Protein 9CJA (pdb70)

Secondary structure (DSSP, 8-state):
-EETTTTEE-S-HHHHHHHHHHHHH--

Radius of gyration: 8.96 Å; Cα contacts (8 Å, |Δi|>4): 17; chains: 1; bounding box: 24×10×16 Å

InterPro domains:
  IPR006794 Transcriptional activator, Zfx/Zfy domain [PF04704] (66-305)
  IPR006794 Transcriptional activator, Zfx/Zfy domain [PF04704] (320-368)
  IPR013087 Zinc finger C2H2-type [PF00096] (383-405)
  IPR013087 Zinc finger C2H2-type [PF00096] (505-527)
  IPR013087 Zinc finger C2H2-type [PF00096] (562-581)
  IPR013087 Zinc finger C2H2-type [PF00096] (590-613)
  IPR013087 Zinc finger C2H2-type [PF00096] (619-641)
  IPR013087 Zinc finger C2H2-type [PF00096] (677-698)
  IPR013087 Zinc finger C2H2-type [PS00028] (385-405)
  IPR013087 Zinc finger C2H2-type [PS00028] (507-527)
  IPR013087 Zinc finger C2H2-type [PS00028] (535-556)
  IPR013087 Zinc finger C2H2-type [PS00028] (621-641)
  IPR013087 Zinc finger C2H2-type [PS00028] (678-698)
  IPR013087 Zinc finger C2H2-type [PS00028] (735-756)
  IPR013087 Zinc finger C2H2-type [PS50157] (383-413)
  IPR013087 Zinc finger C2H2-type [PS50157] (476-504)
  IPR013087 Zinc finger C2H2-type [PS50157] (505-532)
  IPR013087 Zinc finger C2H2-type [PS50157] (533-561)
  IPR013087 Zinc finger C2H2-type [PS50157] (562-589)
  IPR013087 Zinc finger C2H2-type [PS50157] (590-618)

Foldseek 3Di:
DADPPPGGGDPDCVVVVVVVVVVVVDD

Structure (mmCIF, N/CA/C/O backbone):
data_9CJA
#
_entry.id   9CJA
#
loop_
_entity.id
_entity.type
_entity.pdbx_description
1 polymer 'Zinc finger protein 711'
2 non-polymer 'ZINC ION'
#
loop_
_atom_site.group_PDB
_atom_site.id
_atom_site.type_symbol
_atom_site.label_atom_id
_atom_site.label_alt_id
_atom_site.label_comp_id
_atom_site.label_asym_id
_atom_site.label_entity_id
_atom_site.label_seq_id
_atom_site.pdbx_PDB_ins_code
_atom_site.Cartn_x
_atom_site.Cartn_y
_atom_site.Cartn_z
_atom_site.occupancy
_atom_site.B_iso_or_equiv
_atom_site.auth_seq_id
_atom_site.auth_comp_id
_atom_site.auth_asym_id
_atom_site.auth_atom_id
_atom_site.pdbx_PDB_model_num
ATOM 1 N N . TYR A 1 2 ? -4.037 4.318 2.183 1.00 0.00 1 TYR A N 1
ATOM 2 C CA . TYR A 1 2 ? -5.505 4.472 1.996 1.00 0.00 1 TYR A CA 1
ATOM 3 C C . TYR A 1 2 ? -6.034 3.439 1.011 1.00 0.00 1 TYR A C 1
ATOM 4 O O . TYR A 1 2 ? -6.307 2.295 1.378 1.00 0.00 1 TYR A O 1
ATOM 22 N N . LYS A 1 3 ? -6.181 3.856 -0.238 1.00 0.00 2 LYS A N 1
ATOM 23 C CA . LYS A 1 3 ? -6.677 2.977 -1.287 1.00 0.00 2 LYS A CA 1
ATOM 24 C C . LYS A 1 3 ? -5.652 2.855 -2.408 1.00 0.00 2 LYS A C 1
ATOM 25 O O . LYS A 1 3 ? -5.137 3.859 -2.902 1.00 0.00 2 LYS A O 1
ATOM 44 N N . CYS A 1 4 ? -5.357 1.623 -2.804 1.00 0.00 3 CYS A N 1
ATOM 45 C CA . CYS A 1 4 ? -4.392 1.382 -3.868 1.00 0.00 3 CYS A CA 1
ATOM 46 C C . CYS A 1 4 ? -5.074 0.825 -5.111 1.00 0.00 3 CYS A C 1
ATOM 47 O O . CYS A 1 4 ? -5.662 -0.257 -5.071 1.00 0.00 3 CYS A O 1
ATOM 54 N N . GLU A 1 5 ? -4.986 1.559 -6.220 1.00 0.00 4 GLU A N 1
ATOM 55 C CA . GLU A 1 5 ? -5.598 1.115 -7.462 1.00 0.00 4 GLU A CA 1
ATOM 56 C C . GLU A 1 5 ? -4.893 -0.140 -7.958 1.00 0.00 4 GLU A C 1
ATOM 57 O O . GLU A 1 5 ? -5.531 -1.085 -8.422 1.00 0.00 4 GLU A O 1
ATOM 69 N N . HIS A 1 6 ? -3.569 -0.149 -7.838 1.00 0.00 5 HIS A N 1
ATOM 70 C CA . HIS A 1 6 ? -2.778 -1.294 -8.269 1.00 0.00 5 HIS A CA 1
ATOM 71 C C . HIS A 1 6 ? -3.225 -2.526 -7.502 1.00 0.00 5 HIS A C 1
ATOM 72 O O . HIS A 1 6 ? -4.416 -2.704 -7.243 1.00 0.00 5 HIS A O 1
ATOM 87 N N . CYS A 1 7 ? -2.275 -3.375 -7.137 1.00 0.00 6 CYS A N 1
ATOM 88 C CA . CYS A 1 7 ? -2.607 -4.577 -6.396 1.00 0.00 6 CYS A CA 1
ATOM 89 C C . CYS A 1 7 ? -3.783 -4.293 -5.467 1.00 0.00 6 CYS A C 1
ATOM 90 O O . CYS A 1 7 ? -3.681 -3.482 -4.547 1.00 0.00 6 CYS A O 1
ATOM 97 N N . PRO A 1 8 ? -4.925 -4.946 -5.717 1.00 0.00 7 PRO A N 1
ATOM 98 C CA . PRO A 1 8 ? -6.131 -4.769 -4.914 1.00 0.00 7 PRO A CA 1
ATOM 99 C C . PRO A 1 8 ? -5.848 -4.633 -3.424 1.00 0.00 7 PRO A C 1
ATOM 100 O O . PRO A 1 8 ? -5.883 -5.614 -2.679 1.00 0.00 7 PRO A O 1
ATOM 111 N N . GLN A 1 9 ? -5.571 -3.406 -3.003 1.00 0.00 8 GLN A N 1
ATOM 112 C CA . GLN A 1 9 ? -5.286 -3.118 -1.602 1.00 0.00 8 GLN A CA 1
ATOM 113 C C . GLN A 1 9 ? -6.068 -1.887 -1.170 1.00 0.00 8 GLN A C 1
ATOM 114 O O . GLN A 1 9 ? -6.168 -0.916 -1.919 1.00 0.00 8 GLN A O 1
ATOM 128 N N . ALA A 1 10 ? -6.624 -1.925 0.030 1.00 0.00 9 ALA A N 1
ATOM 129 C CA . ALA A 1 10 ? -7.391 -0.799 0.528 1.00 0.00 9 ALA A CA 1
ATOM 130 C C . ALA A 1 10 ? -7.480 -0.822 2.045 1.00 0.00 9 ALA A C 1
ATOM 131 O O . ALA A 1 10 ? -8.327 -1.506 2.619 1.00 0.00 9 ALA A O 1
ATOM 138 N N . PHE A 1 11 ? -6.596 -0.072 2.684 1.00 0.00 10 PHE A N 1
ATOM 139 C CA . PHE A 1 11 ? -6.562 0.005 4.128 1.00 0.00 10 PHE A CA 1
ATOM 140 C C . PHE A 1 11 ? -6.601 1.460 4.576 1.00 0.00 10 PHE A C 1
ATOM 141 O O . PHE A 1 11 ? -6.119 2.349 3.872 1.00 0.00 10 PHE A O 1
ATOM 158 N N . GLY A 1 12 ? -7.179 1.701 5.741 1.00 0.00 11 GLY A N 1
ATOM 159 C CA . GLY A 1 12 ? -7.267 3.055 6.251 1.00 0.00 11 GLY A CA 1
ATOM 160 C C . GLY A 1 12 ? -6.013 3.488 6.985 1.00 0.00 11 GLY A C 1
ATOM 161 O O . GLY A 1 12 ? -6.043 4.436 7.768 1.00 0.00 11 GLY A O 1
ATOM 165 N N . ASP A 1 13 ? -4.906 2.793 6.732 1.00 0.00 12 ASP A N 1
ATOM 166 C CA . ASP A 1 13 ? -3.635 3.114 7.378 1.00 0.00 12 ASP A CA 1
ATOM 167 C C . ASP A 1 13 ? -2.538 3.291 6.332 1.00 0.00 12 ASP A C 1
ATOM 168 O O . ASP A 1 13 ? -2.193 2.348 5.621 1.00 0.00 12 ASP A O 1
ATOM 177 N N . GLU A 1 14 ? -1.991 4.500 6.243 1.00 0.00 13 GLU A N 1
ATOM 178 C CA . GLU A 1 14 ? -0.934 4.791 5.274 1.00 0.00 13 GLU A CA 1
ATOM 179 C C . GLU A 1 14 ? 0.282 3.885 5.444 1.00 0.00 13 GLU A C 1
ATOM 180 O O . GLU A 1 14 ? 1.107 3.784 4.538 1.00 0.00 13 GLU A O 1
ATOM 192 N N . ARG A 1 15 ? 0.413 3.230 6.594 1.00 0.00 14 ARG A N 1
ATOM 193 C CA . ARG A 1 15 ? 1.560 2.352 6.808 1.00 0.00 14 ARG A CA 1
ATOM 194 C C . ARG A 1 15 ? 1.533 1.224 5.783 1.00 0.00 14 ARG A C 1
ATOM 195 O O . ARG A 1 15 ? 2.567 0.844 5.235 1.00 0.00 14 ARG A O 1
ATOM 216 N N . GLU A 1 16 ? 0.337 0.691 5.536 1.00 0.00 15 GLU A N 1
ATOM 217 C CA . GLU A 1 16 ? 0.174 -0.399 4.570 1.00 0.00 15 GLU A CA 1
ATOM 218 C C . GLU A 1 16 ? 0.769 -0.023 3.215 1.00 0.00 15 GLU A C 1
ATOM 219 O O . GLU A 1 16 ? 1.574 -0.772 2.662 1.00 0.00 15 GLU A O 1
ATOM 231 N N . LEU A 1 17 ? 0.367 1.126 2.676 1.00 0.00 16 LEU A N 1
ATOM 232 C CA . LEU A 1 17 ? 0.891 1.564 1.390 1.00 0.00 16 LEU A CA 1
ATOM 233 C C . LEU A 1 17 ? 2.383 1.793 1.512 1.00 0.00 16 LEU A C 1
ATOM 234 O O . LEU A 1 17 ? 3.161 1.407 0.640 1.00 0.00 16 LEU A O 1
ATOM 250 N N . GLN A 1 18 ? 2.775 2.415 2.617 1.00 0.00 17 GLN A N 1
ATOM 251 C CA . GLN A 1 18 ? 4.178 2.689 2.869 1.00 0.00 17 GLN A CA 1
ATOM 252 C C . GLN A 1 18 ? 4.961 1.386 2.778 1.00 0.00 17 GLN A C 1
ATOM 253 O O . GLN A 1 18 ? 6.057 1.348 2.219 1.00 0.00 17 GLN A O 1
ATOM 267 N N . ARG A 1 19 ? 4.394 0.318 3.339 1.00 0.00 18 ARG A N 1
ATOM 268 C CA . ARG A 1 19 ? 5.044 -0.991 3.302 1.00 0.00 18 ARG A CA 1
ATOM 269 C C . ARG A 1 19 ? 5.093 -1.466 1.855 1.00 0.00 18 ARG A C 1
ATOM 270 O O . ARG A 1 19 ? 6.097 -2.014 1.403 1.00 0.00 18 ARG A O 1
ATOM 291 N N . HIS A 1 20 ? 3.988 -1.257 1.133 1.00 0.00 19 HIS A N 1
ATOM 292 C CA . HIS A 1 20 ? 3.910 -1.652 -0.268 1.00 0.00 19 HIS A CA 1
ATOM 293 C C . HIS A 1 20 ? 5.036 -1.002 -1.069 1.00 0.00 19 HIS A C 1
ATOM 294 O O . HIS A 1 20 ? 5.805 -1.686 -1.744 1.00 0.00 19 HIS A O 1
ATOM 308 N N . LEU A 1 21 ? 5.131 0.322 -0.973 1.00 0.00 20 LEU A N 1
ATOM 309 C CA . LEU A 1 21 ? 6.158 1.077 -1.680 1.00 0.00 20 LEU A CA 1
ATOM 310 C C . LEU A 1 21 ? 7.544 0.690 -1.190 1.00 0.00 20 LEU A C 1
ATOM 311 O O . LEU A 1 21 ? 8.466 0.523 -1.987 1.00 0.00 20 LEU A O 1
ATOM 327 N N . ASP A 1 22 ? 7.690 0.539 0.124 1.00 0.00 21 ASP A N 1
ATOM 328 C CA . ASP A 1 22 ? 8.979 0.171 0.692 1.00 0.00 21 ASP A CA 1
ATOM 329 C C . ASP A 1 22 ? 9.419 -1.184 0.161 1.00 0.00 21 ASP A C 1
ATOM 330 O O . ASP A 1 22 ? 10.521 -1.331 -0.361 1.00 0.00 21 ASP A O 1
ATOM 339 N N . LEU A 1 23 ? 8.545 -2.176 0.304 1.00 0.00 22 LEU A N 1
ATOM 340 C CA . LEU A 1 23 ? 8.842 -3.529 -0.165 1.00 0.00 22 LEU A CA 1
ATOM 341 C C . LEU A 1 23 ? 8.998 -3.561 -1.681 1.00 0.00 22 LEU A C 1
ATOM 342 O O . LEU A 1 23 ? 9.924 -4.177 -2.206 1.00 0.00 22 LEU A O 1
ATOM 358 N N . PHE A 1 24 ? 8.088 -2.892 -2.375 1.00 0.00 23 PHE A N 1
ATOM 359 C CA . PHE A 1 24 ? 8.127 -2.843 -3.829 1.00 0.00 23 PHE A CA 1
ATOM 360 C C . PHE A 1 24 ? 9.409 -2.178 -4.303 1.00 0.00 23 PHE A C 1
ATOM 361 O O . PHE A 1 24 ? 10.037 -2.625 -5.263 1.00 0.00 23 PHE A O 1
ATOM 378 N N . GLN A 1 25 ? 9.794 -1.105 -3.627 1.00 0.00 24 GLN A N 1
ATOM 379 C CA . GLN A 1 25 ? 11.007 -0.383 -3.978 1.00 0.00 24 GLN A CA 1
ATOM 380 C C . GLN A 1 25 ? 12.212 -1.051 -3.330 1.00 0.00 24 GLN A C 1
ATOM 381 O O . GLN A 1 25 ? 13.357 -0.674 -3.581 1.00 0.00 24 GLN A O 1
ATOM 395 N N . GLY A 1 26 ? 11.940 -2.040 -2.482 1.00 0.00 25 GLY A N 1
ATOM 396 C CA . GLY A 1 26 ? 13.014 -2.752 -1.803 1.00 0.00 25 GLY A CA 1
ATOM 397 C C . GLY A 1 26 ? 13.902 -3.500 -2.776 1.00 0.00 25 GLY A C 1
ATOM 398 O O . GLY A 1 26 ? 15.114 -3.577 -2.587 1.00 0.00 25 GLY A O 1
ATOM 402 N N . HIS A 1 27 ? 13.297 -4.050 -3.822 1.00 0.00 26 HIS A N 1
ATOM 403 C CA . HIS A 1 27 ? 14.043 -4.799 -4.833 1.00 0.00 26 HIS A CA 1
ATOM 404 C C . HIS A 1 27 ? 14.799 -3.851 -5.755 1.00 0.00 26 HIS A C 1
ATOM 405 O O . HIS A 1 27 ? 14.336 -2.746 -6.041 1.00 0.00 26 HIS A O 1
ATOM 420 N N . LYS A 1 28 ? 15.967 -4.286 -6.219 1.00 0.00 27 LYS A N 1
ATOM 421 C CA . LYS A 1 28 ? 16.781 -3.471 -7.103 1.00 0.00 27 LYS A CA 1
ATOM 422 C C . LYS A 1 28 ? 16.053 -3.230 -8.426 1.00 0.00 27 LYS A C 1
ATOM 423 O O . LYS A 1 28 ? 16.451 -3.838 -9.441 1.00 0.00 27 LYS A O 1
ATOM 443 N N . TYR A 1 2 ? -4.357 4.223 2.267 1.00 0.00 1 TYR A N 2
ATOM 444 C CA . TYR A 1 2 ? -5.835 4.272 2.116 1.00 0.00 1 TYR A CA 2
ATOM 445 C C . TYR A 1 2 ? -6.305 3.261 1.076 1.00 0.00 1 TYR A C 2
ATOM 446 O O . TYR A 1 2 ? -6.746 2.164 1.417 1.00 0.00 1 TYR A O 2
ATOM 464 N N . LYS A 1 3 ? -6.210 3.641 -0.194 1.00 0.00 2 LYS A N 2
ATOM 465 C CA . LYS A 1 3 ? -6.626 2.767 -1.285 1.00 0.00 2 LYS A CA 2
ATOM 466 C C . LYS A 1 3 ? -5.534 2.667 -2.347 1.00 0.00 2 LYS A C 2
ATOM 467 O O . LYS A 1 3 ? -4.859 3.650 -2.654 1.00 0.00 2 LYS A O 2
ATOM 486 N N . CYS A 1 4 ? -5.365 1.471 -2.902 1.00 0.00 3 CYS A N 2
ATOM 487 C CA . CYS A 1 4 ? -4.358 1.239 -3.932 1.00 0.00 3 CYS A CA 2
ATOM 488 C C . CYS A 1 4 ? -5.021 0.871 -5.255 1.00 0.00 3 CYS A C 2
ATOM 489 O O . CYS A 1 4 ? -5.645 -0.188 -5.368 1.00 0.00 3 CYS A O 2
ATOM 496 N N . GLU A 1 5 ? -4.872 1.740 -6.257 1.00 0.00 4 GLU A N 2
ATOM 497 C CA . GLU A 1 5 ? -5.464 1.497 -7.568 1.00 0.00 4 GLU A CA 2
ATOM 498 C C . GLU A 1 5 ? -4.887 0.238 -8.190 1.00 0.00 4 GLU A C 2
ATOM 499 O O . GLU A 1 5 ? -5.621 -0.596 -8.721 1.00 0.00 4 GLU A O 2
ATOM 511 N N . HIS A 1 6 ? -3.572 0.107 -8.126 1.00 0.00 5 HIS A N 2
ATOM 512 C CA . HIS A 1 6 ? -2.906 -1.062 -8.683 1.00 0.00 5 HIS A CA 2
ATOM 513 C C . HIS A 1 6 ? -3.420 -2.315 -7.986 1.00 0.00 5 HIS A C 2
ATOM 514 O O . HIS A 1 6 ? -4.609 -2.421 -7.691 1.00 0.00 5 HIS A O 2
ATOM 529 N N . CYS A 1 7 ? -2.529 -3.262 -7.727 1.00 0.00 6 CYS A N 2
ATOM 530 C CA . CYS A 1 7 ? -2.921 -4.494 -7.061 1.00 0.00 6 CYS A CA 2
ATOM 531 C C . CYS A 1 7 ? -3.998 -4.196 -6.027 1.00 0.00 6 CYS A C 2
ATOM 532 O O . CYS A 1 7 ? -3.735 -3.556 -5.010 1.00 0.00 6 CYS A O 2
ATOM 539 N N . PRO A 1 8 ? -5.226 -4.667 -6.274 1.00 0.00 7 PRO A N 2
ATOM 540 C CA . PRO A 1 8 ? -6.351 -4.450 -5.371 1.00 0.00 7 PRO A CA 2
ATOM 541 C C . PRO A 1 8 ? -5.948 -4.511 -3.904 1.00 0.00 7 PRO A C 2
ATOM 542 O O . PRO A 1 8 ? -6.095 -5.546 -3.253 1.00 0.00 7 PRO A O 2
ATOM 553 N N . GLN A 1 9 ? -5.438 -3.397 -3.387 1.00 0.00 8 GLN A N 2
ATOM 554 C CA . GLN A 1 9 ? -5.019 -3.339 -1.991 1.00 0.00 8 GLN A CA 2
ATOM 555 C C . GLN A 1 9 ? -5.386 -1.999 -1.366 1.00 0.00 8 GLN A C 2
ATOM 556 O O . GLN A 1 9 ? -4.970 -0.945 -1.847 1.00 0.00 8 GLN A O 2
ATOM 570 N N . ALA A 1 10 ? -6.163 -2.051 -0.293 1.00 0.00 9 ALA A N 2
ATOM 571 C CA . ALA A 1 10 ? -6.585 -0.843 0.403 1.00 0.00 9 ALA A CA 2
ATOM 572 C C . ALA A 1 10 ? -6.608 -1.066 1.909 1.00 0.00 9 ALA A C 2
ATOM 573 O O . ALA A 1 10 ? -7.201 -2.029 2.394 1.00 0.00 9 ALA A O 2
ATOM 580 N N . PHE A 1 11 ? -5.960 -0.172 2.645 1.00 0.00 10 PHE A N 2
ATOM 581 C CA . PHE A 1 11 ? -5.907 -0.273 4.091 1.00 0.00 10 PHE A CA 2
ATOM 582 C C . PHE A 1 11 ? -6.308 1.047 4.744 1.00 0.00 10 PHE A C 2
ATOM 583 O O . PHE A 1 11 ? -6.090 2.122 4.181 1.00 0.00 10 PHE A O 2
ATOM 600 N N . GLY A 1 12 ? -6.889 0.960 5.932 1.00 0.00 11 GLY A N 2
ATOM 601 C CA . GLY A 1 12 ? -7.312 2.153 6.641 1.00 0.00 11 GLY A CA 2
ATOM 602 C C . GLY A 1 12 ? -6.147 3.057 6.989 1.00 0.00 11 GLY A C 2
ATOM 603 O O . GLY A 1 12 ? -6.257 4.282 6.922 1.00 0.00 11 GLY A O 2
ATOM 607 N N . ASP A 1 13 ? -5.027 2.449 7.361 1.00 0.00 12 ASP A N 2
ATOM 608 C CA . ASP A 1 13 ? -3.829 3.197 7.722 1.00 0.00 12 ASP A CA 2
ATOM 609 C C . ASP A 1 13 ? -2.878 3.298 6.532 1.00 0.00 12 ASP A C 2
ATOM 610 O O . ASP A 1 13 ? -2.306 2.299 6.096 1.00 0.00 12 ASP A O 2
ATOM 619 N N . GLU A 1 14 ? -2.709 4.510 6.012 1.00 0.00 13 GLU A N 2
ATOM 620 C CA . GLU A 1 14 ? -1.829 4.733 4.871 1.00 0.00 13 GLU A CA 2
ATOM 621 C C . GLU A 1 14 ? -0.398 4.297 5.176 1.00 0.00 13 GLU A C 2
ATOM 622 O O . GLU A 1 14 ? 0.408 4.111 4.264 1.00 0.00 13 GLU A O 2
ATOM 634 N N . ARG A 1 15 ? -0.083 4.135 6.457 1.00 0.00 14 ARG A N 2
ATOM 635 C CA . ARG A 1 15 ? 1.257 3.716 6.852 1.00 0.00 14 ARG A CA 2
ATOM 636 C C . ARG A 1 15 ? 1.558 2.359 6.230 1.00 0.00 14 ARG A C 2
ATOM 637 O O . ARG A 1 15 ? 2.665 2.109 5.753 1.00 0.00 14 ARG A O 2
ATOM 658 N N . GLU A 1 16 ? 0.554 1.485 6.245 1.00 0.00 15 GLU A N 2
ATOM 659 C CA . GLU A 1 16 ? 0.697 0.140 5.681 1.00 0.00 15 GLU A CA 2
ATOM 660 C C . GLU A 1 16 ? 1.127 0.196 4.212 1.00 0.00 15 GLU A C 2
ATOM 661 O O . GLU A 1 16 ? 2.004 -0.560 3.793 1.00 0.00 15 GLU A O 2
ATOM 673 N N . LEU A 1 17 ? 0.515 1.084 3.429 1.00 0.00 16 LEU A N 2
ATOM 674 C CA . LEU A 1 17 ? 0.861 1.213 2.018 1.00 0.00 16 LEU A CA 2
ATOM 675 C C . LEU A 1 17 ? 2.312 1.649 1.867 1.00 0.00 16 LEU A C 2
ATOM 676 O O . LEU A 1 17 ? 3.031 1.149 1.001 1.00 0.00 16 LEU A O 2
ATOM 692 N N . GLN A 1 18 ? 2.748 2.582 2.714 1.00 0.00 17 GLN A N 2
ATOM 693 C CA . GLN A 1 18 ? 4.123 3.060 2.650 1.00 0.00 17 GLN A CA 2
ATOM 694 C C . GLN A 1 18 ? 5.088 1.877 2.676 1.00 0.00 17 GLN A C 2
ATOM 695 O O . GLN A 1 18 ? 6.063 1.850 1.925 1.00 0.00 17 GLN A O 2
ATOM 709 N N . ARG A 1 19 ? 4.819 0.894 3.537 1.00 0.00 18 ARG A N 2
ATOM 710 C CA . ARG A 1 19 ? 5.676 -0.286 3.628 1.00 0.00 18 ARG A CA 2
ATOM 711 C C . ARG A 1 19 ? 5.543 -1.088 2.338 1.00 0.00 18 ARG A C 2
ATOM 712 O O . ARG A 1 19 ? 6.519 -1.642 1.833 1.00 0.00 18 ARG A O 2
ATOM 733 N N . HIS A 1 20 ? 4.315 -1.145 1.807 1.00 0.00 19 HIS A N 2
ATOM 734 C CA . HIS A 1 20 ? 4.052 -1.869 0.569 1.00 0.00 19 HIS A CA 2
ATOM 735 C C . HIS A 1 20 ? 4.964 -1.360 -0.542 1.00 0.00 19 HIS A C 2
ATOM 736 O O . HIS A 1 20 ? 5.642 -2.143 -1.208 1.00 0.00 19 HIS A O 2
ATOM 750 N N . LEU A 1 21 ? 4.982 -0.044 -0.731 1.00 0.00 20 LEU A N 2
ATOM 751 C CA . LEU A 1 21 ? 5.815 0.568 -1.757 1.00 0.00 20 LEU A CA 2
ATOM 752 C C . LEU A 1 21 ? 7.286 0.325 -1.453 1.00 0.00 20 LEU A C 2
ATOM 753 O O . LEU A 1 21 ? 8.078 0.049 -2.352 1.00 0.00 20 LEU A O 2
ATOM 769 N N . ASP A 1 22 ? 7.649 0.440 -0.179 1.00 0.00 21 ASP A N 2
ATOM 770 C CA . ASP A 1 22 ? 9.030 0.227 0.237 1.00 0.00 21 ASP A CA 2
ATOM 771 C C . ASP A 1 22 ? 9.472 -1.188 -0.121 1.00 0.00 21 ASP A C 2
ATOM 772 O O . ASP A 1 22 ? 10.518 -1.385 -0.736 1.00 0.00 21 ASP A O 2
ATOM 781 N N . LEU A 1 23 ? 8.664 -2.169 0.274 1.00 0.00 22 LEU A N 2
ATOM 782 C CA . LEU A 1 23 ? 8.974 -3.572 -0.008 1.00 0.00 22 LEU A CA 2
ATOM 783 C C . LEU A 1 23 ? 8.945 -3.851 -1.507 1.00 0.00 22 LEU A C 2
ATOM 784 O O . LEU A 1 23 ? 9.834 -4.512 -2.044 1.00 0.00 22 LEU A O 2
ATOM 800 N N . PHE A 1 24 ? 7.920 -3.339 -2.174 1.00 0.00 23 PHE A N 2
ATOM 801 C CA . PHE A 1 24 ? 7.771 -3.526 -3.612 1.00 0.00 23 PHE A CA 2
ATOM 802 C C . PHE A 1 24 ? 8.918 -2.866 -4.373 1.00 0.00 23 PHE A C 2
ATOM 803 O O . PHE A 1 24 ? 9.436 -3.423 -5.341 1.00 0.00 23 PHE A O 2
ATOM 820 N N . GLN A 1 25 ? 9.314 -1.680 -3.924 1.00 0.00 24 GLN A N 2
ATOM 821 C CA . GLN A 1 25 ? 10.398 -0.943 -4.562 1.00 0.00 24 GLN A CA 2
ATOM 822 C C . GLN A 1 25 ? 11.753 -1.455 -4.085 1.00 0.00 24 GLN A C 2
ATOM 823 O O . GLN A 1 25 ? 12.791 -1.109 -4.645 1.00 0.00 24 GLN A O 2
ATOM 837 N N . GLY A 1 26 ? 11.729 -2.281 -3.045 1.00 0.00 25 GLY A N 2
ATOM 838 C CA . GLY A 1 26 ? 12.963 -2.833 -2.506 1.00 0.00 25 GLY A CA 2
ATOM 839 C C . GLY A 1 26 ? 13.201 -4.255 -2.971 1.00 0.00 25 GLY A C 2
ATOM 840 O O . GLY A 1 26 ? 14.201 -4.876 -2.613 1.00 0.00 25 GLY A O 2
ATOM 844 N N . HIS A 1 27 ? 12.275 -4.772 -3.773 1.00 0.00 26 HIS A N 2
ATOM 845 C CA . HIS A 1 27 ? 12.379 -6.130 -4.294 1.00 0.00 26 HIS A CA 2
ATOM 846 C C . HIS A 1 27 ? 13.637 -6.288 -5.140 1.00 0.00 26 HIS A C 2
ATOM 847 O O . HIS A 1 27 ? 14.352 -7.282 -5.027 1.00 0.00 26 HIS A O 2
ATOM 862 N N . LYS A 1 28 ? 13.896 -5.297 -5.987 1.00 0.00 27 LYS A N 2
ATOM 863 C CA . LYS A 1 28 ? 15.066 -5.319 -6.854 1.00 0.00 27 LYS A CA 2
ATOM 864 C C . LYS A 1 28 ? 16.216 -6.080 -6.200 1.00 0.00 27 LYS A C 2
ATOM 865 O O . LYS A 1 28 ? 17.107 -5.425 -5.621 1.00 0.00 27 LYS A O 2
ATOM 885 N N . TYR A 1 2 ? -4.950 4.045 2.711 1.00 0.00 1 TYR A N 3
ATOM 886 C CA . TYR A 1 2 ? -6.332 3.900 2.187 1.00 0.00 1 TYR A CA 3
ATOM 887 C C . TYR A 1 2 ? -6.409 2.752 1.189 1.00 0.00 1 TYR A C 3
ATOM 888 O O . TYR A 1 2 ? -6.339 1.582 1.561 1.00 0.00 1 TYR A O 3
ATOM 906 N N . LYS A 1 3 ? -6.563 3.100 -0.087 1.00 0.00 2 LYS A N 3
ATOM 907 C CA . LYS A 1 3 ? -6.649 2.108 -1.150 1.00 0.00 2 LYS A CA 3
ATOM 908 C C . LYS A 1 3 ? -5.614 2.406 -2.228 1.00 0.00 2 LYS A C 3
ATOM 909 O O . LYS A 1 3 ? -5.399 3.562 -2.588 1.00 0.00 2 LYS A O 3
ATOM 928 N N . CYS A 1 4 ? -4.974 1.360 -2.741 1.00 0.00 3 CYS A N 3
ATOM 929 C CA . CYS A 1 4 ? -3.962 1.525 -3.778 1.00 0.00 3 CYS A CA 3
ATOM 930 C C . CYS A 1 4 ? -4.507 1.111 -5.139 1.00 0.00 3 CYS A C 3
ATOM 931 O O . CYS A 1 4 ? -5.127 0.050 -5.269 1.00 0.00 3 CYS A O 3
ATOM 938 N N . GLU A 1 5 ? -4.274 1.944 -6.150 1.00 0.00 4 GLU A N 3
ATOM 939 C CA . GLU A 1 5 ? -4.743 1.651 -7.498 1.00 0.00 4 GLU A CA 3
ATOM 940 C C . GLU A 1 5 ? -4.069 0.389 -8.009 1.00 0.00 4 GLU A C 3
ATOM 941 O O . GLU A 1 5 ? -4.705 -0.455 -8.638 1.00 0.00 4 GLU A O 3
ATOM 953 N N . HIS A 1 6 ? -2.770 0.271 -7.745 1.00 0.00 5 HIS A N 3
ATOM 954 C CA . HIS A 1 6 ? -2.021 -0.903 -8.170 1.00 0.00 5 HIS A CA 3
ATOM 955 C C . HIS A 1 6 ? -2.639 -2.118 -7.497 1.00 0.00 5 HIS A C 3
ATOM 956 O O . HIS A 1 6 ? -3.859 -2.190 -7.351 1.00 0.00 5 HIS A O 3
ATOM 971 N N . CYS A 1 7 ? -1.818 -3.076 -7.081 1.00 0.00 6 CYS A N 3
ATOM 972 C CA . CYS A 1 7 ? -2.357 -4.253 -6.421 1.00 0.00 6 CYS A CA 3
ATOM 973 C C . CYS A 1 7 ? -3.488 -3.818 -5.499 1.00 0.00 6 CYS A C 3
ATOM 974 O O . CYS A 1 7 ? -3.263 -3.091 -4.534 1.00 0.00 6 CYS A O 3
ATOM 981 N N . PRO A 1 8 ? -4.721 -4.253 -5.791 1.00 0.00 7 PRO A N 3
ATOM 982 C CA . PRO A 1 8 ? -5.889 -3.895 -4.991 1.00 0.00 7 PRO A CA 3
ATOM 983 C C . PRO A 1 8 ? -5.622 -3.954 -3.493 1.00 0.00 7 PRO A C 3
ATOM 984 O O . PRO A 1 8 ? -5.461 -5.031 -2.921 1.00 0.00 7 PRO A O 3
ATOM 995 N N . GLN A 1 9 ? -5.572 -2.783 -2.866 1.00 0.00 8 GLN A N 3
ATOM 996 C CA . GLN A 1 9 ? -5.331 -2.691 -1.436 1.00 0.00 8 GLN A CA 3
ATOM 997 C C . GLN A 1 9 ? -6.385 -1.819 -0.768 1.00 0.00 8 GLN A C 3
ATOM 998 O O . GLN A 1 9 ? -6.947 -0.917 -1.391 1.00 0.00 8 GLN A O 3
ATOM 1012 N N . ALA A 1 10 ? -6.652 -2.094 0.501 1.00 0.00 9 ALA A N 3
ATOM 1013 C CA . ALA A 1 10 ? -7.640 -1.329 1.247 1.00 0.00 9 ALA A CA 3
ATOM 1014 C C . ALA A 1 10 ? -7.400 -1.436 2.745 1.00 0.00 9 ALA A C 3
ATOM 1015 O O . ALA A 1 10 ? -7.835 -2.390 3.392 1.00 0.00 9 ALA A O 3
ATOM 1022 N N . PHE A 1 11 ? -6.697 -0.451 3.285 1.00 0.00 10 PHE A N 3
ATOM 1023 C CA . PHE A 1 11 ? -6.388 -0.409 4.700 1.00 0.00 10 PHE A CA 3
ATOM 1024 C C . PHE A 1 11 ? -6.820 0.929 5.281 1.00 0.00 10 PHE A C 3
ATOM 1025 O O . PHE A 1 11 ? -6.868 1.935 4.573 1.00 0.00 10 PHE A O 3
ATOM 1042 N N . GLY A 1 12 ? -7.136 0.938 6.566 1.00 0.00 11 GLY A N 3
ATOM 1043 C CA . GLY A 1 12 ? -7.559 2.167 7.207 1.00 0.00 11 GLY A CA 3
ATOM 1044 C C . GLY A 1 12 ? -6.464 3.214 7.192 1.00 0.00 11 GLY A C 3
ATOM 1045 O O . GLY A 1 12 ? -6.733 4.404 7.032 1.00 0.00 11 GLY A O 3
ATOM 1049 N N . ASP A 1 13 ? -5.224 2.765 7.353 1.00 0.00 12 ASP A N 3
ATOM 1050 C CA . ASP A 1 13 ? -4.081 3.658 7.359 1.00 0.00 12 ASP A CA 3
ATOM 1051 C C . ASP A 1 13 ? -3.273 3.515 6.075 1.00 0.00 12 ASP A C 3
ATOM 1052 O O . ASP A 1 13 ? -3.144 2.424 5.525 1.00 0.00 12 ASP A O 3
ATOM 1061 N N . GLU A 1 14 ? -2.738 4.634 5.610 1.00 0.00 13 GLU A N 3
ATOM 1062 C CA . GLU A 1 14 ? -1.935 4.657 4.393 1.00 0.00 13 GLU A CA 3
ATOM 1063 C C . GLU A 1 14 ? -0.544 4.098 4.665 1.00 0.00 13 GLU A C 3
ATOM 1064 O O . GLU A 1 14 ? 0.275 3.967 3.756 1.00 0.00 13 GLU A O 3
ATOM 1076 N N . ARG A 1 15 ? -0.291 3.769 5.929 1.00 0.00 14 ARG A N 3
ATOM 1077 C CA . ARG A 1 15 ? 0.999 3.220 6.338 1.00 0.00 14 ARG A CA 3
ATOM 1078 C C . ARG A 1 15 ? 1.280 1.913 5.604 1.00 0.00 14 ARG A C 3
ATOM 1079 O O . ARG A 1 15 ? 2.389 1.686 5.122 1.00 0.00 14 ARG A O 3
ATOM 1100 N N . GLU A 1 16 ? 0.266 1.057 5.524 1.00 0.00 15 GLU A N 3
ATOM 1101 C CA . GLU A 1 16 ? 0.414 -0.230 4.839 1.00 0.00 15 GLU A CA 3
ATOM 1102 C C . GLU A 1 16 ? 0.899 -0.024 3.405 1.00 0.00 15 GLU A C 3
ATOM 1103 O O . GLU A 1 16 ? 1.810 -0.716 2.949 1.00 0.00 15 GLU A O 3
ATOM 1115 N N . LEU A 1 17 ? 0.290 0.922 2.691 1.00 0.00 16 LEU A N 3
ATOM 1116 C CA . LEU A 1 17 ? 0.692 1.199 1.318 1.00 0.00 16 LEU A CA 3
ATOM 1117 C C . LEU A 1 17 ? 2.132 1.683 1.306 1.00 0.00 16 LEU A C 3
ATOM 1118 O O . LEU A 1 17 ? 2.926 1.286 0.454 1.00 0.00 16 LEU A O 3
ATOM 1134 N N . GLN A 1 18 ? 2.464 2.547 2.264 1.00 0.00 17 GLN A N 3
ATOM 1135 C CA . GLN A 1 18 ? 3.817 3.077 2.364 1.00 0.00 17 GLN A CA 3
ATOM 1136 C C . GLN A 1 18 ? 4.822 1.927 2.407 1.00 0.00 17 GLN A C 3
ATOM 1137 O O . GLN A 1 18 ? 5.864 1.980 1.755 1.00 0.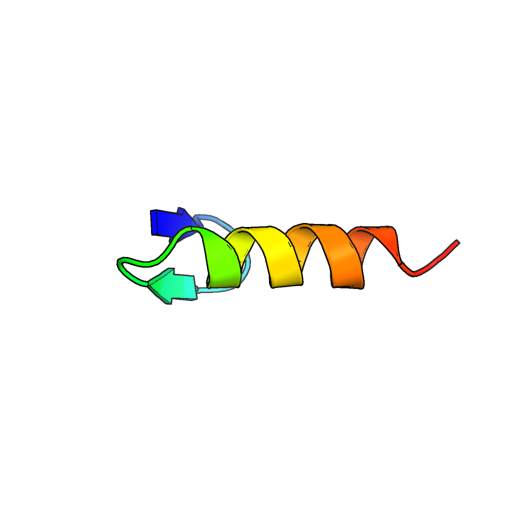00 17 GLN A O 3
ATOM 1151 N N . ARG A 1 19 ? 4.502 0.884 3.175 1.00 0.00 18 ARG A N 3
ATOM 1152 C CA . ARG A 1 19 ? 5.386 -0.274 3.281 1.00 0.00 18 ARG A CA 3
ATOM 1153 C C . ARG A 1 19 ? 5.411 -1.025 1.954 1.00 0.00 18 ARG A C 3
ATOM 1154 O O . ARG A 1 19 ? 6.468 -1.457 1.495 1.00 0.00 18 ARG A O 3
ATOM 1175 N N . HIS A 1 20 ? 4.235 -1.178 1.332 1.00 0.00 19 HIS A N 3
ATOM 1176 C CA . HIS A 1 20 ? 4.149 -1.871 0.050 1.00 0.00 19 HIS A CA 3
ATOM 1177 C C . HIS A 1 20 ? 5.139 -1.264 -0.938 1.00 0.00 19 HIS A C 3
ATOM 1178 O O . HIS A 1 20 ? 5.823 -1.986 -1.660 1.00 0.00 19 HIS A O 3
ATOM 1192 N N . LEU A 1 21 ? 5.199 0.066 -0.983 1.00 0.00 20 LEU A N 3
ATOM 1193 C CA . LEU A 1 21 ? 6.123 0.744 -1.881 1.00 0.00 20 LEU A CA 3
ATOM 1194 C C . LEU A 1 21 ? 7.545 0.378 -1.490 1.00 0.00 20 LEU A C 3
ATOM 1195 O O . LEU A 1 21 ? 8.400 0.136 -2.342 1.00 0.00 20 LEU A O 3
ATOM 1211 N N . ASP A 1 22 ? 7.785 0.350 -0.181 1.00 0.00 21 ASP A N 3
ATOM 1212 C CA . ASP A 1 22 ? 9.098 0.016 0.353 1.00 0.00 21 ASP A CA 3
ATOM 1213 C C . ASP A 1 22 ? 9.512 -1.387 -0.082 1.00 0.00 21 ASP A C 3
ATOM 1214 O O . ASP A 1 22 ? 10.585 -1.582 -0.653 1.00 0.00 21 ASP A O 3
ATOM 1223 N N . LEU A 1 23 ? 8.647 -2.361 0.196 1.00 0.00 22 LEU A N 3
ATOM 1224 C CA . LEU A 1 23 ? 8.914 -3.754 -0.166 1.00 0.00 22 LEU A CA 3
ATOM 1225 C C . LEU A 1 23 ? 8.955 -3.940 -1.680 1.00 0.00 22 LEU A C 3
ATOM 1226 O O . LEU A 1 23 ? 9.835 -4.623 -2.206 1.00 0.00 22 LEU A O 3
ATOM 1242 N N . PHE A 1 24 ? 7.999 -3.337 -2.375 1.00 0.00 23 PHE A N 3
ATOM 1243 C CA . PHE A 1 24 ? 7.932 -3.435 -3.831 1.00 0.00 23 PHE A CA 3
ATOM 1244 C C . PHE A 1 24 ? 9.173 -2.822 -4.470 1.00 0.00 23 PHE A C 3
ATOM 1245 O O . PHE A 1 24 ? 9.719 -3.357 -5.436 1.00 0.00 23 PHE A O 3
ATOM 1262 N N . GLN A 1 25 ? 9.613 -1.694 -3.925 1.00 0.00 24 GLN A N 3
ATOM 1263 C CA . GLN A 1 25 ? 10.789 -1.007 -4.441 1.00 0.00 24 GLN A CA 3
ATOM 1264 C C . GLN A 1 25 ? 12.032 -1.871 -4.275 1.00 0.00 24 GLN A C 3
ATOM 1265 O O . GLN A 1 25 ? 12.886 -1.928 -5.161 1.00 0.00 24 GLN A O 3
ATOM 1279 N N . GLY A 1 26 ? 12.125 -2.543 -3.134 1.00 0.00 25 GLY A N 3
ATOM 1280 C CA . GLY A 1 26 ? 13.271 -3.401 -2.872 1.00 0.00 25 GLY A CA 3
ATOM 1281 C C . GLY A 1 26 ? 13.163 -4.742 -3.574 1.00 0.00 25 GLY A C 3
ATOM 1282 O O . GLY A 1 26 ? 14.027 -5.100 -4.375 1.00 0.00 25 GLY A O 3
ATOM 1286 N N . HIS A 1 27 ? 12.098 -5.484 -3.279 1.00 0.00 26 HIS A N 3
ATOM 1287 C CA . HIS A 1 27 ? 11.888 -6.790 -3.894 1.00 0.00 26 HIS A CA 3
ATOM 1288 C C . HIS A 1 27 ? 10.397 -7.067 -4.109 1.00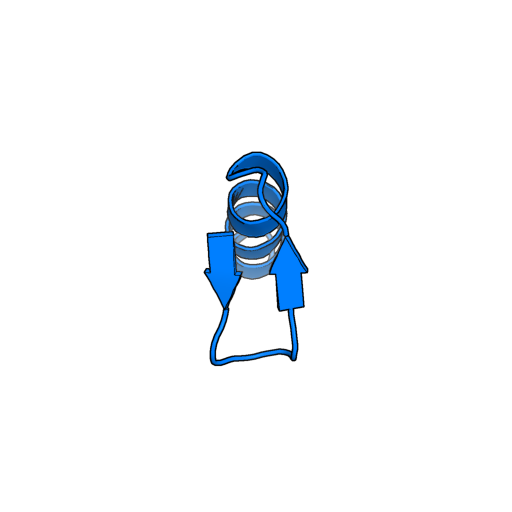 0.00 26 HIS A C 3
ATOM 1289 O O . HIS A 1 27 ? 9.574 -6.743 -3.253 1.00 0.00 26 HIS A O 3
ATOM 1304 N N . LYS A 1 28 ? 10.049 -7.664 -5.253 1.00 0.00 27 LYS A N 3
ATOM 1305 C CA . LYS A 1 28 ? 8.658 -7.974 -5.554 1.00 0.00 27 LYS A CA 3
ATOM 1306 C C . LYS A 1 28 ? 7.977 -8.621 -4.352 1.00 0.00 27 LYS A C 3
ATOM 1307 O O . LYS A 1 28 ? 7.420 -7.881 -3.514 1.00 0.00 27 LYS A O 3
ATOM 1327 N N . TYR A 1 2 ? -8.261 4.236 3.058 1.00 0.00 1 TYR A N 4
ATOM 1328 C CA . TYR A 1 2 ? -7.740 4.584 1.709 1.00 0.00 1 TYR A CA 4
ATOM 1329 C C . TYR A 1 2 ? -7.858 3.391 0.765 1.00 0.00 1 TYR A C 4
ATOM 1330 O O . TYR A 1 2 ? -8.071 2.262 1.204 1.00 0.00 1 TYR A O 4
ATOM 1348 N N . LYS A 1 3 ? -7.720 3.646 -0.533 1.00 0.00 2 LYS A N 4
ATOM 1349 C CA . LYS A 1 3 ? -7.812 2.582 -1.529 1.00 0.00 2 LYS A CA 4
ATOM 1350 C C . LYS A 1 3 ? -6.581 2.598 -2.431 1.00 0.00 2 LYS A C 4
ATOM 1351 O O . LYS A 1 3 ? -6.082 3.663 -2.795 1.00 0.00 2 LYS A O 4
ATOM 1370 N N . CYS A 1 4 ? -6.095 1.413 -2.787 1.00 0.00 3 CYS A N 4
ATOM 1371 C CA . CYS A 1 4 ? -4.922 1.304 -3.642 1.00 0.00 3 CYS A CA 4
ATOM 1372 C C . CYS A 1 4 ? -5.285 0.748 -5.016 1.00 0.00 3 CYS A C 4
ATOM 1373 O O . CYS A 1 4 ? -5.861 -0.335 -5.132 1.00 0.00 3 CYS A O 4
ATOM 1380 N N . GLU A 1 5 ? -4.939 1.503 -6.056 1.00 0.00 4 GLU A N 4
ATOM 1381 C CA . GLU A 1 5 ? -5.215 1.104 -7.430 1.00 0.00 4 GLU A CA 4
ATOM 1382 C C . GLU A 1 5 ? -4.427 -0.146 -7.790 1.00 0.00 4 GLU A C 4
ATOM 1383 O O . GLU A 1 5 ? -4.909 -1.009 -8.525 1.00 0.00 4 GLU A O 4
ATOM 1395 N N . HIS A 1 6 ? -3.208 -0.232 -7.272 1.00 0.00 5 HIS A N 4
ATOM 1396 C CA . HIS A 1 6 ? -2.355 -1.379 -7.535 1.00 0.00 5 HIS A CA 4
ATOM 1397 C C . HIS A 1 6 ? -3.021 -2.623 -6.974 1.00 0.00 5 HIS A C 4
ATOM 1398 O O . HIS A 1 6 ? -4.250 -2.694 -6.925 1.00 0.00 5 HIS A O 4
ATOM 1413 N N . CYS A 1 7 ? -2.236 -3.607 -6.554 1.00 0.00 6 CYS A N 4
ATOM 1414 C CA . CYS A 1 7 ? -2.829 -4.812 -6.011 1.00 0.00 6 CYS A CA 4
ATOM 1415 C C . CYS A 1 7 ? -4.042 -4.424 -5.165 1.00 0.00 6 CYS A C 4
ATOM 1416 O O . CYS A 1 7 ? -3.904 -3.942 -4.040 1.00 0.00 6 CYS A O 4
ATOM 1423 N N . PRO A 1 8 ? -5.244 -4.628 -5.721 1.00 0.00 7 PRO A N 4
ATOM 1424 C CA . PRO A 1 8 ? -6.507 -4.311 -5.071 1.00 0.00 7 PRO A CA 4
ATOM 1425 C C . PRO A 1 8 ? -6.451 -4.348 -3.544 1.00 0.00 7 PRO A C 4
ATOM 1426 O O . PRO A 1 8 ? -6.715 -5.383 -2.931 1.00 0.00 7 PRO A O 4
ATOM 1437 N N . GLN A 1 9 ? -6.110 -3.215 -2.936 1.00 0.00 8 GLN A N 4
ATOM 1438 C CA . GLN A 1 9 ? -6.031 -3.129 -1.488 1.00 0.00 8 GLN A CA 4
ATOM 1439 C C . GLN A 1 9 ? -6.848 -1.943 -0.986 1.00 0.00 8 GLN A C 4
ATOM 1440 O O . GLN A 1 9 ? -6.830 -0.863 -1.578 1.00 0.00 8 GLN A O 4
ATOM 1454 N N . ALA A 1 10 ? -7.571 -2.154 0.104 1.00 0.00 9 ALA A N 4
ATOM 1455 C CA . ALA A 1 10 ? -8.394 -1.106 0.683 1.00 0.00 9 ALA A CA 4
ATOM 1456 C C . ALA A 1 10 ? -8.127 -0.961 2.172 1.00 0.00 9 ALA A C 4
ATOM 1457 O O . ALA A 1 10 ? -8.770 -1.611 2.996 1.00 0.00 9 ALA A O 4
ATOM 1464 N N . PHE A 1 11 ? -7.165 -0.112 2.512 1.00 0.00 10 PHE A N 4
ATOM 1465 C CA . PHE A 1 11 ? -6.811 0.122 3.897 1.00 0.00 10 PHE A CA 4
ATOM 1466 C C . PHE A 1 11 ? -6.687 1.613 4.176 1.00 0.00 10 PHE A C 4
ATOM 1467 O O . PHE A 1 11 ? -6.305 2.390 3.300 1.00 0.00 10 PHE A O 4
ATOM 1484 N N . GLY A 1 12 ? -7.003 2.004 5.403 1.00 0.00 11 GLY A N 4
ATOM 1485 C CA . GLY A 1 12 ? -6.923 3.400 5.777 1.00 0.00 11 GLY A CA 4
ATOM 1486 C C . GLY A 1 12 ? -5.620 3.723 6.474 1.00 0.00 11 GLY A C 4
ATOM 1487 O O . GLY A 1 12 ? -5.354 4.873 6.820 1.00 0.00 11 GLY A O 4
ATOM 1491 N N . ASP A 1 13 ? -4.805 2.695 6.670 1.00 0.00 12 ASP A N 4
AT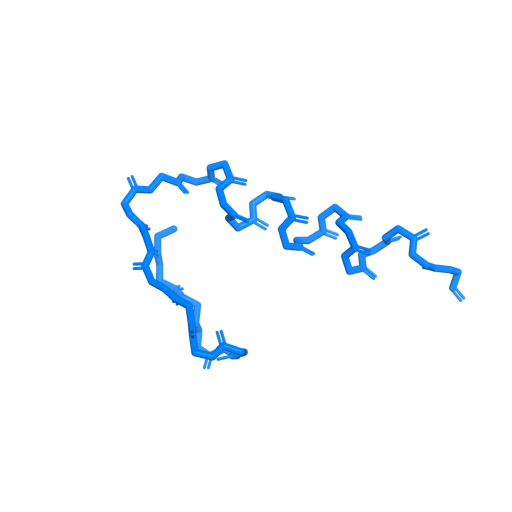OM 1492 C CA . ASP A 1 13 ? -3.516 2.847 7.324 1.00 0.00 12 ASP A CA 4
ATOM 1493 C C . ASP A 1 13 ? -2.441 3.142 6.291 1.00 0.00 12 ASP A C 4
ATOM 1494 O O . ASP A 1 13 ? -2.122 2.298 5.455 1.00 0.00 12 ASP A O 4
ATOM 1503 N N . GLU A 1 14 ? -1.897 4.347 6.341 1.00 0.00 13 GLU A N 4
ATOM 1504 C CA . GLU A 1 14 ? -0.859 4.751 5.406 1.00 0.00 13 GLU A CA 4
ATOM 1505 C C . GLU A 1 14 ? 0.324 3.805 5.484 1.00 0.00 13 GLU A C 4
ATOM 1506 O O . GLU A 1 14 ? 1.162 3.762 4.582 1.00 0.00 13 GLU A O 4
ATOM 1518 N N . ARG A 1 15 ? 0.385 3.040 6.567 1.00 0.00 14 ARG A N 4
ATOM 1519 C CA . ARG A 1 15 ? 1.469 2.094 6.759 1.00 0.00 14 ARG A CA 4
ATOM 1520 C C . ARG A 1 15 ? 1.457 1.060 5.643 1.00 0.00 14 ARG A C 4
ATOM 1521 O O . ARG A 1 15 ? 2.507 0.699 5.111 1.00 0.00 14 ARG A O 4
ATOM 1542 N N . GLU A 1 16 ? 0.264 0.591 5.280 1.00 0.00 15 GLU A N 4
ATOM 1543 C CA . GLU A 1 16 ? 0.150 -0.405 4.215 1.00 0.00 15 GLU A CA 4
ATOM 1544 C C . GLU A 1 16 ? 0.853 0.096 2.960 1.00 0.00 15 GLU A C 4
ATOM 1545 O O . GLU A 1 16 ? 1.708 -0.595 2.409 1.00 0.00 15 GLU A O 4
ATOM 1557 N N . LEU A 1 17 ? 0.511 1.305 2.517 1.00 0.00 16 LEU A N 4
ATOM 1558 C CA . LEU A 1 17 ? 1.133 1.873 1.325 1.00 0.00 16 LEU A CA 4
ATOM 1559 C C . LEU A 1 17 ? 2.621 2.056 1.574 1.00 0.00 16 LEU A C 4
ATOM 1560 O O . LEU A 1 17 ? 3.450 1.750 0.717 1.00 0.00 16 LEU A O 4
ATOM 1576 N N . GLN A 1 18 ? 2.951 2.552 2.762 1.00 0.00 17 GLN A N 4
ATOM 1577 C CA . GLN A 1 18 ? 4.341 2.770 3.122 1.00 0.00 17 GLN A CA 4
ATOM 1578 C C . GLN A 1 18 ? 5.127 1.483 2.935 1.00 0.00 17 GLN A C 4
ATOM 1579 O O . GLN A 1 18 ? 6.240 1.498 2.406 1.00 0.00 17 GLN A O 4
ATOM 1593 N N . ARG A 1 19 ? 4.553 0.364 3.370 1.00 0.00 18 ARG A N 4
ATOM 1594 C CA . ARG A 1 19 ? 5.221 -0.920 3.226 1.00 0.00 18 ARG A CA 4
ATOM 1595 C C . ARG A 1 19 ? 5.299 -1.272 1.747 1.00 0.00 18 ARG A C 4
ATOM 1596 O O . ARG A 1 19 ? 6.301 -1.818 1.286 1.00 0.00 18 ARG A O 4
ATOM 1617 N N . HIS A 1 20 ? 4.239 -0.944 0.990 1.00 0.00 19 HIS A N 4
ATOM 1618 C CA . HIS A 1 20 ? 4.230 -1.232 -0.436 1.00 0.00 19 HIS A CA 4
ATOM 1619 C C . HIS A 1 20 ? 5.469 -0.621 -1.080 1.00 0.00 19 HIS A C 4
ATOM 1620 O O . HIS A 1 20 ? 6.167 -1.283 -1.842 1.00 0.00 19 HIS A O 4
ATOM 1634 N N . LEU A 1 21 ? 5.755 0.635 -0.738 1.00 0.00 20 LEU A N 4
ATOM 1635 C CA . LEU A 1 21 ? 6.916 1.323 -1.284 1.00 0.00 20 LEU A CA 4
ATOM 1636 C C . LEU A 1 21 ? 8.181 0.605 -0.845 1.00 0.00 20 LEU A C 4
ATOM 1637 O O . LEU A 1 21 ? 9.144 0.494 -1.601 1.00 0.00 20 LEU A O 4
ATOM 1653 N N . ASP A 1 22 ? 8.171 0.128 0.397 1.00 0.00 21 ASP A N 4
ATOM 1654 C CA . ASP A 1 22 ? 9.312 -0.582 0.950 1.00 0.00 21 ASP A CA 4
ATOM 1655 C C . ASP A 1 22 ? 9.599 -1.820 0.115 1.00 0.00 21 ASP A C 4
ATOM 1656 O O . ASP A 1 22 ? 10.723 -2.035 -0.340 1.00 0.00 21 ASP A O 4
ATOM 1665 N N . LEU A 1 23 ? 8.564 -2.625 -0.093 1.00 0.00 22 LEU A N 4
ATOM 1666 C CA . LEU A 1 23 ? 8.688 -3.847 -0.878 1.00 0.00 22 LEU A CA 4
ATOM 1667 C C . LEU A 1 23 ? 9.052 -3.520 -2.320 1.00 0.00 22 LEU A C 4
ATOM 1668 O O . LEU A 1 23 ? 9.919 -4.159 -2.916 1.00 0.00 22 LEU A O 4
ATOM 1684 N N . PHE A 1 24 ? 8.386 -2.513 -2.865 1.00 0.00 23 PHE A N 4
ATOM 1685 C CA . PHE A 1 24 ? 8.630 -2.088 -4.237 1.00 0.00 23 PHE A CA 4
ATOM 1686 C C . PHE A 1 24 ? 10.073 -1.627 -4.401 1.00 0.00 23 PHE A C 4
ATOM 1687 O O . PHE A 1 24 ? 10.729 -1.945 -5.391 1.00 0.00 23 PHE A O 4
ATOM 1704 N N . GLN A 1 25 ? 10.551 -0.871 -3.420 1.00 0.00 24 GLN A N 4
ATOM 1705 C CA . GLN A 1 25 ? 11.912 -0.357 -3.438 1.00 0.00 24 GLN A CA 4
ATOM 1706 C C . GLN A 1 25 ? 12.916 -1.500 -3.312 1.00 0.00 24 GLN A C 4
ATOM 1707 O O . GLN A 1 25 ? 13.942 -1.519 -3.992 1.00 0.00 24 GLN A O 4
ATOM 1721 N N . GLY A 1 26 ? 12.601 -2.456 -2.442 1.00 0.00 25 GLY A N 4
ATOM 1722 C CA . GLY A 1 26 ? 13.484 -3.598 -2.237 1.00 0.00 25 GLY A CA 4
ATOM 1723 C C . GLY A 1 26 ? 13.606 -4.476 -3.466 1.00 0.00 25 GLY A C 4
ATOM 1724 O O . GLY A 1 26 ? 14.711 -4.797 -3.901 1.00 0.00 25 GLY A O 4
ATOM 1728 N N . HIS A 1 27 ? 12.468 -4.861 -4.029 1.00 0.00 26 HIS A N 4
ATOM 1729 C CA . HIS A 1 27 ? 12.453 -5.705 -5.215 1.00 0.00 26 HIS A CA 4
ATOM 1730 C C . HIS A 1 27 ? 11.225 -5.406 -6.061 1.00 0.00 26 HIS A C 4
ATOM 1731 O O . HIS A 1 27 ? 10.224 -4.893 -5.558 1.00 0.00 26 HIS A O 4
ATOM 1746 N N . LYS A 1 28 ? 11.299 -5.726 -7.347 1.00 0.00 27 LYS A N 4
ATOM 1747 C CA . LYS A 1 28 ? 10.182 -5.485 -8.237 1.00 0.00 27 LYS A CA 4
ATOM 1748 C C . LYS A 1 28 ? 9.065 -6.484 -7.956 1.00 0.00 27 LYS A C 4
ATOM 1749 O O . LYS A 1 28 ? 9.384 -7.651 -7.635 1.00 0.00 27 LYS A O 4
ATOM 1769 N N . TYR A 1 2 ? -6.711 5.646 1.738 1.00 0.00 1 TYR A N 5
ATOM 1770 C CA . TYR A 1 2 ? -5.434 5.177 1.140 1.00 0.00 1 TYR A CA 5
ATOM 1771 C C . TYR A 1 2 ? -5.611 3.808 0.491 1.00 0.00 1 TYR A C 5
ATOM 1772 O O . TYR A 1 2 ? -5.184 2.790 1.037 1.00 0.00 1 TYR A O 5
ATOM 1790 N N . LYS A 1 3 ? -6.243 3.790 -0.678 1.00 0.00 2 LYS A N 5
ATOM 1791 C CA . LYS A 1 3 ? -6.474 2.544 -1.399 1.00 0.00 2 LYS A CA 5
ATOM 1792 C C . LYS A 1 3 ? -5.616 2.480 -2.660 1.00 0.00 2 LYS A C 5
ATOM 1793 O O . LYS A 1 3 ? -5.485 3.471 -3.380 1.00 0.00 2 LYS A O 5
ATOM 1812 N N . CYS A 1 4 ? -5.036 1.312 -2.925 1.00 0.00 3 CYS A N 5
ATOM 1813 C CA . CYS A 1 4 ? -4.194 1.127 -4.100 1.00 0.00 3 CYS A CA 5
ATOM 1814 C C . CYS A 1 4 ? -5.030 0.692 -5.300 1.00 0.00 3 CYS A C 5
ATOM 1815 O O . CYS A 1 4 ? -5.755 -0.304 -5.231 1.00 0.00 3 CYS A O 5
ATOM 1822 N N . GLU A 1 5 ? -4.926 1.438 -6.397 1.00 0.00 4 GLU A N 5
ATOM 1823 C CA . GLU A 1 5 ? -5.675 1.121 -7.609 1.00 0.00 4 GLU A CA 5
ATOM 1824 C C . GLU A 1 5 ? -5.205 -0.202 -8.189 1.00 0.00 4 GLU A C 5
ATOM 1825 O O . GLU A 1 5 ? -6.009 -1.012 -8.651 1.00 0.00 4 GLU A O 5
ATOM 1837 N N . HIS A 1 6 ? -3.897 -0.415 -8.160 1.00 0.00 5 HIS A N 5
ATOM 1838 C CA . HIS A 1 6 ? -3.320 -1.645 -8.680 1.00 0.00 5 HIS A CA 5
ATOM 1839 C C . HIS A 1 6 ? -3.857 -2.823 -7.881 1.00 0.00 5 HIS A C 5
ATOM 1840 O O . HIS A 1 6 ? -5.031 -2.834 -7.510 1.00 0.00 5 HIS A O 5
ATOM 1855 N N . CYS A 1 7 ? -3.018 -3.813 -7.612 1.00 0.00 6 CYS A N 5
ATOM 1856 C CA . CYS A 1 7 ? -3.465 -4.968 -6.850 1.00 0.00 6 CYS A CA 5
ATOM 1857 C C . CYS A 1 7 ? -4.507 -4.528 -5.827 1.00 0.00 6 CYS A C 5
ATOM 1858 O O . CYS A 1 7 ? -4.173 -3.929 -4.805 1.00 0.00 6 CYS A O 5
ATOM 1865 N N . PRO A 1 8 ? -5.790 -4.814 -6.099 1.00 0.00 7 PRO A N 5
ATOM 1866 C CA . PRO A 1 8 ? -6.887 -4.446 -5.211 1.00 0.00 7 PRO A CA 5
ATOM 1867 C C . PRO A 1 8 ? -6.504 -4.531 -3.739 1.00 0.00 7 PRO A C 5
ATOM 1868 O O . PRO A 1 8 ? -6.742 -5.543 -3.079 1.00 0.00 7 PRO A O 5
ATOM 1879 N N . GLN A 1 9 ? -5.906 -3.457 -3.230 1.00 0.00 8 GLN A N 5
ATOM 1880 C CA . GLN A 1 9 ? -5.486 -3.399 -1.835 1.00 0.00 8 GLN A CA 5
ATOM 1881 C C . GLN A 1 9 ? -6.134 -2.217 -1.119 1.00 0.00 8 GLN A C 5
ATOM 1882 O O . GLN A 1 9 ? -5.982 -1.068 -1.535 1.00 0.00 8 GLN A O 5
ATOM 1896 N N . ALA A 1 10 ? -6.859 -2.502 -0.040 1.00 0.00 9 ALA A N 5
ATOM 1897 C CA . ALA A 1 10 ? -7.528 -1.456 0.728 1.00 0.00 9 ALA A CA 5
ATOM 1898 C C . ALA A 1 10 ? -6.855 -1.249 2.081 1.00 0.00 9 ALA A C 5
ATOM 1899 O O . ALA A 1 10 ? -6.741 -2.182 2.877 1.00 0.00 9 ALA A O 5
ATOM 1906 N N . PHE A 1 11 ? -6.415 -0.021 2.339 1.00 0.00 10 PHE A N 5
ATOM 1907 C CA . PHE A 1 11 ? -5.759 0.305 3.593 1.00 0.00 10 PHE A CA 5
ATOM 1908 C C . PHE A 1 11 ? -6.389 1.540 4.233 1.00 0.00 10 PHE A C 5
ATOM 1909 O O . PHE A 1 11 ? -6.884 2.426 3.538 1.00 0.00 10 PHE A O 5
ATOM 1926 N N . GLY A 1 12 ? -6.374 1.587 5.561 1.00 0.00 11 GLY A N 5
ATOM 1927 C CA . GLY A 1 12 ? -6.947 2.718 6.269 1.00 0.00 11 GLY A CA 5
ATOM 1928 C C . GLY A 1 12 ? -5.895 3.660 6.819 1.00 0.00 11 GLY A C 5
ATOM 1929 O O . GLY A 1 12 ? -6.220 4.721 7.352 1.00 0.00 11 GLY A O 5
ATOM 1933 N N . ASP A 1 13 ? -4.629 3.275 6.694 1.00 0.00 12 ASP A N 5
ATOM 1934 C CA . ASP A 1 13 ? -3.530 4.099 7.184 1.00 0.00 12 ASP A CA 5
ATOM 1935 C C . ASP A 1 13 ? -2.373 4.094 6.193 1.00 0.00 12 ASP A C 5
ATOM 1936 O O . ASP A 1 13 ? -2.191 3.136 5.442 1.00 0.00 12 ASP A O 5
ATOM 1945 N N . GLU A 1 14 ? -1.599 5.171 6.189 1.00 0.00 13 GLU A N 5
ATOM 1946 C CA . GLU A 1 14 ? -0.459 5.286 5.289 1.00 0.00 13 GLU A CA 5
ATOM 1947 C C . GLU A 1 14 ? 0.592 4.241 5.628 1.00 0.00 13 GLU A C 5
ATOM 1948 O O . GLU A 1 14 ? 1.472 3.942 4.820 1.00 0.00 13 GLU A O 5
ATOM 1960 N N . ARG A 1 15 ? 0.496 3.689 6.833 1.00 0.00 14 ARG A N 5
ATOM 1961 C CA . ARG A 1 15 ? 1.444 2.676 7.273 1.00 0.00 14 ARG A CA 5
ATOM 1962 C C . ARG A 1 15 ? 1.370 1.449 6.372 1.00 0.00 14 ARG A C 5
ATOM 1963 O O . ARG A 1 15 ? 2.399 0.932 5.936 1.00 0.00 14 ARG A O 5
ATOM 1984 N N . GLU A 1 16 ? 0.152 0.999 6.069 1.00 0.00 15 GLU A N 5
ATOM 1985 C CA . GLU A 1 16 ? -0.018 -0.171 5.204 1.00 0.00 15 GLU A CA 5
ATOM 1986 C C . GLU A 1 16 ? 0.635 0.083 3.848 1.00 0.00 15 GLU A C 5
ATOM 1987 O O . GLU A 1 16 ? 1.382 -0.757 3.346 1.00 0.00 15 GLU A O 5
ATOM 1999 N N . LEU A 1 17 ? 0.356 1.245 3.256 1.00 0.00 16 LEU A N 5
ATOM 2000 C CA . LEU A 1 17 ? 0.927 1.591 1.966 1.00 0.00 16 LEU A CA 5
ATOM 2001 C C . LEU A 1 17 ? 2.440 1.676 2.086 1.00 0.00 16 LEU A C 5
ATOM 2002 O O . LEU A 1 17 ? 3.170 1.213 1.212 1.00 0.00 16 LEU A O 5
ATOM 2018 N N . GLN A 1 18 ? 2.906 2.266 3.183 1.00 0.00 17 GLN A N 5
ATOM 2019 C CA . GLN A 1 18 ? 4.338 2.396 3.404 1.00 0.00 17 GLN A CA 5
ATOM 2020 C C . GLN A 1 18 ? 5.012 1.037 3.240 1.00 0.00 17 GLN A C 5
ATOM 2021 O O . GLN A 1 18 ? 6.083 0.936 2.640 1.00 0.00 17 GLN A O 5
ATOM 2035 N N . ARG A 1 19 ? 4.377 -0.009 3.766 1.00 0.00 18 ARG A N 5
ATOM 2036 C CA . ARG A 1 19 ? 4.925 -1.359 3.663 1.00 0.00 18 ARG A CA 5
ATOM 2037 C C . ARG A 1 19 ? 4.946 -1.778 2.195 1.00 0.00 18 ARG A C 5
ATOM 2038 O O . ARG A 1 19 ? 5.918 -2.362 1.718 1.00 0.00 18 ARG A O 5
ATOM 2059 N N . HIS A 1 20 ? 3.859 -1.463 1.486 1.00 0.00 19 HIS A N 5
ATOM 2060 C CA . HIS A 1 20 ? 3.738 -1.798 0.071 1.00 0.00 19 HIS A CA 5
ATOM 2061 C C . HIS A 1 20 ? 4.859 -1.135 -0.731 1.00 0.00 19 HIS A C 5
ATOM 2062 O O . HIS A 1 20 ? 5.538 -1.792 -1.521 1.00 0.00 19 HIS A O 5
ATOM 2076 N N . LEU A 1 21 ? 5.062 0.166 -0.514 1.00 0.00 20 LEU A N 5
ATOM 2077 C CA . LEU A 1 21 ? 6.109 0.904 -1.215 1.00 0.00 20 LEU A CA 5
ATOM 2078 C C . LEU A 1 21 ? 7.473 0.361 -0.829 1.00 0.00 20 LEU A C 5
ATOM 2079 O O . LEU A 1 21 ? 8.380 0.282 -1.655 1.00 0.00 20 LEU A O 5
ATOM 2095 N N . ASP A 1 22 ? 7.608 -0.018 0.436 1.00 0.00 21 ASP A N 5
ATOM 2096 C CA . ASP A 1 22 ? 8.864 -0.556 0.932 1.00 0.00 21 ASP A CA 5
ATOM 2097 C C . ASP A 1 22 ? 9.340 -1.678 0.017 1.00 0.00 21 ASP A C 5
ATOM 2098 O O . ASP A 1 22 ? 10.504 -1.713 -0.383 1.00 0.00 21 ASP A O 5
ATOM 2107 N N . LEU A 1 23 ? 8.431 -2.587 -0.316 1.00 0.00 22 LEU A N 5
ATOM 2108 C CA . LEU A 1 23 ? 8.767 -3.707 -1.195 1.00 0.00 22 LEU A CA 5
ATOM 2109 C C . LEU A 1 23 ? 9.154 -3.202 -2.578 1.00 0.00 22 LEU A C 5
ATOM 2110 O O . LEU A 1 23 ? 10.116 -3.680 -3.181 1.00 0.00 22 LEU A O 5
ATOM 2126 N N . PHE A 1 24 ? 8.399 -2.230 -3.072 1.00 0.00 23 PHE A N 5
ATOM 2127 C CA . PHE A 1 24 ? 8.663 -1.654 -4.385 1.00 0.00 23 PHE A CA 5
ATOM 2128 C C . PHE A 1 24 ? 10.052 -1.032 -4.428 1.00 0.00 23 PHE A C 5
ATOM 2129 O O . PHE A 1 24 ? 10.786 -1.195 -5.403 1.00 0.00 23 PHE A O 5
ATOM 2146 N N . GLN A 1 25 ? 10.408 -0.317 -3.365 1.00 0.00 24 GLN A N 5
ATOM 2147 C CA . GLN A 1 25 ? 11.714 0.331 -3.282 1.00 0.00 24 GLN A CA 5
ATOM 2148 C C . GLN A 1 25 ? 12.823 -0.713 -3.222 1.00 0.00 24 GLN A C 5
ATOM 2149 O O . GLN A 1 25 ? 13.905 -0.520 -3.776 1.00 0.00 24 GLN A O 5
ATOM 2163 N N . GLY A 1 26 ? 12.547 -1.814 -2.532 1.00 0.00 25 GLY A N 5
ATOM 2164 C CA . GLY A 1 26 ? 13.533 -2.879 -2.408 1.00 0.00 25 GLY A CA 5
ATOM 2165 C C . GLY A 1 26 ? 13.538 -3.797 -3.614 1.00 0.00 25 GLY A C 5
ATOM 2166 O O . GLY A 1 26 ? 14.384 -4.685 -3.723 1.00 0.00 25 GLY A O 5
ATOM 2170 N N . HIS A 1 27 ? 12.589 -3.584 -4.520 1.00 0.00 26 HIS A N 5
ATOM 2171 C CA . HIS A 1 27 ? 12.488 -4.401 -5.723 1.00 0.00 26 HIS A CA 5
ATOM 2172 C C . HIS A 1 27 ? 12.911 -3.603 -6.954 1.00 0.00 26 HIS A C 5
ATOM 2173 O O . HIS A 1 27 ? 12.085 -2.958 -7.600 1.00 0.00 26 HIS A O 5
ATOM 2188 N N . LYS A 1 28 ? 14.203 -3.658 -7.273 1.00 0.00 27 LYS A N 5
ATOM 2189 C CA . LYS A 1 28 ? 14.746 -2.947 -8.422 1.00 0.00 27 LYS A CA 5
ATOM 2190 C C . LYS A 1 28 ? 13.670 -2.677 -9.468 1.00 0.00 27 LYS A C 5
ATOM 2191 O O . LYS A 1 28 ? 13.009 -1.621 -9.376 1.00 0.00 27 LYS A O 5
ATOM 2211 N N . TYR A 1 2 ? -7.219 5.095 1.123 1.00 0.00 1 TYR A N 6
ATOM 2212 C CA . TYR A 1 2 ? -5.966 4.741 0.414 1.00 0.00 1 TYR A CA 6
ATOM 2213 C C . TYR A 1 2 ? -6.157 3.486 -0.427 1.00 0.00 1 TYR A C 6
ATOM 2214 O O . TYR A 1 2 ? -5.700 2.403 -0.055 1.00 0.00 1 TYR A O 6
ATOM 2232 N N . LYS A 1 3 ? -6.840 3.629 -1.557 1.00 0.00 2 LYS A N 6
ATOM 2233 C CA . LYS A 1 3 ? -7.082 2.498 -2.441 1.00 0.00 2 LYS A CA 6
ATOM 2234 C C . LYS A 1 3 ? -5.987 2.426 -3.501 1.00 0.00 2 LYS A C 6
ATOM 2235 O O . LYS A 1 3 ? -5.813 3.360 -4.282 1.00 0.00 2 LYS A O 6
ATOM 2254 N N . CYS A 1 4 ? -5.260 1.315 -3.529 1.00 0.00 3 CYS A N 6
ATOM 2255 C CA . CYS A 1 4 ? -4.183 1.136 -4.494 1.00 0.00 3 CYS A CA 6
ATOM 2256 C C . CYS A 1 4 ? -4.692 0.481 -5.769 1.00 0.00 3 CYS A C 6
ATOM 2257 O O . CYS A 1 4 ? -5.350 -0.561 -5.718 1.00 0.00 3 CYS A O 6
ATOM 2264 N N . GLU A 1 5 ? -4.387 1.097 -6.911 1.00 0.00 4 GLU A N 6
ATOM 2265 C CA . GLU A 1 5 ? -4.814 0.560 -8.196 1.00 0.00 4 GLU A CA 6
ATOM 2266 C C . GLU A 1 5 ? -4.238 -0.838 -8.385 1.00 0.00 4 GLU A C 6
ATOM 2267 O O . GLU A 1 5 ? -4.952 -1.769 -8.754 1.00 0.00 4 GLU A O 6
ATOM 2279 N N . HIS A 1 6 ? -2.943 -0.982 -8.112 1.00 0.00 5 HIS A N 6
ATOM 2280 C CA . HIS A 1 6 ? -2.276 -2.276 -8.245 1.00 0.00 5 HIS A CA 6
ATOM 2281 C C . HIS A 1 6 ? -2.957 -3.280 -7.328 1.00 0.00 5 HIS A C 6
ATOM 2282 O O . HIS A 1 6 ? -4.157 -3.179 -7.077 1.00 0.00 5 HIS A O 6
ATOM 2297 N N . CYS A 1 7 ? -2.200 -4.247 -6.823 1.00 0.00 6 CYS A N 6
ATOM 2298 C CA . CYS A 1 7 ? -2.764 -5.245 -5.930 1.00 0.00 6 CYS A CA 6
ATOM 2299 C C . CYS A 1 7 ? -3.857 -4.603 -5.084 1.00 0.00 6 CYS A C 6
ATOM 2300 O O . CYS A 1 7 ? -3.577 -3.835 -4.163 1.00 0.00 6 CYS A O 6
ATOM 2307 N N . PRO A 1 8 ? -5.123 -4.912 -5.396 1.00 0.00 7 PRO A N 6
ATOM 2308 C CA . PRO A 1 8 ? -6.268 -4.366 -4.683 1.00 0.00 7 PRO A CA 6
ATOM 2309 C C . PRO A 1 8 ? -6.004 -4.173 -3.199 1.00 0.00 7 PRO A C 6
ATOM 2310 O O . PRO A 1 8 ? -5.998 -5.131 -2.424 1.00 0.00 7 PRO A O 6
ATOM 2321 N N . GLN A 1 9 ? -5.790 -2.922 -2.812 1.00 0.00 8 GLN A N 6
ATOM 2322 C CA . GLN A 1 9 ? -5.532 -2.589 -1.418 1.00 0.00 8 GLN A CA 6
ATOM 2323 C C . GLN A 1 9 ? -6.324 -1.355 -1.007 1.00 0.00 8 GLN A C 6
ATOM 2324 O O . GLN A 1 9 ? -6.368 -0.362 -1.733 1.00 0.00 8 GLN A O 6
ATOM 2338 N N . ALA A 1 10 ? -6.950 -1.426 0.158 1.00 0.00 9 ALA A N 6
ATOM 2339 C CA . ALA A 1 10 ? -7.742 -0.317 0.666 1.00 0.00 9 ALA A CA 6
ATOM 2340 C C . ALA A 1 10 ? -7.727 -0.308 2.185 1.00 0.00 9 ALA A C 6
ATOM 2341 O O . ALA A 1 10 ? -8.524 -0.986 2.832 1.00 0.00 9 ALA A O 6
ATOM 2348 N N . PHE A 1 11 ? -6.810 0.467 2.743 1.00 0.00 10 PHE A N 6
ATOM 2349 C CA . PHE A 1 11 ? -6.671 0.578 4.180 1.00 0.00 10 PHE A CA 6
ATOM 2350 C C . PHE A 1 11 ? -6.663 2.041 4.599 1.00 0.00 10 PHE A C 6
ATOM 2351 O O . PHE A 1 11 ? -6.259 2.913 3.831 1.00 0.00 10 PHE A O 6
ATOM 2368 N N . GLY A 1 12 ? -7.115 2.308 5.818 1.00 0.00 11 GLY A N 6
ATOM 2369 C CA . GLY A 1 12 ? -7.149 3.674 6.307 1.00 0.00 11 GLY A CA 6
ATOM 2370 C C . GLY A 1 12 ? -5.845 4.094 6.960 1.00 0.00 11 GLY A C 6
ATOM 2371 O O . GLY A 1 12 ? -5.586 5.286 7.126 1.00 0.00 11 GLY A O 6
ATOM 2375 N N . ASP A 1 13 ? -5.026 3.115 7.338 1.00 0.00 12 ASP A N 6
ATOM 2376 C CA . ASP A 1 13 ? -3.745 3.388 7.970 1.00 0.00 12 ASP A CA 6
ATOM 2377 C C . ASP A 1 13 ? -2.656 3.518 6.914 1.00 0.00 12 ASP A C 6
ATOM 2378 O O . ASP A 1 13 ? -2.590 2.728 5.971 1.00 0.00 12 ASP A O 6
ATOM 2387 N N . GLU A 1 14 ? -1.823 4.530 7.079 1.00 0.00 13 GLU A N 6
ATOM 2388 C CA . GLU A 1 14 ? -0.725 4.798 6.149 1.00 0.00 13 GLU A CA 6
ATOM 2389 C C . GLU A 1 14 ? 0.393 3.753 6.248 1.00 0.00 13 GLU A C 6
ATOM 2390 O O . GLU A 1 14 ? 1.241 3.668 5.360 1.00 0.00 13 GLU A O 6
ATOM 2402 N N . ARG A 1 15 ? 0.399 2.968 7.321 1.00 0.00 14 ARG A N 6
ATOM 2403 C CA . ARG A 1 15 ? 1.430 1.943 7.507 1.00 0.00 14 ARG A CA 6
ATOM 2404 C C . ARG A 1 15 ? 1.410 0.917 6.374 1.00 0.00 14 ARG A C 6
ATOM 2405 O O . ARG A 1 15 ? 2.458 0.548 5.844 1.00 0.00 14 ARG A O 6
ATOM 2426 N N . GLU A 1 16 ? 0.214 0.461 6.006 1.00 0.00 15 GLU A N 6
ATOM 2427 C CA . GLU A 1 16 ? 0.072 -0.533 4.931 1.00 0.00 15 GLU A CA 6
ATOM 2428 C C . GLU A 1 16 ? 0.688 -0.048 3.622 1.00 0.00 15 GLU A C 6
ATOM 2429 O O . GLU A 1 16 ? 1.402 -0.798 2.960 1.00 0.00 15 GLU A O 6
ATOM 2441 N N . LEU A 1 17 ? 0.406 1.194 3.235 1.00 0.00 16 LEU A N 6
ATOM 2442 C CA . LEU A 1 17 ? 0.966 1.727 2.001 1.00 0.00 16 LEU A CA 6
ATOM 2443 C C . LEU A 1 17 ? 2.474 1.755 2.122 1.00 0.00 16 LEU A C 6
ATOM 2444 O O . LEU A 1 17 ? 3.197 1.433 1.179 1.00 0.00 16 LEU A O 6
ATOM 2460 N N . GLN A 1 18 ? 2.941 2.145 3.302 1.00 0.00 17 GLN A N 6
ATOM 2461 C CA . GLN A 1 18 ? 4.366 2.208 3.554 1.00 0.00 17 GLN A CA 6
ATOM 2462 C C . GLN A 1 18 ? 5.012 0.877 3.182 1.00 0.00 17 GLN A C 6
ATOM 2463 O O . GLN A 1 18 ? 6.056 0.850 2.532 1.00 0.00 17 GLN A O 6
ATOM 2477 N N . ARG A 1 19 ? 4.393 -0.232 3.597 1.00 0.00 18 ARG A N 6
ATOM 2478 C CA . ARG A 1 19 ? 4.929 -1.550 3.273 1.00 0.00 18 ARG A CA 6
ATOM 2479 C C . ARG A 1 19 ? 4.814 -1.783 1.776 1.00 0.00 18 ARG A C 6
ATOM 2480 O O . ARG A 1 19 ? 5.711 -2.353 1.155 1.00 0.00 18 ARG A O 6
ATOM 2501 N N . HIS A 1 20 ? 3.697 -1.340 1.193 1.00 0.00 19 HIS A N 6
ATOM 2502 C CA . HIS A 1 20 ? 3.486 -1.499 -0.236 1.00 0.00 19 HIS A CA 6
ATOM 2503 C C . HIS A 1 20 ? 4.653 -0.875 -0.996 1.00 0.00 19 HIS A C 6
ATOM 2504 O O . HIS A 1 20 ? 5.243 -1.506 -1.867 1.00 0.00 19 HIS A O 6
ATOM 2518 N N . LEU A 1 21 ? 4.989 0.363 -0.638 1.00 0.00 20 LEU A N 6
ATOM 2519 C CA . LEU A 1 21 ? 6.083 1.089 -1.270 1.00 0.00 20 LEU A CA 6
ATOM 2520 C C . LEU A 1 21 ? 7.437 0.433 -1.000 1.00 0.00 20 LEU A C 6
ATOM 2521 O O . LEU A 1 21 ? 8.298 0.407 -1.880 1.00 0.00 20 LEU A O 6
ATOM 2537 N N . ASP A 1 22 ? 7.637 -0.102 0.205 1.00 0.00 21 ASP A N 6
ATOM 2538 C CA . ASP A 1 22 ? 8.912 -0.738 0.525 1.00 0.00 21 ASP A CA 6
ATOM 2539 C C . ASP A 1 22 ? 9.252 -1.790 -0.518 1.00 0.00 21 ASP A C 6
ATOM 2540 O O . ASP A 1 22 ? 10.391 -1.879 -0.969 1.00 0.00 21 ASP A O 6
ATOM 2549 N N . LEU A 1 23 ? 8.262 -2.588 -0.897 1.00 0.00 22 LEU A N 6
ATOM 2550 C CA . LEU A 1 23 ? 8.481 -3.633 -1.900 1.00 0.00 22 LEU A CA 6
ATOM 2551 C C . LEU A 1 23 ? 8.872 -3.031 -3.242 1.00 0.00 22 LEU A C 6
ATOM 2552 O O . LEU A 1 23 ? 9.785 -3.517 -3.909 1.00 0.00 22 LEU A O 6
ATOM 2568 N N . PHE A 1 24 ? 8.178 -1.975 -3.636 1.00 0.00 23 PHE A N 6
ATOM 2569 C CA . PHE A 1 24 ? 8.466 -1.309 -4.900 1.00 0.00 23 PHE A CA 6
ATOM 2570 C C . PHE A 1 24 ? 9.879 -0.744 -4.892 1.00 0.00 23 PHE A C 6
ATOM 2571 O O . PHE A 1 24 ? 10.610 -0.864 -5.874 1.00 0.00 23 PHE A O 6
ATOM 2588 N N . GLN A 1 25 ? 10.258 -0.131 -3.777 1.00 0.00 24 GLN A N 6
ATOM 2589 C CA . GLN A 1 25 ? 11.594 0.444 -3.646 1.00 0.00 24 GLN A CA 6
ATOM 2590 C C . GLN A 1 25 ? 12.603 -0.647 -3.319 1.00 0.00 24 GLN A C 6
ATOM 2591 O O . GLN A 1 25 ? 13.814 -0.422 -3.330 1.00 0.00 24 GLN A O 6
ATOM 2605 N N . GLY A 1 26 ? 12.084 -1.830 -3.017 1.00 0.00 25 GLY A N 6
ATOM 2606 C CA . GLY A 1 26 ? 12.930 -2.961 -2.689 1.00 0.00 25 GLY A CA 6
ATOM 2607 C C . GLY A 1 26 ? 12.657 -4.138 -3.599 1.00 0.00 25 GLY A C 6
ATOM 2608 O O . GLY A 1 26 ? 13.035 -5.270 -3.298 1.00 0.00 25 GLY A O 6
ATOM 2612 N N . HIS A 1 27 ? 11.980 -3.868 -4.711 1.00 0.00 26 HIS A N 6
ATOM 2613 C CA . HIS A 1 27 ? 11.647 -4.905 -5.678 1.00 0.00 26 HIS A CA 6
ATOM 2614 C C . HIS A 1 27 ? 12.894 -5.355 -6.436 1.00 0.00 26 HIS A C 6
ATOM 2615 O O . HIS A 1 27 ? 13.839 -4.581 -6.597 1.00 0.00 26 HIS A O 6
ATOM 2630 N N . LYS A 1 28 ? 12.907 -6.604 -6.902 1.00 0.00 27 LYS A N 6
ATOM 2631 C CA . LYS A 1 28 ? 14.052 -7.118 -7.636 1.00 0.00 27 LYS A CA 6
ATOM 2632 C C . LYS A 1 28 ? 14.552 -6.084 -8.642 1.00 0.00 27 LYS A C 6
ATOM 2633 O O . LYS A 1 28 ? 15.772 -5.820 -8.662 1.00 0.00 27 LYS A O 6
ATOM 2653 N N . TYR A 1 2 ? -7.280 4.987 2.472 1.00 0.00 1 TYR A N 7
ATOM 2654 C CA . TYR A 1 2 ? -6.571 5.077 1.169 1.00 0.00 1 TYR A CA 7
ATOM 2655 C C . TYR A 1 2 ? -6.849 3.835 0.330 1.00 0.00 1 TYR A C 7
ATOM 2656 O O . TYR A 1 2 ? -7.084 2.756 0.871 1.00 0.00 1 TYR A O 7
ATOM 2674 N N . LYS A 1 3 ? -6.817 3.983 -0.992 1.00 0.00 2 LYS A N 7
ATOM 2675 C CA . LYS A 1 3 ? -7.072 2.854 -1.879 1.00 0.00 2 LYS A CA 7
ATOM 2676 C C . LYS A 1 3 ? -5.975 2.740 -2.933 1.00 0.00 2 LYS A C 7
ATOM 2677 O O . LYS A 1 3 ? -5.441 3.745 -3.400 1.00 0.00 2 LYS A O 7
ATOM 2696 N N . CYS A 1 4 ? -5.641 1.509 -3.300 1.00 0.00 3 CYS A N 7
ATOM 2697 C CA . CYS A 1 4 ? -4.611 1.266 -4.298 1.00 0.00 3 CYS A CA 7
ATOM 2698 C C . CYS A 1 4 ? -5.229 0.707 -5.569 1.00 0.00 3 CYS A C 7
ATOM 2699 O O . CYS A 1 4 ? -5.774 -0.400 -5.560 1.00 0.00 3 CYS A O 7
ATOM 2706 N N . GLU A 1 5 ? -5.155 1.463 -6.662 1.00 0.00 4 GLU A N 7
ATOM 2707 C CA . GLU A 1 5 ? -5.726 1.001 -7.914 1.00 0.00 4 GLU A CA 7
ATOM 2708 C C . GLU A 1 5 ? -5.053 -0.296 -8.326 1.00 0.00 4 GLU A C 7
ATOM 2709 O O . GLU A 1 5 ? -5.719 -1.257 -8.709 1.00 0.00 4 GLU A O 7
ATOM 2721 N N . HIS A 1 6 ? -3.725 -0.329 -8.227 1.00 0.00 5 HIS A N 7
ATOM 2722 C CA . HIS A 1 6 ? -2.975 -1.525 -8.588 1.00 0.00 5 HIS A CA 7
ATOM 2723 C C . HIS A 1 6 ? -3.484 -2.686 -7.757 1.00 0.00 5 HIS A C 7
ATOM 2724 O O . HIS A 1 6 ? -4.682 -2.799 -7.504 1.00 0.00 5 HIS A O 7
ATOM 2739 N N . CYS A 1 7 ? -2.576 -3.552 -7.342 1.00 0.00 6 CYS A N 7
ATOM 2740 C CA . CYS A 1 7 ? -2.956 -4.694 -6.533 1.00 0.00 6 CYS A CA 7
ATOM 2741 C C . CYS A 1 7 ? -4.118 -4.301 -5.630 1.00 0.00 6 CYS A C 7
ATOM 2742 O O . CYS A 1 7 ? -4.209 -3.156 -5.185 1.00 0.00 6 CYS A O 7
ATOM 2749 N N . PRO A 1 8 ? -5.023 -5.244 -5.354 1.00 0.00 7 PRO A N 7
ATOM 2750 C CA . PRO A 1 8 ? -6.183 -4.987 -4.507 1.00 0.00 7 PRO A CA 7
ATOM 2751 C C . PRO A 1 8 ? -5.785 -4.539 -3.109 1.00 0.00 7 PRO A C 7
ATOM 2752 O O . PRO A 1 8 ? -5.675 -5.353 -2.193 1.00 0.00 7 PRO A O 7
ATOM 2763 N N . GLN A 1 9 ? -5.565 -3.237 -2.960 1.00 0.00 8 GLN A N 7
ATOM 2764 C CA . GLN A 1 9 ? -5.174 -2.676 -1.675 1.00 0.00 8 GLN A CA 7
ATOM 2765 C C . GLN A 1 9 ? -6.241 -1.723 -1.155 1.00 0.00 8 GLN A C 7
ATOM 2766 O O . GLN A 1 9 ? -6.739 -0.867 -1.887 1.00 0.00 8 GLN A O 7
ATOM 2780 N N . ALA A 1 10 ? -6.585 -1.873 0.117 1.00 0.00 9 ALA A N 7
ATOM 2781 C CA . ALA A 1 10 ? -7.592 -1.027 0.738 1.00 0.00 9 ALA A CA 7
ATOM 2782 C C . ALA A 1 10 ? -7.426 -1.005 2.249 1.00 0.00 9 ALA A C 7
ATOM 2783 O O . ALA A 1 10 ? -7.959 -1.854 2.960 1.00 0.00 9 ALA A O 7
ATOM 2790 N N . PHE A 1 11 ? -6.674 -0.023 2.723 1.00 0.00 10 PHE A N 7
ATOM 2791 C CA . PHE A 1 11 ? -6.420 0.144 4.140 1.00 0.00 10 PHE A CA 7
ATOM 2792 C C . PHE A 1 11 ? -6.755 1.568 4.564 1.00 0.00 10 PHE A C 7
ATOM 2793 O O . PHE A 1 11 ? -6.707 2.491 3.755 1.00 0.00 10 PHE A O 7
ATOM 2810 N N . GLY A 1 12 ? -7.108 1.740 5.828 1.00 0.00 11 GLY A N 7
ATOM 2811 C CA . GLY A 1 12 ? -7.446 3.062 6.323 1.00 0.00 11 GLY A CA 7
ATOM 2812 C C . GLY A 1 12 ? -6.268 3.765 6.978 1.00 0.00 11 GLY A C 7
ATOM 2813 O O . GLY A 1 12 ? -6.454 4.628 7.837 1.00 0.00 11 GLY A O 7
ATOM 2817 N N . ASP A 1 13 ? -5.056 3.397 6.575 1.00 0.00 12 ASP A N 7
ATOM 2818 C CA . ASP A 1 13 ? -3.851 3.999 7.130 1.00 0.00 12 ASP A CA 7
ATOM 2819 C C . ASP A 1 13 ? -2.742 4.076 6.081 1.00 0.00 12 ASP A C 7
ATOM 2820 O O . ASP A 1 13 ? -2.856 3.523 4.989 1.00 0.00 12 ASP A O 7
ATOM 2829 N N . GLU A 1 14 ? -1.668 4.773 6.436 1.00 0.00 13 GLU A N 7
ATOM 2830 C CA . GLU A 1 14 ? -0.510 4.954 5.554 1.00 0.00 13 GLU A CA 7
ATOM 2831 C C . GLU A 1 14 ? 0.600 3.939 5.833 1.00 0.00 13 GLU A C 7
ATOM 2832 O O . GLU A 1 14 ? 1.507 3.767 5.018 1.00 0.00 13 GLU A O 7
ATOM 2844 N N . ARG A 1 15 ? 0.529 3.260 6.972 1.00 0.00 14 ARG A N 7
ATOM 2845 C CA . ARG A 1 15 ? 1.540 2.269 7.327 1.00 0.00 14 ARG A CA 7
ATOM 2846 C C . ARG A 1 15 ? 1.515 1.096 6.352 1.00 0.00 14 ARG A C 7
ATOM 2847 O O . ARG A 1 15 ? 2.562 0.616 5.922 1.00 0.00 14 ARG A O 7
ATOM 2868 N N . GLU A 1 16 ? 0.316 0.623 6.015 1.00 0.00 15 GLU A N 7
ATOM 2869 C CA . GLU A 1 16 ? 0.188 -0.502 5.085 1.00 0.00 15 GLU A CA 7
ATOM 2870 C C . GLU A 1 16 ? 0.830 -0.176 3.742 1.00 0.00 15 GLU A C 7
ATOM 2871 O O . GLU A 1 16 ? 1.615 -0.968 3.221 1.00 0.00 15 GLU A O 7
ATOM 2883 N N . LEU A 1 17 ? 0.499 0.977 3.171 1.00 0.00 16 LEU A N 7
ATOM 2884 C CA . LEU A 1 17 ? 1.062 1.358 1.887 1.00 0.00 16 LEU A CA 7
ATOM 2885 C C . LEU A 1 17 ? 2.553 1.525 2.056 1.00 0.00 16 LEU A C 7
ATOM 2886 O O . LEU A 1 17 ? 3.349 1.090 1.220 1.00 0.00 16 LEU A O 7
ATOM 2902 N N . GLN A 1 18 ? 2.924 2.144 3.168 1.00 0.00 17 GLN A N 7
ATOM 2903 C CA . GLN A 1 18 ? 4.318 2.381 3.467 1.00 0.00 17 GLN A CA 7
ATOM 2904 C C . GLN A 1 18 ? 5.139 1.138 3.141 1.00 0.00 17 GLN A C 7
ATOM 2905 O O . GLN A 1 18 ? 6.167 1.225 2.463 1.00 0.00 17 GLN A O 7
ATOM 2919 N N . ARG A 1 19 ? 4.681 -0.017 3.616 1.00 0.00 18 ARG A N 7
ATOM 2920 C CA . ARG A 1 19 ? 5.385 -1.269 3.360 1.00 0.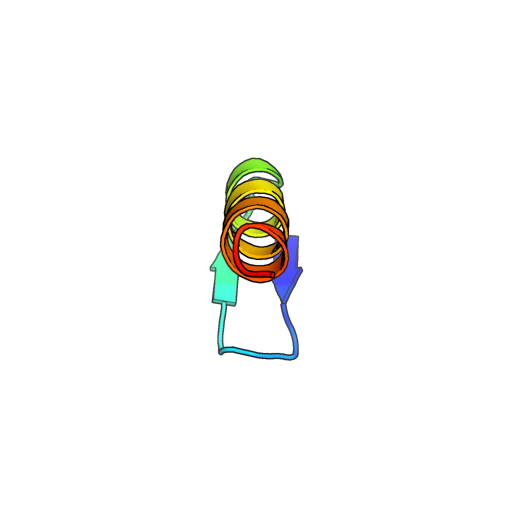00 18 ARG A CA 7
ATOM 2921 C C . ARG A 1 19 ? 5.240 -1.635 1.892 1.00 0.00 18 ARG A C 7
ATOM 2922 O O . ARG A 1 19 ? 6.178 -2.142 1.278 1.00 0.00 18 ARG A O 7
ATOM 2943 N N . HIS A 1 20 ? 4.056 -1.375 1.322 1.00 0.00 19 HIS A N 7
ATOM 2944 C CA . HIS A 1 20 ? 3.821 -1.690 -0.078 1.00 0.00 19 HIS A CA 7
ATOM 2945 C C . HIS A 1 20 ? 4.905 -1.040 -0.916 1.00 0.00 19 HIS A C 7
ATOM 2946 O O . HIS A 1 20 ? 5.593 -1.707 -1.685 1.00 0.00 19 HIS A O 7
ATOM 2960 N N . LEU A 1 21 ? 5.056 0.273 -0.757 1.00 0.00 20 LEU A N 7
ATOM 2961 C CA . LEU A 1 21 ? 6.058 1.011 -1.503 1.00 0.00 20 LEU A CA 7
ATOM 2962 C C . LEU A 1 21 ? 7.431 0.516 -1.087 1.00 0.00 20 LEU A C 7
ATOM 2963 O O . LEU A 1 21 ? 8.366 0.473 -1.887 1.00 0.00 20 LEU A O 7
ATOM 2979 N N . ASP A 1 22 ? 7.531 0.133 0.182 1.00 0.00 21 ASP A N 7
ATOM 2980 C CA . ASP A 1 22 ? 8.779 -0.362 0.741 1.00 0.00 21 ASP A CA 7
ATOM 2981 C C . ASP A 1 22 ? 9.265 -1.569 -0.049 1.00 0.00 21 ASP A C 7
ATOM 2982 O O . ASP A 1 22 ? 10.446 -1.670 -0.382 1.00 0.00 21 ASP A O 7
ATOM 2991 N N . LEU A 1 23 ? 8.349 -2.490 -0.332 1.00 0.00 22 LEU A N 7
ATOM 2992 C CA . LEU A 1 23 ? 8.684 -3.694 -1.084 1.00 0.00 22 LEU A CA 7
ATOM 2993 C C . LEU A 1 23 ? 9.138 -3.343 -2.488 1.00 0.00 22 LEU A C 7
ATOM 2994 O O . LEU A 1 23 ? 10.132 -3.874 -2.981 1.00 0.00 22 LEU A O 7
ATOM 3010 N N . PHE A 1 24 ? 8.410 -2.431 -3.120 1.00 0.00 23 PHE A N 7
ATOM 3011 C CA . PHE A 1 24 ? 8.732 -2.007 -4.472 1.00 0.00 23 PHE A CA 7
ATOM 3012 C C . PHE A 1 24 ? 10.131 -1.414 -4.521 1.00 0.00 23 PHE A C 7
ATOM 3013 O O . PHE A 1 24 ? 10.922 -1.730 -5.409 1.00 0.00 23 PHE A O 7
ATOM 3030 N N . GLN A 1 25 ? 10.430 -0.567 -3.547 1.00 0.00 24 GLN A N 7
ATOM 3031 C CA . GLN A 1 25 ? 11.729 0.080 -3.467 1.00 0.00 24 GLN A CA 7
ATOM 3032 C C . GLN A 1 25 ? 12.825 -0.945 -3.219 1.00 0.00 24 GLN A C 7
ATOM 3033 O O . GLN A 1 25 ? 13.934 -0.822 -3.738 1.00 0.00 24 GLN A O 7
ATOM 3047 N N . GLY A 1 26 ? 12.509 -1.949 -2.415 1.00 0.00 25 GLY A N 7
ATOM 3048 C CA . GLY A 1 26 ? 13.487 -2.978 -2.112 1.00 0.00 25 GLY A CA 7
ATOM 3049 C C . GLY A 1 26 ? 13.447 -4.099 -3.127 1.00 0.00 25 GLY A C 7
ATOM 3050 O O . GLY A 1 26 ? 14.095 -5.129 -2.955 1.00 0.00 25 GLY A O 7
ATOM 3054 N N . HIS A 1 27 ? 12.688 -3.887 -4.196 1.00 0.00 26 HIS A N 7
ATOM 3055 C CA . HIS A 1 27 ? 12.559 -4.880 -5.250 1.00 0.00 26 HIS A CA 7
ATOM 3056 C C . HIS A 1 27 ? 13.916 -5.180 -5.867 1.00 0.00 26 HIS A C 7
ATOM 3057 O O . HIS A 1 27 ? 14.242 -6.334 -6.149 1.00 0.00 26 HIS A O 7
ATOM 3072 N N . LYS A 1 28 ? 14.705 -4.132 -6.082 1.00 0.00 27 LYS A N 7
ATOM 3073 C CA . LYS A 1 28 ? 16.028 -4.282 -6.669 1.00 0.00 27 LYS A CA 7
ATOM 3074 C C . LYS A 1 28 ? 16.807 -5.380 -5.948 1.00 0.00 27 LYS A C 7
ATOM 3075 O O . LYS A 1 28 ? 16.528 -5.619 -4.754 1.00 0.00 27 LYS A O 7
ATOM 3095 N N . TYR A 1 2 ? -7.995 4.446 2.322 1.00 0.00 1 TYR A N 8
ATOM 3096 C CA . TYR A 1 2 ? -6.815 4.476 1.419 1.00 0.00 1 TYR A CA 8
ATOM 3097 C C . TYR A 1 2 ? -6.847 3.301 0.448 1.00 0.00 1 TYR A C 8
ATOM 3098 O O . TYR A 1 2 ? -6.051 2.370 0.570 1.00 0.00 1 TYR A O 8
ATOM 3116 N N . LYS A 1 3 ? -7.768 3.338 -0.512 1.00 0.00 2 LYS A N 8
ATOM 3117 C CA . LYS A 1 3 ? -7.874 2.259 -1.487 1.00 0.00 2 LYS A CA 8
ATOM 3118 C C . LYS A 1 3 ? -6.737 2.351 -2.499 1.00 0.00 2 LYS A C 8
ATOM 3119 O O . LYS A 1 3 ? -6.547 3.387 -3.138 1.00 0.00 2 LYS A O 8
ATOM 3138 N N . CYS A 1 4 ? -5.982 1.269 -2.641 1.00 0.00 3 CYS A N 8
ATOM 3139 C CA . CYS A 1 4 ? -4.867 1.248 -3.574 1.00 0.00 3 CYS A CA 8
ATOM 3140 C C . CYS A 1 4 ? -5.264 0.604 -4.898 1.00 0.00 3 CYS A C 8
ATOM 3141 O O . CYS A 1 4 ? -5.686 -0.554 -4.934 1.00 0.00 3 CYS A O 8
ATOM 3148 N N . GLU A 1 5 ? -5.120 1.359 -5.987 1.00 0.00 4 GLU A N 8
ATOM 3149 C CA . GLU A 1 5 ? -5.459 0.856 -7.310 1.00 0.00 4 GLU A CA 8
ATOM 3150 C C . GLU A 1 5 ? -4.525 -0.289 -7.683 1.00 0.00 4 GLU A C 8
ATOM 3151 O O . GLU A 1 5 ? -4.954 -1.289 -8.256 1.00 0.00 4 GLU A O 8
ATOM 3163 N N . HIS A 1 6 ? -3.245 -0.138 -7.344 1.00 0.00 5 HIS A N 8
ATOM 3164 C CA . HIS A 1 6 ? -2.255 -1.170 -7.635 1.00 0.00 5 HIS A CA 8
ATOM 3165 C C . HIS A 1 6 ? -2.707 -2.455 -6.973 1.00 0.00 5 HIS A C 8
ATOM 3166 O O . HIS A 1 6 ? -3.900 -2.755 -6.964 1.00 0.00 5 HIS A O 8
ATOM 3181 N N . CYS A 1 7 ? -1.779 -3.224 -6.420 1.00 0.00 6 CYS A N 8
ATOM 3182 C CA . CYS A 1 7 ? -2.171 -4.454 -5.763 1.00 0.00 6 CYS A CA 8
ATOM 3183 C C . CYS A 1 7 ? -3.470 -4.187 -5.010 1.00 0.00 6 CYS A C 8
ATOM 3184 O O . CYS A 1 7 ? -3.574 -3.204 -4.266 1.00 0.00 6 CYS A O 8
ATOM 3191 N N . PRO A 1 8 ? -4.478 -5.035 -5.211 1.00 0.00 7 PRO A N 8
ATOM 3192 C CA . PRO A 1 8 ? -5.781 -4.889 -4.559 1.00 0.00 7 PRO A CA 8
ATOM 3193 C C . PRO A 1 8 ? -5.674 -4.733 -3.048 1.00 0.00 7 PRO A C 8
ATOM 3194 O O . PRO A 1 8 ? -5.689 -5.716 -2.309 1.00 0.00 7 PRO A O 8
ATOM 3205 N N . GLN A 1 9 ? -5.560 -3.489 -2.596 1.00 0.00 8 GLN A N 8
ATOM 3206 C CA . GLN A 1 9 ? -5.455 -3.197 -1.185 1.00 0.00 8 GLN A CA 8
ATOM 3207 C C . GLN A 1 9 ? -6.392 -2.060 -0.803 1.00 0.00 8 GLN A C 8
ATOM 3208 O O . GLN A 1 9 ? -6.686 -1.181 -1.612 1.00 0.00 8 GLN A O 8
ATOM 3222 N N . ALA A 1 10 ? -6.864 -2.094 0.434 1.00 0.00 9 ALA A N 8
ATOM 3223 C CA . ALA A 1 10 ? -7.769 -1.074 0.938 1.00 0.00 9 ALA A CA 8
ATOM 3224 C C . ALA A 1 10 ? -7.748 -1.061 2.457 1.00 0.00 9 ALA A C 8
ATOM 3225 O O . ALA A 1 10 ? -8.428 -1.855 3.107 1.00 0.00 9 ALA A O 8
ATOM 3232 N N . PHE A 1 11 ? -6.953 -0.161 3.016 1.00 0.00 10 PHE A N 8
ATOM 3233 C CA . PHE A 1 11 ? -6.834 -0.036 4.454 1.00 0.00 10 PHE A CA 8
ATOM 3234 C C . PHE A 1 11 ? -7.072 1.404 4.876 1.00 0.00 10 PHE A C 8
ATOM 3235 O O . PHE A 1 11 ? -6.843 2.332 4.102 1.00 0.00 10 PHE A O 8
ATOM 3252 N N . GLY A 1 12 ? -7.534 1.589 6.100 1.00 0.00 11 GLY A N 8
ATOM 3253 C CA . GLY A 1 12 ? -7.791 2.928 6.591 1.00 0.00 11 GLY A CA 8
ATOM 3254 C C . GLY A 1 12 ? -6.627 3.469 7.389 1.00 0.00 11 GLY A C 8
ATOM 3255 O O . GLY A 1 12 ? -6.813 4.106 8.425 1.00 0.00 11 GLY A O 8
ATOM 3259 N N . ASP A 1 13 ? -5.418 3.205 6.900 1.00 0.00 12 ASP A N 8
ATOM 3260 C CA . ASP A 1 13 ? -4.206 3.660 7.561 1.00 0.00 12 ASP A CA 8
ATOM 3261 C C . ASP A 1 13 ? -3.158 4.053 6.519 1.00 0.00 12 ASP A C 8
ATOM 3262 O O . ASP A 1 13 ? -3.388 3.907 5.316 1.00 0.00 12 ASP A O 8
ATOM 3271 N N . GLU A 1 14 ? -2.010 4.549 6.974 1.00 0.00 13 GLU A N 8
ATOM 3272 C CA . GLU A 1 14 ? -0.946 4.966 6.058 1.00 0.00 13 GLU A CA 8
ATOM 3273 C C . GLU A 1 14 ? 0.027 3.829 5.748 1.00 0.00 13 GLU A C 8
ATOM 3274 O O . GLU A 1 14 ? 1.015 4.029 5.038 1.00 0.00 13 GLU A O 8
ATOM 3286 N N . ARG A 1 15 ? -0.251 2.640 6.267 1.00 0.00 14 ARG A N 8
ATOM 3287 C CA . ARG A 1 15 ? 0.622 1.496 6.023 1.00 0.00 14 ARG A CA 8
ATOM 3288 C C . ARG A 1 15 ? 0.701 1.204 4.530 1.00 0.00 14 ARG A C 8
ATOM 3289 O O . ARG A 1 15 ? 1.778 0.948 3.991 1.00 0.00 14 ARG A O 8
ATOM 3310 N N . GLU A 1 16 ? -0.449 1.252 3.860 1.00 0.00 15 GLU A N 8
ATOM 3311 C CA . GLU A 1 16 ? -0.495 0.986 2.424 1.00 0.00 15 GLU A CA 8
ATOM 3312 C C . GLU A 1 16 ? 0.782 1.466 1.748 1.00 0.00 15 GLU A C 8
ATOM 3313 O O . GLU A 1 16 ? 1.505 0.672 1.148 1.00 0.00 15 GLU A O 8
ATOM 3325 N N . LEU A 1 17 ? 1.076 2.761 1.852 1.00 0.00 16 LEU A N 8
ATOM 3326 C CA . LEU A 1 17 ? 2.283 3.300 1.236 1.00 0.00 16 LEU A CA 8
ATOM 3327 C C . LEU A 1 17 ? 3.509 2.666 1.870 1.00 0.00 16 LEU A C 8
ATOM 3328 O O . LEU A 1 17 ? 4.473 2.327 1.182 1.00 0.00 16 LEU A O 8
ATOM 3344 N N . GLN A 1 18 ? 3.468 2.499 3.189 1.00 0.00 17 GLN A N 8
ATOM 3345 C CA . GLN A 1 18 ? 4.592 1.896 3.890 1.00 0.00 17 GLN A CA 8
ATOM 3346 C C . GLN A 1 18 ? 4.970 0.592 3.209 1.00 0.00 17 GLN A C 8
ATOM 3347 O O . GLN A 1 18 ? 6.133 0.366 2.875 1.00 0.00 17 GLN A O 8
ATOM 3361 N N . ARG A 1 19 ? 3.973 -0.251 2.981 1.00 0.00 18 ARG A N 8
ATOM 3362 C CA . ARG A 1 19 ? 4.195 -1.537 2.322 1.00 0.00 18 ARG A CA 8
ATOM 3363 C C . ARG A 1 19 ? 4.643 -1.293 0.885 1.00 0.00 18 ARG A C 8
ATOM 3364 O O . ARG A 1 19 ? 5.497 -2.013 0.360 1.00 0.00 18 ARG A O 8
ATOM 3385 N N . HIS A 1 20 ? 4.064 -0.265 0.247 1.00 0.00 19 HIS A N 8
ATOM 3386 C CA . HIS A 1 20 ? 4.421 0.061 -1.131 1.00 0.00 19 HIS A CA 8
ATOM 3387 C C . HIS A 1 20 ? 5.927 0.272 -1.257 1.00 0.00 19 HIS A C 8
ATOM 3388 O O . HIS A 1 20 ? 6.553 -0.252 -2.176 1.00 0.00 19 HIS A O 8
ATOM 3402 N N . LEU A 1 21 ? 6.515 1.018 -0.324 1.00 0.00 20 LEU A N 8
ATOM 3403 C CA . LEU A 1 21 ? 7.946 1.270 -0.367 1.00 0.00 20 LEU A CA 8
ATOM 3404 C C . LEU A 1 21 ? 8.711 -0.038 -0.232 1.00 0.00 20 LEU A C 8
ATOM 3405 O O . LEU A 1 21 ? 9.697 -0.261 -0.932 1.00 0.00 20 LEU A O 8
ATOM 3421 N N . ASP A 1 22 ? 8.252 -0.904 0.664 1.00 0.00 21 ASP A N 8
ATOM 3422 C CA . ASP A 1 22 ? 8.913 -2.186 0.868 1.00 0.00 21 ASP A CA 8
ATOM 3423 C C . ASP A 1 22 ? 8.896 -2.981 -0.430 1.00 0.00 21 ASP A C 8
ATOM 3424 O O . ASP A 1 22 ? 9.926 -3.500 -0.869 1.00 0.00 21 ASP A O 8
ATOM 3433 N N . LEU A 1 23 ? 7.723 -3.054 -1.048 1.00 0.00 22 LEU A N 8
ATOM 3434 C CA . LEU A 1 23 ? 7.560 -3.778 -2.293 1.00 0.00 22 LEU A CA 8
ATOM 3435 C C . LEU A 1 23 ? 8.373 -3.128 -3.401 1.00 0.00 22 LEU A C 8
ATOM 3436 O O . LEU A 1 23 ? 9.055 -3.807 -4.168 1.00 0.00 22 LEU A O 8
ATOM 3452 N N . PHE A 1 24 ? 8.303 -1.806 -3.471 1.00 0.00 23 PHE A N 8
ATOM 3453 C CA . PHE A 1 24 ? 9.034 -1.058 -4.482 1.00 0.00 23 PHE A CA 8
ATOM 3454 C C . PHE A 1 24 ? 10.532 -1.275 -4.327 1.00 0.00 23 PHE A C 8
ATOM 3455 O O . PHE A 1 24 ? 11.250 -1.453 -5.308 1.00 0.00 23 PHE A O 8
ATOM 3472 N N . GLN A 1 25 ? 10.993 -1.263 -3.083 1.00 0.00 24 GLN A N 8
ATOM 3473 C CA . GLN A 1 25 ? 12.404 -1.456 -2.791 1.00 0.00 24 GLN A CA 8
ATOM 3474 C C . GLN A 1 25 ? 12.781 -2.924 -2.939 1.00 0.00 24 GLN A C 8
ATOM 3475 O O . GLN A 1 25 ? 13.957 -3.268 -3.047 1.00 0.00 24 GLN A O 8
ATOM 3489 N N . GLY A 1 26 ? 11.771 -3.788 -2.943 1.00 0.00 25 GLY A N 8
ATOM 3490 C CA . GLY A 1 26 ? 12.013 -5.213 -3.078 1.00 0.00 25 GLY A CA 8
ATOM 3491 C C . GLY A 1 26 ? 11.884 -5.681 -4.513 1.00 0.00 25 GLY A C 8
ATOM 3492 O O . GLY A 1 26 ? 11.738 -6.874 -4.776 1.00 0.00 25 GLY A O 8
ATOM 3496 N N . HIS A 1 27 ? 11.940 -4.733 -5.443 1.00 0.00 26 HIS A N 8
ATOM 3497 C CA . HIS A 1 27 ? 11.826 -5.048 -6.862 1.00 0.00 26 HIS A CA 8
ATOM 3498 C C . HIS A 1 27 ? 12.923 -6.012 -7.291 1.00 0.00 26 HIS A C 8
ATOM 3499 O O . HIS A 1 27 ? 12.668 -6.979 -8.004 1.00 0.00 26 HIS A O 8
ATOM 3514 N N . LYS A 1 28 ? 14.144 -5.739 -6.854 1.00 0.00 27 LYS A N 8
ATOM 3515 C CA . LYS A 1 28 ? 15.278 -6.584 -7.196 1.00 0.00 27 LYS A CA 8
ATOM 3516 C C . LYS A 1 28 ? 15.083 -7.982 -6.625 1.00 0.00 27 LYS A C 8
ATOM 3517 O O . LYS A 1 28 ? 15.911 -8.866 -6.915 1.00 0.00 27 LYS A O 8
ATOM 3537 N N . TYR A 1 2 ? -4.305 3.700 2.587 1.00 0.00 1 TYR A N 9
ATOM 3538 C CA . TYR A 1 2 ? -5.301 4.276 1.648 1.00 0.00 1 TYR A CA 9
ATOM 3539 C C . TYR A 1 2 ? -5.616 3.299 0.521 1.00 0.00 1 TYR A C 9
ATOM 3540 O O . TYR A 1 2 ? -5.209 2.137 0.559 1.00 0.00 1 TYR A O 9
ATOM 3558 N N . LYS A 1 3 ? -6.348 3.775 -0.478 1.00 0.00 2 LYS A N 9
ATOM 3559 C CA . LYS A 1 3 ? -6.717 2.945 -1.617 1.00 0.00 2 LYS A CA 9
ATOM 3560 C C . LYS A 1 3 ? -5.502 2.690 -2.504 1.00 0.00 2 LYS A C 9
ATOM 3561 O O . LYS A 1 3 ? -4.761 3.615 -2.838 1.00 0.00 2 LYS A O 9
ATOM 3580 N N . CYS A 1 4 ? -5.301 1.439 -2.889 1.00 0.00 3 CYS A N 9
ATOM 3581 C CA . CYS A 1 4 ? -4.172 1.084 -3.733 1.00 0.00 3 CYS A CA 9
ATOM 3582 C C . CYS A 1 4 ? -4.639 0.562 -5.089 1.00 0.00 3 CYS A C 9
ATOM 3583 O O . CYS A 1 4 ? -5.350 -0.446 -5.163 1.00 0.00 3 CYS A O 9
ATOM 3590 N N . GLU A 1 5 ? -4.225 1.254 -6.157 1.00 0.00 4 GLU A N 9
ATOM 3591 C CA . GLU A 1 5 ? -4.593 0.868 -7.514 1.00 0.00 4 GLU A CA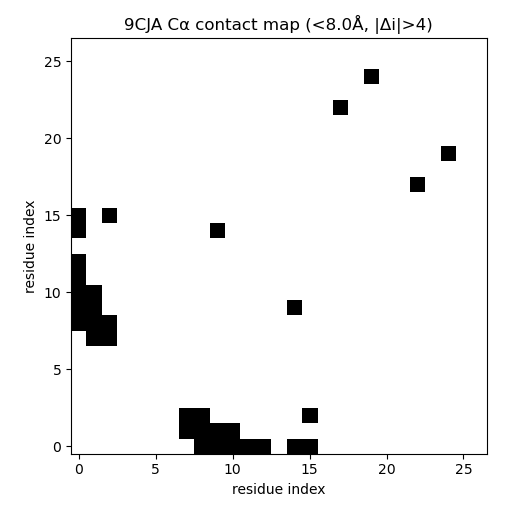 9
ATOM 3592 C C . GLU A 1 5 ? -3.983 -0.480 -7.845 1.00 0.00 4 GLU A C 9
ATOM 3593 O O . GLU A 1 5 ? -4.628 -1.334 -8.452 1.00 0.00 4 GLU A O 9
ATOM 3605 N N . HIS A 1 6 ? -2.731 -0.664 -7.446 1.00 0.00 5 HIS A N 9
ATOM 3606 C CA . HIS A 1 6 ? -2.050 -1.920 -7.696 1.00 0.00 5 HIS A CA 9
ATOM 3607 C C . HIS A 1 6 ? -2.843 -3.002 -6.991 1.00 0.00 5 HIS A C 9
ATOM 3608 O O . HIS A 1 6 ? -4.074 -2.964 -7.006 1.00 0.00 5 HIS A O 9
ATOM 3623 N N . CYS A 1 7 ? -2.172 -3.966 -6.387 1.00 0.00 6 CYS A N 9
ATOM 3624 C CA . CYS A 1 7 ? -2.892 -5.013 -5.690 1.00 0.00 6 CYS A CA 9
ATOM 3625 C C . CYS A 1 7 ? -4.132 -4.403 -5.045 1.00 0.00 6 CYS A C 9
ATOM 3626 O O . CYS A 1 7 ? -4.078 -3.297 -4.505 1.00 0.00 6 CYS A O 9
ATOM 3633 N N . PRO A 1 8 ? -5.266 -5.100 -5.111 1.00 0.00 7 PRO A N 9
ATOM 3634 C CA . PRO A 1 8 ? -6.529 -4.619 -4.536 1.00 0.00 7 PRO A CA 9
ATOM 3635 C C . PRO A 1 8 ? -6.447 -4.409 -3.028 1.00 0.00 7 PRO A C 9
ATOM 3636 O O . PRO A 1 8 ? -6.779 -5.304 -2.251 1.00 0.00 7 PRO A O 9
ATOM 3647 N N . GLN A 1 9 ? -6.002 -3.224 -2.614 1.00 0.00 8 GLN A N 9
ATOM 3648 C CA . GLN A 1 9 ? -5.886 -2.911 -1.200 1.00 0.00 8 GLN A CA 9
ATOM 3649 C C . GLN A 1 9 ? -6.667 -1.650 -0.857 1.00 0.00 8 GLN A C 9
ATOM 3650 O O . GLN A 1 9 ? -6.479 -0.603 -1.476 1.00 0.00 8 GLN A O 9
ATOM 3664 N N . ALA A 1 10 ? -7.522 -1.754 0.153 1.00 0.00 9 ALA A N 9
ATOM 3665 C CA . ALA A 1 10 ? -8.336 -0.628 0.585 1.00 0.00 9 ALA A CA 9
ATOM 3666 C C . ALA A 1 10 ? -8.403 -0.550 2.102 1.00 0.00 9 ALA A C 9
ATOM 3667 O O . ALA A 1 10 ? -9.260 -1.170 2.733 1.00 0.00 9 ALA A O 9
ATOM 3674 N N . PHE A 1 11 ? -7.488 0.205 2.679 1.00 0.00 10 PHE A N 9
ATOM 3675 C CA . PHE A 1 11 ? -7.427 0.375 4.113 1.00 0.00 10 PHE A CA 9
ATOM 3676 C C . PHE A 1 11 ? -7.333 1.855 4.452 1.00 0.00 10 PHE A C 9
ATOM 3677 O O . PHE A 1 11 ? -6.864 2.656 3.646 1.00 0.00 10 PHE A O 9
ATOM 3694 N N . GLY A 1 12 ? -7.795 2.222 5.635 1.00 0.00 11 GLY A N 9
ATOM 3695 C CA . GLY A 1 12 ? -7.740 3.614 6.039 1.00 0.00 11 GLY A CA 9
ATOM 3696 C C . GLY A 1 12 ? -6.500 3.904 6.853 1.00 0.00 11 GLY A C 9
ATOM 3697 O O . GLY A 1 12 ? -6.514 4.747 7.752 1.00 0.00 11 GLY A O 9
ATOM 3701 N N . ASP A 1 13 ? -5.422 3.197 6.530 1.00 0.00 12 ASP A N 9
ATOM 3702 C CA . ASP A 1 13 ? -4.150 3.358 7.222 1.00 0.00 12 ASP A CA 9
ATOM 3703 C C . ASP A 1 13 ? -3.011 3.480 6.215 1.00 0.00 12 ASP A C 9
ATOM 3704 O O . ASP A 1 13 ? -3.002 2.796 5.192 1.00 0.00 12 ASP A O 9
ATOM 3713 N N . GLU A 1 14 ? -2.053 4.353 6.507 1.00 0.00 13 GLU A N 9
ATOM 3714 C CA . GLU A 1 14 ? -0.916 4.567 5.621 1.00 0.00 13 GLU A CA 9
ATOM 3715 C C . GLU A 1 14 ? 0.200 3.547 5.847 1.00 0.00 13 GLU A C 9
ATOM 3716 O O . GLU A 1 14 ? 1.196 3.553 5.124 1.00 0.00 13 GLU A O 9
ATOM 3728 N N . ARG A 1 15 ? 0.050 2.674 6.840 1.00 0.00 14 ARG A N 9
ATOM 3729 C CA . ARG A 1 15 ? 1.083 1.672 7.107 1.00 0.00 14 ARG A CA 9
ATOM 3730 C C . ARG A 1 15 ? 1.262 0.774 5.889 1.00 0.00 14 ARG A C 9
ATOM 3731 O O . ARG A 1 15 ? 2.385 0.484 5.477 1.00 0.00 14 ARG A O 9
ATOM 3752 N N . GLU A 1 16 ? 0.143 0.346 5.309 1.00 0.00 15 GLU A N 9
ATOM 3753 C CA . GLU A 1 16 ? 0.174 -0.521 4.127 1.00 0.00 15 GLU A CA 9
ATOM 3754 C C . GLU A 1 16 ? 0.945 0.130 2.975 1.00 0.00 15 GLU A C 9
ATOM 3755 O O . GLU A 1 16 ? 1.711 -0.540 2.282 1.00 0.00 15 GLU A O 9
ATOM 3767 N N . LEU A 1 17 ? 0.742 1.433 2.767 1.00 0.00 16 LEU A N 9
ATOM 3768 C CA . LEU A 1 17 ? 1.429 2.139 1.695 1.00 0.00 16 LEU A CA 9
ATOM 3769 C C . LEU A 1 17 ? 2.930 2.089 1.923 1.00 0.00 16 LEU A C 9
ATOM 3770 O O . LEU A 1 17 ? 3.706 1.869 0.994 1.00 0.00 16 LEU A O 9
ATOM 3786 N N . GLN A 1 18 ? 3.333 2.296 3.170 1.00 0.00 17 GLN A N 9
ATOM 3787 C CA . GLN A 1 18 ? 4.743 2.265 3.516 1.00 0.00 17 GLN A CA 9
ATOM 3788 C C . GLN A 1 18 ? 5.354 0.926 3.105 1.00 0.00 17 GLN A C 9
ATOM 3789 O O . GLN A 1 18 ? 6.447 0.884 2.539 1.00 0.00 17 GLN A O 9
ATOM 3803 N N . ARG A 1 19 ? 4.642 -0.167 3.383 1.00 0.00 18 ARG A N 9
ATOM 3804 C CA . ARG A 1 19 ? 5.130 -1.499 3.027 1.00 0.00 18 ARG A CA 9
ATOM 3805 C C . ARG A 1 19 ? 5.115 -1.663 1.511 1.00 0.00 18 ARG A C 9
ATOM 3806 O O . ARG A 1 19 ? 6.059 -2.199 0.930 1.00 0.00 18 ARG A O 9
ATOM 3827 N N . HIS A 1 20 ? 4.042 -1.191 0.869 1.00 0.00 19 HIS A N 9
ATOM 3828 C CA . HIS A 1 20 ? 3.927 -1.297 -0.582 1.00 0.00 19 HIS A CA 9
ATOM 3829 C C . HIS A 1 20 ? 5.127 -0.632 -1.252 1.00 0.00 19 HIS A C 9
ATOM 3830 O O . HIS A 1 20 ? 5.758 -1.217 -2.134 1.00 0.00 19 HIS A O 9
ATOM 3844 N N . LEU A 1 21 ? 5.439 0.594 -0.833 1.00 0.00 20 LEU A N 9
ATOM 3845 C CA . LEU A 1 21 ? 6.570 1.325 -1.391 1.00 0.00 20 LEU A CA 9
ATOM 3846 C C . LEU A 1 21 ? 7.867 0.610 -1.042 1.00 0.00 20 LEU A C 9
ATOM 3847 O O . LEU A 1 21 ? 8.800 0.561 -1.847 1.00 0.00 20 LEU A O 9
ATOM 3863 N N . ASP A 1 22 ? 7.924 0.054 0.169 1.00 0.00 21 ASP A N 9
ATOM 3864 C CA . ASP A 1 22 ? 9.110 -0.658 0.612 1.00 0.00 21 ASP A CA 9
ATOM 3865 C C . ASP A 1 22 ? 9.413 -1.787 -0.363 1.00 0.00 21 ASP A C 9
ATOM 3866 O O . ASP A 1 22 ? 10.553 -1.959 -0.792 1.00 0.00 21 ASP A O 9
ATOM 3875 N N . LEU A 1 23 ? 8.379 -2.553 -0.711 1.00 0.00 22 LEU A N 9
ATOM 3876 C CA . LEU A 1 23 ? 8.525 -3.660 -1.640 1.00 0.00 22 LEU A CA 9
ATOM 3877 C C . LEU A 1 23 ? 8.919 -3.126 -3.008 1.00 0.00 22 LEU A C 9
ATOM 3878 O O . LEU A 1 23 ? 9.776 -3.691 -3.686 1.00 0.00 22 LEU A O 9
ATOM 3894 N N . PHE A 1 24 ? 8.286 -2.024 -3.395 1.00 0.00 23 PHE A N 9
ATOM 3895 C CA . PHE A 1 24 ? 8.557 -1.392 -4.675 1.00 0.00 23 PHE A CA 9
ATOM 3896 C C . PHE A 1 24 ? 10.019 -0.994 -4.766 1.00 0.00 23 PHE A C 9
ATOM 3897 O O . PHE A 1 24 ? 10.669 -1.204 -5.789 1.00 0.00 23 PHE A O 9
ATOM 3914 N N . GLN A 1 25 ? 10.533 -0.422 -3.685 1.00 0.00 24 GLN A N 9
ATOM 3915 C CA . GLN A 1 25 ? 11.921 0.002 -3.649 1.00 0.00 24 GLN A CA 9
ATOM 3916 C C . GLN A 1 25 ? 12.822 -1.206 -3.839 1.00 0.00 24 GLN A C 9
ATOM 3917 O O . GLN A 1 25 ? 13.794 -1.160 -4.594 1.00 0.00 24 GLN A O 9
ATOM 3931 N N . GLY A 1 26 ? 12.480 -2.293 -3.157 1.00 0.00 25 GLY A N 9
ATOM 3932 C CA . GLY A 1 26 ? 13.267 -3.510 -3.269 1.00 0.00 25 GLY A CA 9
ATOM 3933 C C . GLY A 1 26 ? 13.175 -4.105 -4.657 1.00 0.00 25 GLY A C 9
ATOM 3934 O O . GLY A 1 26 ? 14.185 -4.493 -5.243 1.00 0.00 25 GLY A O 9
ATOM 3938 N N . HIS A 1 27 ? 11.958 -4.167 -5.183 1.00 0.00 26 HIS A N 9
ATOM 3939 C CA . HIS A 1 27 ? 11.722 -4.715 -6.511 1.00 0.00 26 HIS A CA 9
ATOM 3940 C C . HIS A 1 27 ? 10.528 -4.031 -7.173 1.00 0.00 26 HIS A C 9
ATOM 3941 O O . HIS A 1 27 ? 9.413 -4.550 -7.142 1.00 0.00 26 HIS A O 9
ATOM 3956 N N . LYS A 1 28 ? 10.757 -2.863 -7.768 1.00 0.00 27 LYS A N 9
ATOM 3957 C CA . LYS A 1 28 ? 9.686 -2.130 -8.430 1.00 0.00 27 LYS A CA 9
ATOM 3958 C C . LYS A 1 28 ? 9.044 -2.988 -9.515 1.00 0.00 27 LYS A C 9
ATOM 3959 O O . LYS A 1 28 ? 8.165 -2.472 -10.236 1.00 0.00 27 LYS A O 9
ATOM 3979 N N . TYR A 1 2 ? -5.718 5.096 2.634 1.00 0.00 1 TYR A N 10
ATOM 3980 C CA . TYR A 1 2 ? -6.606 5.276 1.457 1.00 0.00 1 TYR A CA 10
ATOM 3981 C C . TYR A 1 2 ? -6.710 3.980 0.662 1.00 0.00 1 TYR A C 10
ATOM 3982 O O . TYR A 1 2 ? -6.382 2.906 1.165 1.00 0.00 1 TYR A O 10
ATOM 4000 N N . LYS A 1 3 ? -7.168 4.085 -0.579 1.00 0.00 2 LYS A N 10
ATOM 4001 C CA . LYS A 1 3 ? -7.312 2.916 -1.433 1.00 0.00 2 LYS A CA 10
ATOM 4002 C C . LYS A 1 3 ? -6.174 2.838 -2.442 1.00 0.00 2 LYS A C 10
ATOM 4003 O O . LYS A 1 3 ? -5.677 3.861 -2.915 1.00 0.00 2 LYS A O 10
ATOM 4022 N N . CYS A 1 4 ? -5.761 1.617 -2.763 1.00 0.00 3 CYS A N 10
ATOM 4023 C CA . CYS A 1 4 ? -4.677 1.400 -3.713 1.00 0.00 3 CYS A CA 10
ATOM 4024 C C . CYS A 1 4 ? -5.202 0.828 -5.023 1.00 0.00 3 CYS A C 10
ATOM 4025 O O . CYS A 1 4 ? -5.765 -0.266 -5.048 1.00 0.00 3 CYS A O 10
ATOM 4032 N N . GLU A 1 5 ? -5.009 1.561 -6.116 1.00 0.00 4 GLU A N 10
ATOM 4033 C CA . GLU A 1 5 ? -5.468 1.096 -7.413 1.00 0.00 4 GLU A CA 10
ATOM 4034 C C . GLU A 1 5 ? -4.674 -0.135 -7.816 1.00 0.00 4 GLU A C 10
ATOM 4035 O O . GLU A 1 5 ? -5.209 -1.072 -8.411 1.00 0.00 4 GLU A O 10
ATOM 4047 N N . HIS A 1 6 ? -3.393 -0.131 -7.470 1.00 0.00 5 HIS A N 10
ATOM 4048 C CA . HIS A 1 6 ? -2.522 -1.251 -7.788 1.00 0.00 5 HIS A CA 10
ATOM 4049 C C . HIS A 1 6 ? -3.066 -2.508 -7.145 1.00 0.00 5 HIS A C 10
ATOM 4050 O O . HIS A 1 6 ? -4.279 -2.698 -7.063 1.00 0.00 5 HIS A O 10
ATOM 4065 N N . CYS A 1 7 ? -2.175 -3.372 -6.685 1.00 0.00 6 CYS A N 10
ATOM 4066 C CA . CYS A 1 7 ? -2.610 -4.594 -6.050 1.00 0.00 6 CYS A CA 10
ATOM 4067 C C . CYS A 1 7 ? -3.835 -4.285 -5.190 1.00 0.00 6 CYS A C 10
ATOM 4068 O O . CYS A 1 7 ? -3.759 -3.485 -4.258 1.00 0.00 6 CYS A O 10
ATOM 4075 N N . PRO A 1 8 ? -4.983 -4.886 -5.521 1.00 0.00 7 PRO A N 10
ATOM 4076 C CA . PRO A 1 8 ? -6.226 -4.676 -4.795 1.00 0.00 7 PRO A CA 10
ATOM 4077 C C . PRO A 1 8 ? -6.016 -4.497 -3.295 1.00 0.00 7 PRO A C 10
ATOM 4078 O O . PRO A 1 8 ? -6.158 -5.446 -2.524 1.00 0.00 7 PRO A O 10
ATOM 4089 N N . GLN A 1 9 ? -5.682 -3.276 -2.885 1.00 0.00 8 GLN A N 10
ATOM 4090 C CA . GLN A 1 9 ? -5.463 -2.989 -1.477 1.00 0.00 8 GLN A CA 10
ATOM 4091 C C . GLN A 1 9 ? -6.314 -1.811 -1.034 1.00 0.00 8 GLN A C 10
ATOM 4092 O O . GLN A 1 9 ? -6.367 -0.776 -1.698 1.00 0.00 8 GLN A O 10
ATOM 4106 N N . ALA A 1 10 ? -6.979 -1.979 0.099 1.00 0.00 9 ALA A N 10
ATOM 4107 C CA . ALA A 1 10 ? -7.834 -0.939 0.649 1.00 0.00 9 ALA A CA 10
ATOM 4108 C C . ALA A 1 10 ? -7.725 -0.915 2.166 1.00 0.00 9 ALA A C 10
ATOM 4109 O O . ALA A 1 10 ? -8.310 -1.752 2.854 1.00 0.00 9 ALA A O 10
ATOM 4116 N N . PHE A 1 11 ? -6.969 0.043 2.683 1.00 0.00 10 PHE A N 10
ATOM 4117 C CA . PHE A 1 11 ? -6.786 0.172 4.113 1.00 0.00 10 PHE A CA 10
ATOM 4118 C C . PHE A 1 11 ? -7.062 1.596 4.576 1.00 0.00 10 PHE A C 10
ATOM 4119 O O . PHE A 1 11 ? -6.947 2.548 3.804 1.00 0.00 10 PHE A O 10
ATOM 4136 N N . GLY A 1 12 ? -7.437 1.731 5.843 1.00 0.00 11 GLY A N 10
ATOM 4137 C CA . GLY A 1 12 ? -7.737 3.038 6.398 1.00 0.00 11 GLY A CA 10
ATOM 4138 C C . GLY A 1 12 ? -6.512 3.791 6.884 1.00 0.00 11 GLY A C 10
ATOM 4139 O O . GLY A 1 12 ? -6.630 4.706 7.699 1.00 0.00 11 GLY A O 10
ATOM 4143 N N . ASP A 1 13 ? -5.334 3.419 6.389 1.00 0.00 12 ASP A N 10
ATOM 4144 C CA . ASP A 1 13 ? -4.101 4.085 6.796 1.00 0.00 12 ASP A CA 10
ATOM 4145 C C . ASP A 1 13 ? -3.056 4.035 5.685 1.00 0.00 12 ASP A C 10
ATOM 4146 O O . ASP A 1 13 ? -3.238 3.353 4.677 1.00 0.00 12 ASP A O 10
ATOM 4155 N N . GLU A 1 14 ? -1.962 4.767 5.877 1.00 0.00 13 GLU A N 10
ATOM 4156 C CA . GLU A 1 14 ? -0.885 4.811 4.887 1.00 0.00 13 GLU A CA 10
ATOM 4157 C C . GLU A 1 14 ? 0.285 3.914 5.284 1.00 0.00 13 GLU A C 10
ATOM 4158 O O . GLU A 1 14 ? 1.230 3.749 4.515 1.00 0.00 13 GLU A O 10
ATOM 4170 N N . ARG A 1 15 ? 0.228 3.335 6.481 1.00 0.00 14 ARG A N 10
ATOM 4171 C CA . ARG A 1 15 ? 1.308 2.463 6.937 1.00 0.00 14 ARG A CA 10
ATOM 4172 C C . ARG A 1 15 ? 1.411 1.252 6.027 1.00 0.00 14 ARG A C 10
ATOM 4173 O O . ARG A 1 15 ? 2.503 0.852 5.622 1.00 0.00 14 ARG A O 10
ATOM 4194 N N . GLU A 1 16 ? 0.262 0.682 5.696 1.00 0.00 15 GLU A N 10
ATOM 4195 C CA . GLU A 1 16 ? 0.219 -0.486 4.822 1.00 0.00 15 GLU A CA 10
ATOM 4196 C C . GLU A 1 16 ? 0.874 -0.174 3.477 1.00 0.00 15 GLU A C 10
ATOM 4197 O O . GLU A 1 16 ? 1.655 -0.973 2.961 1.00 0.00 15 GLU A O 10
ATOM 4209 N N . LEU A 1 17 ? 0.562 0.994 2.919 1.00 0.00 16 LEU A N 10
ATOM 4210 C CA . LEU A 1 17 ? 1.128 1.397 1.643 1.00 0.00 16 LEU A CA 10
ATOM 4211 C C . LEU A 1 17 ? 2.637 1.522 1.764 1.00 0.00 16 LEU A C 10
ATOM 4212 O O . LEU A 1 17 ? 3.379 1.103 0.878 1.00 0.00 16 LEU A O 10
ATOM 4228 N N . GLN A 1 18 ? 3.087 2.095 2.876 1.00 0.00 17 GLN A N 10
ATOM 4229 C CA . GLN A 1 18 ? 4.515 2.266 3.103 1.00 0.00 17 GLN A CA 10
ATOM 4230 C C . GLN A 1 18 ? 5.239 0.938 2.947 1.00 0.00 17 GLN A C 10
ATOM 4231 O O . GLN A 1 18 ? 6.270 0.863 2.282 1.00 0.00 17 GLN A O 10
ATOM 4245 N N . ARG A 1 19 ? 4.691 -0.115 3.539 1.00 0.00 18 ARG A N 10
ATOM 4246 C CA . ARG A 1 19 ? 5.310 -1.428 3.436 1.00 0.00 18 ARG A CA 10
ATOM 4247 C C . ARG A 1 19 ? 5.255 -1.878 1.980 1.00 0.00 18 ARG A C 10
ATOM 4248 O O . ARG A 1 19 ? 6.233 -2.390 1.439 1.00 0.00 18 ARG A O 10
ATOM 4269 N N . HIS A 1 20 ? 4.102 -1.648 1.343 1.00 0.00 19 HIS A N 10
ATOM 4270 C CA . HIS A 1 20 ? 3.917 -2.023 -0.051 1.00 0.00 19 HIS A CA 10
ATOM 4271 C C . HIS A 1 20 ? 4.997 -1.389 -0.914 1.00 0.00 19 HIS A C 10
ATOM 4272 O O . HIS A 1 20 ? 5.691 -2.075 -1.663 1.00 0.00 19 HIS A O 10
ATOM 4286 N N . LEU A 1 21 ? 5.149 -0.075 -0.790 1.00 0.00 20 LEU A N 10
ATOM 4287 C CA . LEU A 1 21 ? 6.149 0.654 -1.551 1.00 0.00 20 LEU A CA 10
ATOM 4288 C C . LEU A 1 21 ? 7.549 0.221 -1.132 1.00 0.00 20 LEU A C 10
ATOM 4289 O O . LEU A 1 21 ? 8.461 0.164 -1.954 1.00 0.00 20 LEU A O 10
ATOM 4305 N N . ASP A 1 22 ? 7.704 -0.109 0.150 1.00 0.00 21 ASP A N 10
ATOM 4306 C CA . ASP A 1 22 ? 8.997 -0.535 0.670 1.00 0.00 21 ASP A CA 10
ATOM 4307 C C . ASP A 1 22 ? 9.557 -1.687 -0.150 1.00 0.00 21 ASP A C 10
ATOM 4308 O O . ASP A 1 22 ? 10.733 -1.687 -0.513 1.00 0.00 21 ASP A O 10
ATOM 4317 N N . LEU A 1 23 ? 8.709 -2.668 -0.445 1.00 0.00 22 LEU A N 10
ATOM 4318 C CA . LEU A 1 23 ? 9.128 -3.827 -1.226 1.00 0.00 22 LEU A CA 10
ATOM 4319 C C . LEU A 1 23 ? 9.541 -3.416 -2.632 1.00 0.00 22 LEU A C 10
ATOM 4320 O O . LEU A 1 23 ? 10.574 -3.850 -3.140 1.00 0.00 22 LEU A O 10
ATOM 4336 N N . PHE A 1 24 ? 8.727 -2.571 -3.249 1.00 0.00 23 PHE A N 10
ATOM 4337 C CA . PHE A 1 24 ? 8.996 -2.095 -4.598 1.00 0.00 23 PHE A CA 10
ATOM 4338 C C . PHE A 1 24 ? 10.275 -1.265 -4.660 1.00 0.00 23 PHE A C 10
ATOM 4339 O O . PHE A 1 24 ? 11.054 -1.388 -5.605 1.00 0.00 23 PHE A O 10
ATOM 4356 N N . GLN A 1 25 ? 10.492 -0.423 -3.655 1.00 0.00 24 GLN A N 10
ATOM 4357 C CA . GLN A 1 25 ? 11.687 0.417 -3.622 1.00 0.00 24 GLN A CA 10
ATOM 4358 C C . GLN A 1 25 ? 12.941 -0.434 -3.454 1.00 0.00 24 GLN A C 10
ATOM 4359 O O . GLN A 1 25 ? 13.988 -0.139 -4.030 1.00 0.00 24 GLN A O 10
ATOM 4373 N N . GLY A 1 26 ? 12.826 -1.493 -2.658 1.00 0.00 25 GLY A N 10
ATOM 4374 C CA . GLY A 1 26 ? 13.961 -2.374 -2.427 1.00 0.00 25 GLY A CA 10
ATOM 4375 C C . GLY A 1 26 ? 14.039 -3.483 -3.452 1.00 0.00 25 GLY A C 10
ATOM 4376 O O . GLY A 1 26 ? 14.835 -4.411 -3.318 1.00 0.00 25 GLY A O 10
ATOM 4380 N N . HIS A 1 27 ? 13.210 -3.382 -4.484 1.00 0.00 26 HIS A N 10
ATOM 4381 C CA . HIS A 1 27 ? 13.183 -4.383 -5.538 1.00 0.00 26 HIS A CA 10
ATOM 4382 C C . HIS A 1 27 ? 14.560 -4.514 -6.179 1.00 0.00 26 HIS A C 10
ATOM 4383 O O . HIS A 1 27 ? 15.012 -5.616 -6.482 1.00 0.00 26 HIS A O 10
ATOM 4398 N N . LYS A 1 28 ? 15.223 -3.381 -6.373 1.00 0.00 27 LYS A N 10
ATOM 4399 C CA . LYS A 1 28 ? 16.547 -3.368 -6.972 1.00 0.00 27 LYS A CA 10
ATOM 4400 C C . LYS A 1 28 ? 17.235 -2.034 -6.710 1.00 0.00 27 LYS A C 10
ATOM 4401 O O . LYS A 1 28 ? 16.583 -1.138 -6.135 1.00 0.00 27 LYS A O 10
ATOM 4421 N N . TYR A 1 2 ? -7.130 4.909 2.846 1.00 0.00 1 TYR A N 11
ATOM 4422 C CA . TYR A 1 2 ? -6.289 4.891 1.620 1.00 0.00 1 TYR A CA 11
ATOM 4423 C C . TYR A 1 2 ? -6.678 3.726 0.713 1.00 0.00 1 TYR A C 11
ATOM 4424 O O . TYR A 1 2 ? -7.238 2.734 1.174 1.00 0.00 1 TYR A O 11
ATOM 4442 N N . LYS A 1 3 ? -6.373 3.847 -0.576 1.00 0.00 2 LYS A N 11
ATOM 4443 C CA . LYS A 1 3 ? -6.692 2.796 -1.536 1.00 0.00 2 LYS A CA 11
ATOM 4444 C C . LYS A 1 3 ? -5.541 2.620 -2.521 1.00 0.00 2 LYS A C 11
ATOM 4445 O O . LYS A 1 3 ? -4.848 3.582 -2.850 1.00 0.00 2 LYS A O 11
ATOM 4464 N N . CYS A 1 4 ? -5.339 1.395 -2.989 1.00 0.00 3 CYS A N 11
ATOM 4465 C CA . CYS A 1 4 ? -4.267 1.114 -3.935 1.00 0.00 3 CYS A CA 11
ATOM 4466 C C . CYS A 1 4 ? -4.825 0.652 -5.275 1.00 0.00 3 CYS A C 11
ATOM 4467 O O . CYS A 1 4 ? -5.551 -0.344 -5.342 1.00 0.00 3 CYS A O 11
ATOM 4474 N N . GLU A 1 5 ? -4.476 1.372 -6.343 1.00 0.00 4 GLU A N 11
ATOM 4475 C CA . GLU A 1 5 ? -4.948 1.021 -7.673 1.00 0.00 4 GLU A CA 11
ATOM 4476 C C . GLU A 1 5 ? -4.399 -0.340 -8.059 1.00 0.00 4 GLU A C 11
ATOM 4477 O O . GLU A 1 5 ? -5.114 -1.189 -8.591 1.00 0.00 4 GLU A O 11
ATOM 4489 N N . HIS A 1 6 ? -3.118 -0.541 -7.769 1.00 0.00 5 HIS A N 11
ATOM 4490 C CA . HIS A 1 6 ? -2.458 -1.800 -8.072 1.00 0.00 5 HIS A CA 11
ATOM 4491 C C . HIS A 1 6 ? -3.179 -2.912 -7.330 1.00 0.00 5 HIS A C 11
ATOM 4492 O O . HIS A 1 6 ? -4.405 -2.893 -7.229 1.00 0.00 5 HIS A O 11
ATOM 4507 N N . CYS A 1 7 ? -2.435 -3.877 -6.812 1.00 0.00 6 CYS A N 11
ATOM 4508 C CA . CYS A 1 7 ? -3.057 -4.969 -6.080 1.00 0.00 6 CYS A CA 11
ATOM 4509 C C . CYS A 1 7 ? -4.266 -4.437 -5.315 1.00 0.00 6 CYS A C 11
ATOM 4510 O O . CYS A 1 7 ? -4.150 -3.474 -4.560 1.00 0.00 6 CYS A O 11
ATOM 4517 N N . PRO A 1 8 ? -5.441 -5.052 -5.496 1.00 0.00 7 PRO A N 11
ATOM 4518 C CA . PRO A 1 8 ? -6.667 -4.620 -4.816 1.00 0.00 7 PRO A CA 11
ATOM 4519 C C . PRO A 1 8 ? -6.473 -4.405 -3.318 1.00 0.00 7 PRO A C 11
ATOM 4520 O O . PRO A 1 8 ? -6.706 -5.312 -2.520 1.00 0.00 7 PRO A O 11
ATOM 4531 N N . GLN A 1 9 ? -6.047 -3.201 -2.936 1.00 0.00 8 GLN A N 11
ATOM 4532 C CA . GLN A 1 9 ? -5.830 -2.886 -1.529 1.00 0.00 8 GLN A CA 11
ATOM 4533 C C . GLN A 1 9 ? -6.661 -1.683 -1.102 1.00 0.00 8 GLN A C 11
ATOM 4534 O O . GLN A 1 9 ? -6.847 -0.741 -1.870 1.00 0.00 8 GLN A O 11
ATOM 4548 N N . ALA A 1 10 ? -7.148 -1.714 0.134 1.00 0.00 9 ALA A N 11
ATOM 4549 C CA . ALA A 1 10 ? -7.958 -0.623 0.660 1.00 0.00 9 ALA A CA 11
ATOM 4550 C C . ALA A 1 10 ? -7.920 -0.590 2.184 1.00 0.00 9 ALA A C 11
ATOM 4551 O O . ALA A 1 10 ? -8.741 -1.222 2.848 1.00 0.00 9 ALA A O 11
ATOM 4558 N N . PHE A 1 11 ? -6.960 0.150 2.733 1.00 0.00 10 PHE A N 11
ATOM 4559 C CA . PHE A 1 11 ? -6.812 0.265 4.175 1.00 0.00 10 PHE A CA 11
ATOM 4560 C C . PHE A 1 11 ? -6.722 1.726 4.600 1.00 0.00 10 PHE A C 11
ATOM 4561 O O . PHE A 1 11 ? -6.247 2.576 3.847 1.00 0.00 10 PHE A O 11
ATOM 4578 N N . GLY A 1 12 ? -7.179 2.009 5.815 1.00 0.00 11 GLY A N 11
ATOM 4579 C CA . GLY A 1 12 ? -7.146 3.368 6.324 1.00 0.00 11 GLY A CA 11
ATOM 4580 C C . GLY A 1 12 ? -5.807 3.728 6.939 1.00 0.00 11 GLY A C 11
ATOM 4581 O O . GLY A 1 12 ? -5.562 4.889 7.270 1.00 0.00 11 GLY A O 11
ATOM 4585 N N . ASP A 1 13 ? -4.941 2.732 7.097 1.00 0.00 12 ASP A N 11
ATOM 4586 C CA . ASP A 1 13 ? -3.621 2.946 7.674 1.00 0.00 12 ASP A CA 11
ATOM 4587 C C . ASP A 1 13 ? -2.599 3.248 6.583 1.00 0.00 12 ASP A C 11
ATOM 4588 O O . ASP A 1 13 ? -2.309 2.401 5.738 1.00 0.00 12 ASP A O 11
ATOM 4597 N N . GLU A 1 14 ? -2.056 4.458 6.610 1.00 0.00 13 GLU A N 11
ATOM 4598 C CA . GLU A 1 14 ? -1.065 4.874 5.624 1.00 0.00 13 GLU A CA 11
ATOM 4599 C C . GLU A 1 14 ? 0.154 3.959 5.661 1.00 0.00 13 GLU A C 11
ATOM 4600 O O . GLU A 1 14 ? 0.940 3.913 4.715 1.00 0.00 13 GLU A O 11
ATOM 4612 N N . ARG A 1 15 ? 0.301 3.227 6.761 1.00 0.00 14 ARG A N 11
ATOM 4613 C CA . ARG A 1 15 ? 1.426 2.307 6.929 1.00 0.00 14 ARG A CA 11
ATOM 4614 C C . ARG A 1 15 ? 1.386 1.212 5.868 1.00 0.00 14 ARG A C 11
ATOM 4615 O O . ARG A 1 15 ? 2.418 0.834 5.313 1.00 0.00 14 ARG A O 11
ATOM 4636 N N . GLU A 1 16 ? 0.189 0.700 5.590 1.00 0.00 15 GLU A N 11
ATOM 4637 C CA . GLU A 1 16 ? 0.031 -0.359 4.589 1.00 0.00 15 GLU A CA 11
ATOM 4638 C C . GLU A 1 16 ? 0.664 0.041 3.259 1.00 0.00 15 GLU A C 11
ATOM 4639 O O . GLU A 1 16 ? 1.428 -0.728 2.677 1.00 0.00 15 GLU A O 11
ATOM 4651 N N . LEU A 1 17 ? 0.350 1.241 2.780 1.00 0.00 16 LEU A N 11
ATOM 4652 C CA . LEU A 1 17 ? 0.905 1.713 1.520 1.00 0.00 16 LEU A CA 11
ATOM 4653 C C . LEU A 1 17 ? 2.414 1.834 1.639 1.00 0.00 16 LEU A C 11
ATOM 4654 O O . LEU A 1 17 ? 3.155 1.460 0.729 1.00 0.00 16 LEU A O 11
ATOM 4670 N N . GLN A 1 18 ? 2.867 2.353 2.774 1.00 0.00 17 GLN A N 11
ATOM 4671 C CA . GLN A 1 18 ? 4.293 2.513 3.006 1.00 0.00 17 GLN A CA 11
ATOM 4672 C C . GLN A 1 18 ? 5.004 1.179 2.795 1.00 0.00 17 GLN A C 11
ATOM 4673 O O . GLN A 1 18 ? 6.051 1.119 2.149 1.00 0.00 17 GLN A O 11
ATOM 4687 N N . ARG A 1 19 ? 4.419 0.106 3.330 1.00 0.00 18 ARG A N 11
ATOM 4688 C CA . ARG A 1 19 ? 5.005 -1.226 3.189 1.00 0.00 18 ARG A CA 11
ATOM 4689 C C . ARG A 1 19 ? 4.989 -1.628 1.720 1.00 0.00 18 ARG A C 11
ATOM 4690 O O . ARG A 1 19 ? 5.946 -2.221 1.218 1.00 0.00 18 ARG A O 11
ATOM 4711 N N . HIS A 1 20 ? 3.896 -1.289 1.025 1.00 0.00 19 HIS A N 11
ATOM 4712 C CA . HIS A 1 20 ? 3.764 -1.615 -0.388 1.00 0.00 19 HIS A CA 11
ATOM 4713 C C . HIS A 1 20 ? 4.925 -1.020 -1.172 1.00 0.00 19 HIS A C 11
ATOM 4714 O O . HIS A 1 20 ? 5.622 -1.722 -1.902 1.00 0.00 19 HIS A O 11
ATOM 4728 N N . LEU A 1 21 ? 5.135 0.279 -1.004 1.00 0.00 20 LEU A N 11
ATOM 4729 C CA . LEU A 1 21 ? 6.214 0.970 -1.688 1.00 0.00 20 LEU A CA 11
ATOM 4730 C C . LEU A 1 21 ? 7.559 0.437 -1.212 1.00 0.00 20 LEU A C 11
ATOM 4731 O O . LEU A 1 21 ? 8.497 0.294 -1.995 1.00 0.00 20 LEU A O 11
ATOM 4747 N N . ASP A 1 22 ? 7.640 0.138 0.084 1.00 0.00 21 ASP A N 11
ATOM 4748 C CA . ASP A 1 22 ? 8.870 -0.375 0.672 1.00 0.00 21 ASP A CA 11
ATOM 4749 C C . ASP A 1 22 ? 9.376 -1.587 -0.101 1.00 0.00 21 ASP A C 11
ATOM 4750 O O . ASP A 1 22 ? 10.568 -1.696 -0.389 1.00 0.00 21 ASP A O 11
ATOM 4759 N N . LEU A 1 23 ? 8.464 -2.497 -0.428 1.00 0.00 22 LEU A N 11
ATOM 4760 C CA . LEU A 1 23 ? 8.828 -3.704 -1.169 1.00 0.00 22 LEU A CA 11
ATOM 4761 C C . LEU A 1 23 ? 9.357 -3.358 -2.553 1.00 0.00 22 LEU A C 11
ATOM 4762 O O . LEU A 1 23 ? 10.373 -3.895 -2.995 1.00 0.00 22 LEU A O 11
ATOM 4778 N N . PHE A 1 24 ? 8.663 -2.450 -3.224 1.00 0.00 23 PHE A N 11
ATOM 4779 C CA . PHE A 1 24 ? 9.054 -2.023 -4.560 1.00 0.00 23 PHE A CA 11
ATOM 4780 C C . PHE A 1 24 ? 10.409 -1.328 -4.527 1.00 0.00 23 PHE A C 11
ATOM 4781 O O . PHE A 1 24 ? 11.247 -1.539 -5.404 1.00 0.00 23 PHE A O 11
ATOM 4798 N N . GLN A 1 25 ? 10.621 -0.505 -3.508 1.00 0.00 24 GLN A N 11
ATOM 4799 C CA . GLN A 1 25 ? 11.874 0.221 -3.361 1.00 0.00 24 GLN A CA 11
ATOM 4800 C C . GLN A 1 25 ? 12.874 -0.612 -2.571 1.00 0.00 24 GLN A C 11
ATOM 4801 O O . GLN A 1 25 ? 13.988 -0.168 -2.293 1.00 0.00 24 GLN A O 11
ATOM 4815 N N . GLY A 1 26 ? 12.465 -1.824 -2.213 1.00 0.00 25 GLY A N 11
ATOM 4816 C CA . GLY A 1 26 ? 13.334 -2.709 -1.452 1.00 0.00 25 GLY A CA 11
ATOM 4817 C C . GLY A 1 26 ? 14.345 -3.418 -2.331 1.00 0.00 25 GLY A C 11
ATOM 4818 O O . GLY A 1 26 ? 15.099 -4.268 -1.856 1.00 0.00 25 GLY A O 11
ATOM 4822 N N . HIS A 1 27 ? 14.364 -3.071 -3.613 1.00 0.00 26 HIS A N 11
ATOM 4823 C CA . HIS A 1 27 ? 15.293 -3.686 -4.554 1.00 0.00 26 HIS A CA 11
ATOM 4824 C C . HIS A 1 27 ? 16.730 -3.251 -4.273 1.00 0.00 26 HIS A C 11
ATOM 4825 O O . HIS A 1 27 ? 17.656 -3.656 -4.976 1.00 0.00 26 HIS A O 11
ATOM 4840 N N . LYS A 1 28 ? 16.905 -2.421 -3.248 1.00 0.00 27 LYS A N 11
ATOM 4841 C CA . LYS A 1 28 ? 18.224 -1.931 -2.872 1.00 0.00 27 LYS A CA 11
ATOM 4842 C C . LYS A 1 28 ? 19.321 -2.847 -3.408 1.00 0.00 27 LYS A C 11
ATOM 4843 O O . LYS A 1 28 ? 20.076 -2.407 -4.300 1.00 0.00 27 LYS A O 11
ATOM 4863 N N . TYR A 1 2 ? -7.578 4.428 2.256 1.00 0.00 1 TYR A N 12
ATOM 4864 C CA . TYR A 1 2 ? -6.737 4.597 1.046 1.00 0.00 1 TYR A CA 12
ATOM 4865 C C . TYR A 1 2 ? -7.061 3.521 0.025 1.00 0.00 1 TYR A C 12
ATOM 4866 O O . TYR A 1 2 ? -7.486 2.423 0.381 1.00 0.00 1 TYR A O 12
ATOM 4884 N N . LYS A 1 3 ? -6.863 3.839 -1.243 1.00 0.00 2 LYS A N 12
ATOM 4885 C CA . LYS A 1 3 ? -7.137 2.886 -2.301 1.00 0.00 2 LYS A CA 12
ATOM 4886 C C . LYS A 1 3 ? -5.947 2.770 -3.235 1.00 0.00 2 LYS A C 12
ATOM 4887 O O . LYS A 1 3 ? -5.287 3.761 -3.548 1.00 0.00 2 LYS A O 12
ATOM 4906 N N . CYS A 1 4 ? -5.674 1.554 -3.663 1.00 0.00 3 CYS A N 12
ATOM 4907 C CA . CYS A 1 4 ? -4.570 1.304 -4.563 1.00 0.00 3 CYS A CA 12
ATOM 4908 C C . CYS A 1 4 ? -5.075 0.552 -5.786 1.00 0.00 3 CYS A C 12
ATOM 4909 O O . CYS A 1 4 ? -5.685 -0.515 -5.665 1.00 0.00 3 CYS A O 12
ATOM 4916 N N . GLU A 1 5 ? -4.835 1.140 -6.956 1.00 0.00 4 GLU A N 12
ATOM 4917 C CA . GLU A 1 5 ? -5.251 0.564 -8.226 1.00 0.00 4 GLU A CA 12
ATOM 4918 C C . GLU A 1 5 ? -4.522 -0.744 -8.489 1.00 0.00 4 GLU A C 12
ATOM 4919 O O . GLU A 1 5 ? -5.126 -1.722 -8.934 1.00 0.0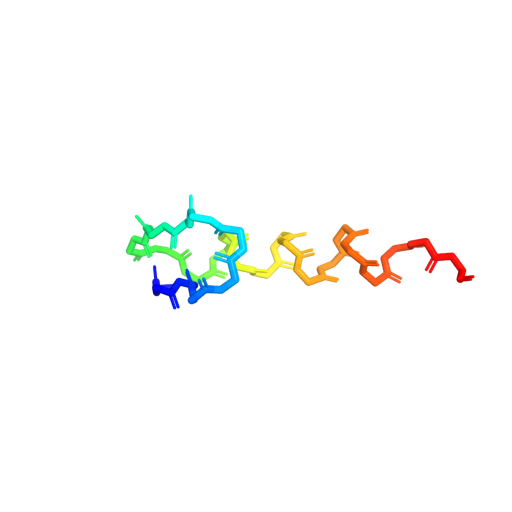0 4 GLU A O 12
ATOM 4931 N N . HIS A 1 6 ? -3.222 -0.761 -8.224 1.00 0.00 5 HIS A N 12
ATOM 4932 C CA . HIS A 1 6 ? -2.438 -1.965 -8.432 1.00 0.00 5 HIS A CA 12
ATOM 4933 C C . HIS A 1 6 ? -3.004 -3.070 -7.579 1.00 0.00 5 HIS A C 12
ATOM 4934 O O . HIS A 1 6 ? -4.206 -3.079 -7.278 1.00 0.00 5 HIS A O 12
ATOM 4949 N N . CYS A 1 7 ? -2.147 -3.999 -7.195 1.00 0.00 6 CYS A N 12
ATOM 4950 C CA . CYS A 1 7 ? -2.570 -5.110 -6.368 1.00 0.00 6 CYS A CA 12
ATOM 4951 C C . CYS A 1 7 ? -3.720 -4.667 -5.483 1.00 0.00 6 CYS A C 12
ATOM 4952 O O . CYS A 1 7 ? -3.518 -3.937 -4.517 1.00 0.00 6 CYS A O 12
ATOM 4959 N N . PRO A 1 8 ? -4.942 -5.080 -5.812 1.00 0.00 7 PRO A N 12
ATOM 4960 C CA . PRO A 1 8 ? -6.124 -4.719 -5.050 1.00 0.00 7 PRO A CA 12
ATOM 4961 C C . PRO A 1 8 ? -5.831 -4.549 -3.563 1.00 0.00 7 PRO A C 12
ATOM 4962 O O . PRO A 1 8 ? -5.636 -5.523 -2.838 1.00 0.00 7 PRO A O 12
ATOM 4973 N N . GLN A 1 9 ? -5.795 -3.293 -3.122 1.00 0.00 8 GLN A N 12
ATOM 4974 C CA . GLN A 1 9 ? -5.528 -2.979 -1.725 1.00 0.00 8 GLN A CA 12
ATOM 4975 C C . GLN A 1 9 ? -6.404 -1.813 -1.283 1.00 0.00 8 GLN A C 12
ATOM 4976 O O . GLN A 1 9 ? -6.700 -0.917 -2.073 1.00 0.00 8 GLN A O 12
ATOM 4990 N N . ALA A 1 10 ? -6.823 -1.838 -0.028 1.00 0.00 9 ALA A N 12
ATOM 4991 C CA . ALA A 1 10 ? -7.667 -0.779 0.514 1.00 0.00 9 ALA A CA 12
ATOM 4992 C C . ALA A 1 10 ? -7.562 -0.716 2.033 1.00 0.00 9 ALA A C 12
ATOM 4993 O O . ALA A 1 10 ? -8.299 -1.397 2.744 1.00 0.00 9 ALA A O 12
ATOM 5000 N N . PHE A 1 11 ? -6.642 0.104 2.519 1.00 0.00 10 PHE A N 12
ATOM 5001 C CA . PHE A 1 11 ? -6.438 0.262 3.948 1.00 0.00 10 PHE A CA 12
ATOM 5002 C C . PHE A 1 11 ? -6.456 1.735 4.340 1.00 0.00 10 PHE A C 12
ATOM 5003 O O . PHE A 1 11 ? -6.117 2.604 3.540 1.00 0.00 10 PHE A O 12
ATOM 5020 N N . GLY A 1 12 ? -6.862 2.007 5.576 1.00 0.00 11 GLY A N 12
ATOM 5021 C CA . GLY A 1 12 ? -6.925 3.379 6.053 1.00 0.00 11 GLY A CA 12
ATOM 5022 C C . GLY A 1 12 ? -5.716 3.767 6.884 1.00 0.00 11 GLY A C 12
ATOM 5023 O O . GLY A 1 12 ? -5.538 4.938 7.220 1.00 0.00 11 GLY A O 12
ATOM 5027 N N . ASP A 1 13 ? -4.892 2.788 7.215 1.00 0.00 12 ASP A N 12
ATOM 5028 C CA . ASP A 1 13 ? -3.692 3.028 8.005 1.00 0.00 12 ASP A CA 12
ATOM 5029 C C . ASP A 1 13 ? -2.523 3.328 7.071 1.00 0.00 12 ASP A C 12
ATOM 5030 O O . ASP A 1 13 ? -2.127 2.483 6.275 1.00 0.00 12 ASP A O 12
ATOM 5039 N N . GLU A 1 14 ? -1.987 4.539 7.149 1.00 0.00 13 GLU A N 12
ATOM 5040 C CA . GLU A 1 14 ? -0.868 4.920 6.291 1.00 0.00 13 GLU A CA 12
ATOM 5041 C C . GLU A 1 14 ? 0.311 3.964 6.427 1.00 0.00 13 GLU A C 12
ATOM 5042 O O . GLU A 1 14 ? 1.158 3.890 5.538 1.00 0.00 13 GLU A O 12
ATOM 5054 N N . ARG A 1 15 ? 0.374 3.226 7.530 1.00 0.00 14 ARG A N 12
ATOM 5055 C CA . ARG A 1 15 ? 1.473 2.288 7.731 1.00 0.00 14 ARG A CA 12
ATOM 5056 C C . ARG A 1 15 ? 1.414 1.193 6.679 1.00 0.00 14 ARG A C 12
ATOM 5057 O O . ARG A 1 15 ? 2.442 0.772 6.147 1.00 0.00 14 ARG A O 12
ATOM 5078 N N . GLU A 1 16 ? 0.204 0.740 6.376 1.00 0.00 15 GLU A N 12
ATOM 5079 C CA . GLU A 1 16 ? 0.020 -0.308 5.376 1.00 0.00 15 GLU A CA 12
ATOM 5080 C C . GLU A 1 16 ? 0.733 0.079 4.079 1.00 0.00 15 GLU A C 12
ATOM 5081 O O . GLU A 1 16 ? 1.550 -0.681 3.562 1.00 0.00 15 GLU A O 12
ATOM 5093 N N . LEU A 1 17 ? 0.428 1.273 3.574 1.00 0.00 16 LEU A N 12
ATOM 5094 C CA . LEU A 1 17 ? 1.040 1.762 2.346 1.00 0.00 16 LEU A CA 12
ATOM 5095 C C . LEU A 1 17 ? 2.540 1.927 2.544 1.00 0.00 16 LEU A C 12
ATOM 5096 O O . LEU A 1 17 ? 3.331 1.583 1.665 1.00 0.00 16 LEU A O 12
ATOM 5112 N N . GLN A 1 18 ? 2.930 2.457 3.700 1.00 0.00 17 GLN A N 12
ATOM 5113 C CA . GLN A 1 18 ? 4.342 2.651 3.983 1.00 0.00 17 GLN A CA 12
ATOM 5114 C C . GLN A 1 18 ? 5.140 1.481 3.422 1.00 0.00 17 GLN A C 12
ATOM 5115 O O . GLN A 1 18 ? 6.151 1.675 2.746 1.00 0.00 17 GLN A O 12
ATOM 5129 N N . ARG A 1 19 ? 4.681 0.264 3.705 1.00 0.00 18 ARG A N 12
ATOM 5130 C CA . ARG A 1 19 ? 5.356 -0.932 3.214 1.00 0.00 18 ARG A CA 12
ATOM 5131 C C . ARG A 1 19 ? 5.211 -1.015 1.702 1.00 0.00 18 ARG A C 12
ATOM 5132 O O . ARG A 1 19 ? 6.135 -1.422 1.002 1.00 0.00 18 ARG A O 12
ATOM 5153 N N . HIS A 1 20 ? 4.031 -0.635 1.198 1.00 0.00 19 HIS A N 12
ATOM 5154 C CA . HIS A 1 20 ? 3.772 -0.669 -0.234 1.00 0.00 19 HIS A CA 12
ATOM 5155 C C . HIS A 1 20 ? 5.015 -0.242 -1.007 1.00 0.00 19 HIS A C 12
ATOM 5156 O O . HIS A 1 20 ? 5.526 -0.986 -1.845 1.00 0.00 19 HIS A O 12
ATOM 5170 N N . LEU A 1 21 ? 5.493 0.961 -0.716 1.00 0.00 20 LEU A N 12
ATOM 5171 C CA . LEU A 1 21 ? 6.673 1.500 -1.378 1.00 0.00 20 LEU A CA 12
ATOM 5172 C C . LEU A 1 21 ? 7.900 0.655 -1.064 1.00 0.00 20 LEU A C 12
ATOM 5173 O O . LEU A 1 21 ? 8.748 0.445 -1.933 1.00 0.00 20 LEU A O 12
ATOM 5189 N N . ASP A 1 22 ? 8.011 0.175 0.175 1.00 0.00 21 ASP A N 12
ATOM 5190 C CA . ASP A 1 22 ? 9.164 -0.635 0.548 1.00 0.00 21 ASP A CA 12
ATOM 5191 C C . ASP A 1 22 ? 9.226 -1.875 -0.346 1.00 0.00 21 ASP A C 12
ATOM 5192 O O . ASP A 1 22 ? 10.270 -2.173 -0.923 1.00 0.00 21 ASP A O 12
ATOM 5201 N N . LEU A 1 23 ? 8.102 -2.581 -0.468 1.00 0.00 22 LEU A N 12
ATOM 5202 C CA . LEU A 1 23 ? 8.041 -3.781 -1.292 1.00 0.00 22 LEU A CA 12
ATOM 5203 C C . LEU A 1 23 ? 8.275 -3.429 -2.758 1.00 0.00 22 LEU A C 12
ATOM 5204 O O . LEU A 1 23 ? 9.004 -4.125 -3.463 1.00 0.00 22 LEU A O 12
ATOM 5220 N N . PHE A 1 24 ? 7.664 -2.334 -3.200 1.00 0.00 23 PHE A N 12
ATOM 5221 C CA . PHE A 1 24 ? 7.802 -1.891 -4.581 1.00 0.00 23 PHE A CA 12
ATOM 5222 C C . PHE A 1 24 ? 9.266 -1.634 -4.902 1.00 0.00 23 PHE A C 12
ATOM 5223 O O . PHE A 1 24 ? 9.756 -2.021 -5.963 1.00 0.00 23 PHE A O 12
ATOM 5240 N N . GLN A 1 25 ? 9.952 -0.982 -3.977 1.00 0.00 24 GLN A N 12
ATOM 5241 C CA . GLN A 1 25 ? 11.361 -0.672 -4.154 1.00 0.00 24 GLN A CA 12
ATOM 5242 C C . GLN A 1 25 ? 12.174 -1.956 -4.185 1.00 0.00 24 GLN A C 12
ATOM 5243 O O . GLN A 1 25 ? 13.156 -2.067 -4.919 1.00 0.00 24 GLN A O 12
ATOM 5257 N N . GLY A 1 26 ? 11.759 -2.922 -3.373 1.00 0.00 25 GLY A N 12
ATOM 5258 C CA . GLY A 1 26 ? 12.458 -4.195 -3.322 1.00 0.00 25 GLY A CA 12
ATOM 5259 C C . GLY A 1 26 ? 12.399 -4.911 -4.654 1.00 0.00 25 GLY A C 12
ATOM 5260 O O . GLY A 1 26 ? 13.358 -5.565 -5.062 1.00 0.00 25 GLY A O 12
ATOM 5264 N N . HIS A 1 27 ? 11.265 -4.778 -5.336 1.00 0.00 26 HIS A N 12
ATOM 5265 C CA . HIS A 1 27 ? 11.071 -5.408 -6.634 1.00 0.00 26 HIS A CA 12
ATOM 5266 C C . HIS A 1 27 ? 11.372 -4.409 -7.746 1.00 0.00 26 HIS A C 12
ATOM 5267 O O . HIS A 1 27 ? 11.015 -3.234 -7.639 1.00 0.00 26 HIS A O 12
ATOM 5282 N N . LYS A 1 28 ? 12.040 -4.862 -8.804 1.00 0.00 27 LYS A N 12
ATOM 5283 C CA . LYS A 1 28 ? 12.374 -3.986 -9.912 1.00 0.00 27 LYS A CA 12
ATOM 5284 C C . LYS A 1 28 ? 11.327 -2.885 -10.059 1.00 0.00 27 LYS A C 12
ATOM 5285 O O . LYS A 1 28 ? 11.653 -1.716 -9.770 1.00 0.00 27 LYS A O 12
ATOM 5305 N N . TYR A 1 2 ? -7.667 4.522 2.208 1.00 0.25 1 TYR A N 13
ATOM 5306 C CA . TYR A 1 2 ? -6.523 4.619 1.265 1.00 0.22 1 TYR A CA 13
ATOM 5307 C C . TYR A 1 2 ? -6.449 3.387 0.367 1.00 0.21 1 TYR A C 13
ATOM 5308 O O . TYR A 1 2 ? -5.617 2.504 0.581 1.00 0.30 1 TYR A O 13
ATOM 5326 N N . LYS A 1 3 ? -7.322 3.334 -0.636 1.00 0.24 2 LYS A N 13
ATOM 5327 C CA . LYS A 1 3 ? -7.352 2.208 -1.569 1.00 0.25 2 LYS A CA 13
ATOM 5328 C C . LYS A 1 3 ? -6.272 2.381 -2.634 1.00 0.21 2 LYS A C 13
ATOM 5329 O O . LYS A 1 3 ? -6.070 3.480 -3.143 1.00 0.23 2 LYS A O 13
ATOM 5348 N N . CYS A 1 4 ? -5.574 1.303 -2.970 1.00 0.22 3 CYS A N 13
ATOM 5349 C CA . CYS A 1 4 ? -4.525 1.377 -3.978 1.00 0.21 3 CYS A CA 13
ATOM 5350 C C . CYS A 1 4 ? -5.010 0.789 -5.299 1.00 0.18 3 CYS A C 13
ATOM 5351 O O . CYS A 1 4 ? -5.535 -0.327 -5.331 1.00 0.16 3 CYS A O 13
ATOM 5358 N N . GLU A 1 5 ? -4.826 1.545 -6.385 1.00 0.20 4 GLU A N 13
ATOM 5359 C CA . GLU A 1 5 ? -5.250 1.099 -7.710 1.00 0.21 4 GLU A CA 13
ATOM 5360 C C . GLU A 1 5 ? -4.483 -0.135 -8.151 1.00 0.16 4 GLU A C 13
ATOM 5361 O O . GLU A 1 5 ? -5.066 -1.074 -8.691 1.00 0.17 4 GLU A O 13
ATOM 5373 N N . HIS A 1 6 ? -3.175 -0.133 -7.929 1.00 0.16 5 HIS A N 13
ATOM 5374 C CA . HIS A 1 6 ? -2.361 -1.277 -8.309 1.00 0.16 5 HIS A CA 13
ATOM 5375 C C . HIS A 1 6 ? -2.903 -2.504 -7.590 1.00 0.14 5 HIS A C 13
ATOM 5376 O O . HIS A 1 6 ? -4.117 -2.642 -7.447 1.00 0.14 5 HIS A O 13
ATOM 5391 N N . CYS A 1 7 ? -2.031 -3.395 -7.139 1.00 0.20 6 CYS A N 13
ATOM 5392 C CA . CYS A 1 7 ? -2.503 -4.579 -6.434 1.00 0.24 6 CYS A CA 13
ATOM 5393 C C . CYS A 1 7 ? -3.726 -4.203 -5.603 1.00 0.20 6 CYS A C 13
ATOM 5394 O O . CYS A 1 7 ? -3.704 -3.207 -4.879 1.00 0.17 6 CYS A O 13
ATOM 5401 N N . PRO A 1 8 ? -4.809 -4.986 -5.694 1.00 0.28 7 PRO A N 13
ATOM 5402 C CA . PRO A 1 8 ? -6.041 -4.711 -4.948 1.00 0.30 7 PRO A CA 13
ATOM 5403 C C . PRO A 1 8 ? -5.795 -4.520 -3.456 1.00 0.27 7 PRO A C 13
ATOM 5404 O O . PRO A 1 8 ? -5.560 -5.485 -2.728 1.00 0.38 7 PRO A O 13
ATOM 5415 N N . GLN A 1 9 ? -5.855 -3.265 -3.002 1.00 0.21 8 GLN A N 13
ATOM 5416 C CA . GLN A 1 9 ? -5.635 -2.962 -1.585 1.00 0.20 8 GLN A CA 13
ATOM 5417 C C . GLN A 1 9 ? -6.539 -1.824 -1.106 1.00 0.19 8 GLN A C 13
ATOM 5418 O O . GLN A 1 9 ? -6.766 -0.850 -1.826 1.00 0.26 8 GLN A O 13
ATOM 5432 N N . ALA A 1 10 ? -7.027 -1.940 0.130 1.00 0.19 9 ALA A N 13
ATOM 5433 C CA . ALA A 1 10 ? -7.908 -0.925 0.698 1.00 0.22 9 ALA A CA 13
ATOM 5434 C C . ALA A 1 10 ? -7.782 -0.861 2.218 1.00 0.20 9 ALA A C 13
ATOM 5435 O O . ALA A 1 10 ? -8.497 -1.561 2.943 1.00 0.32 9 ALA A O 13
ATOM 5442 N N . PHE A 1 11 ? -6.881 -0.002 2.693 1.00 0.20 10 PHE A N 13
ATOM 5443 C CA . PHE A 1 11 ? -6.651 0.170 4.121 1.00 0.20 10 PHE A CA 13
ATOM 5444 C C . PHE A 1 11 ? -6.693 1.650 4.499 1.00 0.21 10 PHE A C 13
ATOM 5445 O O . PHE A 1 11 ? -6.375 2.520 3.687 1.00 0.24 10 PHE A O 13
ATOM 5462 N N . GLY A 1 12 ? -7.091 1.924 5.737 1.00 0.23 11 GLY A N 13
ATOM 5463 C CA . GLY A 1 12 ? -7.173 3.296 6.209 1.00 0.27 11 GLY A CA 13
ATOM 5464 C C . GLY A 1 12 ? -5.892 3.770 6.871 1.00 0.34 11 GLY A C 13
ATOM 5465 O O . GLY A 1 12 ? -5.703 4.967 7.086 1.00 0.83 11 GLY A O 13
ATOM 5469 N N . ASP A 1 13 ? -5.012 2.828 7.197 1.00 0.26 12 ASP A N 13
ATOM 5470 C CA . ASP A 1 13 ? -3.744 3.152 7.837 1.00 0.22 12 ASP A CA 13
ATOM 5471 C C . ASP A 1 13 ? -2.645 3.337 6.794 1.00 0.19 12 ASP A C 13
ATOM 5472 O O . ASP A 1 13 ? -2.305 2.410 6.062 1.00 0.22 12 ASP A O 13
ATOM 5481 N N . GLU A 1 14 ? -2.095 4.543 6.734 1.00 0.18 13 GLU A N 13
ATOM 5482 C CA . GLU A 1 14 ? -1.035 4.865 5.778 1.00 0.19 13 GLU A CA 13
ATOM 5483 C C . GLU A 1 14 ? 0.155 3.911 5.904 1.00 0.16 13 GLU A C 13
ATOM 5484 O O . GLU A 1 14 ? 1.008 3.858 5.019 1.00 0.25 13 GLU A O 13
ATOM 5496 N N . ARG A 1 15 ? 0.209 3.164 7.002 1.00 0.14 14 ARG A N 13
ATOM 5497 C CA . ARG A 1 15 ? 1.307 2.222 7.234 1.00 0.14 14 ARG A CA 13
ATOM 5498 C C . ARG A 1 15 ? 1.378 1.114 6.175 1.00 0.14 14 ARG A C 13
ATOM 5499 O O . ARG A 1 15 ? 2.465 0.786 5.702 1.00 0.23 14 ARG A O 13
ATOM 5520 N N . GLU A 1 16 ? 0.240 0.526 5.803 1.00 0.12 15 GLU A N 13
ATOM 5521 C CA . GLU A 1 16 ? 0.256 -0.545 4.794 1.00 0.14 15 GLU A CA 13
ATOM 5522 C C . GLU A 1 16 ? 0.811 -0.054 3.454 1.00 0.14 15 GLU A C 13
ATOM 5523 O O . GLU A 1 16 ? 1.697 -0.688 2.881 1.00 0.18 15 GLU A O 13
ATOM 5535 N N . LEU A 1 17 ? 0.298 1.067 2.947 1.00 0.15 16 LEU A N 13
ATOM 5536 C CA . LEU A 1 17 ? 0.781 1.601 1.677 1.00 0.18 16 LEU A CA 13
ATOM 5537 C C . LEU A 1 17 ? 2.241 1.997 1.812 1.00 0.17 16 LEU A C 13
ATOM 5538 O O . LEU A 1 17 ? 3.045 1.777 0.908 1.00 0.22 16 LEU A O 13
ATOM 5554 N N . GLN A 1 18 ? 2.579 2.587 2.956 1.00 0.16 17 GLN A N 13
ATOM 5555 C CA . GLN A 1 18 ? 3.949 3.011 3.207 1.00 0.18 17 GLN A CA 13
ATOM 5556 C C . GLN A 1 18 ? 4.914 1.874 2.877 1.00 0.17 17 GLN A C 13
ATOM 5557 O O . GLN A 1 18 ? 5.891 2.066 2.150 1.00 0.22 17 GLN A O 13
ATOM 5571 N N . ARG A 1 19 ? 4.629 0.683 3.403 1.00 0.16 18 ARG A N 13
ATOM 5572 C CA . ARG A 1 19 ? 5.476 -0.482 3.148 1.00 0.18 18 ARG A CA 13
ATOM 5573 C C . ARG A 1 19 ? 5.396 -0.849 1.671 1.00 0.16 18 ARG A C 13
ATOM 5574 O O . ARG A 1 19 ? 6.393 -1.212 1.059 1.00 0.20 18 ARG A O 13
ATOM 5595 N N . HIS A 1 20 ? 4.190 -0.750 1.109 1.00 0.16 19 HIS A N 13
ATOM 5596 C CA . HIS A 1 20 ? 3.974 -1.066 -0.297 1.00 0.17 19 HIS A CA 13
ATOM 5597 C C . HIS A 1 20 ? 5.180 -0.658 -1.137 1.00 0.16 19 HIS A C 13
ATOM 5598 O O . HIS A 1 20 ? 5.799 -1.492 -1.797 1.00 0.22 19 HIS A O 13
ATOM 5612 N N . LEU A 1 21 ? 5.511 0.630 -1.109 1.00 0.17 20 LEU A N 13
ATOM 5613 C CA . LEU A 1 21 ? 6.644 1.146 -1.867 1.00 0.19 20 LEU A CA 13
ATOM 5614 C C . LEU A 1 21 ? 7.948 0.536 -1.373 1.00 0.17 20 LEU A C 13
ATOM 5615 O O . LEU A 1 21 ? 8.830 0.208 -2.165 1.00 0.20 20 LEU A O 13
ATOM 5631 N N . ASP A 1 22 ? 8.068 0.385 -0.057 1.00 0.20 21 ASP A N 13
ATOM 5632 C CA . ASP A 1 22 ? 9.276 -0.189 0.518 1.00 0.22 21 ASP A CA 13
ATOM 5633 C C . ASP A 1 22 ? 9.525 -1.571 -0.070 1.00 0.18 21 ASP A C 13
ATOM 5634 O O . ASP A 1 22 ? 10.618 -1.866 -0.553 1.00 0.23 21 ASP A O 13
ATOM 5643 N N . LEU A 1 23 ? 8.496 -2.409 -0.034 1.00 0.16 22 LEU A N 13
ATOM 5644 C CA . LEU A 1 23 ? 8.598 -3.766 -0.568 1.00 0.17 22 LEU A CA 13
ATOM 5645 C C . LEU A 1 23 ? 8.837 -3.735 -2.068 1.00 0.14 22 LEU A C 13
ATOM 5646 O O . LEU A 1 23 ? 9.678 -4.466 -2.591 1.00 0.19 22 LEU A O 13
ATOM 5662 N N . PHE A 1 24 ? 8.100 -2.869 -2.750 1.00 0.14 23 PHE A N 13
ATOM 5663 C CA . PHE A 1 24 ? 8.225 -2.729 -4.194 1.00 0.17 23 PHE A CA 13
ATOM 5664 C C . PHE A 1 24 ? 9.642 -2.325 -4.566 1.00 0.17 23 PHE A C 13
ATOM 5665 O O . PHE A 1 24 ? 10.216 -2.838 -5.525 1.00 0.23 23 PHE A O 13
ATOM 5682 N N . GLN A 1 25 ? 10.201 -1.398 -3.797 1.00 0.17 24 GLN A N 13
ATOM 5683 C CA . GLN A 1 25 ? 11.552 -0.922 -4.041 1.00 0.22 24 GLN A CA 13
ATOM 5684 C C . GLN A 1 25 ? 12.558 -2.047 -3.851 1.00 0.23 24 GLN A C 13
ATOM 5685 O O . GLN A 1 25 ? 13.518 -2.174 -4.610 1.00 0.28 24 GLN A O 13
ATOM 5699 N N . GLY A 1 26 ? 12.330 -2.865 -2.828 1.00 0.24 25 GLY A N 13
ATOM 5700 C CA . GLY A 1 26 ? 13.229 -3.977 -2.552 1.00 0.31 25 GLY A CA 13
ATOM 5701 C C . GLY A 1 26 ? 13.774 -4.604 -3.821 1.00 0.27 25 GLY A C 13
ATOM 5702 O O . GLY A 1 26 ? 14.953 -4.454 -4.138 1.00 0.35 25 GLY A O 13
ATOM 5706 N N . HIS A 1 27 ? 12.911 -5.312 -4.550 1.00 0.26 26 HIS A N 13
ATOM 5707 C CA . HIS A 1 27 ? 13.314 -5.964 -5.794 1.00 0.29 26 HIS A CA 13
ATOM 5708 C C . HIS A 1 27 ? 12.119 -6.151 -6.724 1.00 0.22 26 HIS A C 13
ATOM 5709 O O . HIS A 1 27 ? 10.969 -6.098 -6.287 1.00 0.31 26 HIS A O 13
ATOM 5724 N N . LYS A 1 28 ? 12.391 -6.376 -8.011 1.00 0.25 27 LYS A N 13
ATOM 5725 C CA . LYS A 1 28 ? 11.327 -6.571 -8.983 1.00 0.32 27 LYS A CA 13
ATOM 5726 C C . LYS A 1 28 ? 10.217 -7.439 -8.397 1.00 0.33 27 LYS A C 13
ATOM 5727 O O . LYS A 1 28 ? 9.035 -7.073 -8.559 1.00 0.40 27 LYS A O 13
ATOM 5747 N N . TYR A 1 2 ? -4.007 3.949 2.594 1.00 0.00 1 TYR A N 14
ATOM 5748 C CA . TYR A 1 2 ? -5.380 4.316 2.171 1.00 0.00 1 TYR A CA 14
ATOM 5749 C C . TYR A 1 2 ? -5.877 3.352 1.097 1.00 0.00 1 TYR A C 14
ATOM 5750 O O . TYR A 1 2 ? -6.376 2.270 1.410 1.00 0.00 1 TYR A O 14
ATOM 5768 N N . LYS A 1 3 ? -5.730 3.745 -0.167 1.00 0.00 2 LYS A N 14
ATOM 5769 C CA . LYS A 1 3 ? -6.164 2.906 -1.281 1.00 0.00 2 LYS A CA 14
ATOM 5770 C C . LYS A 1 3 ? -5.045 2.713 -2.302 1.00 0.00 2 LYS A C 14
ATOM 5771 O O . LYS A 1 3 ? -4.285 3.639 -2.592 1.00 0.00 2 LYS A O 14
ATOM 5790 N N . CYS A 1 4 ? -4.953 1.502 -2.844 1.00 0.00 3 CYS A N 14
ATOM 5791 C CA . CYS A 1 4 ? -3.938 1.179 -3.834 1.00 0.00 3 CYS A CA 14
ATOM 5792 C C . CYS A 1 4 ? -4.590 0.798 -5.163 1.00 0.00 3 CYS A C 14
ATOM 5793 O O . CYS A 1 4 ? -5.351 -0.175 -5.235 1.00 0.00 3 CYS A O 14
ATOM 5800 N N . GLU A 1 5 ? -4.300 1.572 -6.212 1.00 0.00 4 GLU A N 14
ATOM 5801 C CA . GLU A 1 5 ? -4.861 1.298 -7.525 1.00 0.00 4 GLU A CA 14
ATOM 5802 C C . GLU A 1 5 ? -4.340 -0.037 -8.014 1.00 0.00 4 GLU A C 14
ATOM 5803 O O . GLU A 1 5 ? -5.084 -0.841 -8.579 1.00 0.00 4 GLU A O 14
ATOM 5815 N N . HIS A 1 6 ? -3.053 -0.263 -7.788 1.00 0.00 5 HIS A N 14
ATOM 5816 C CA . HIS A 1 6 ? -2.432 -1.508 -8.194 1.00 0.00 5 HIS A CA 14
ATOM 5817 C C . HIS A 1 6 ? -3.153 -2.622 -7.481 1.00 0.00 5 HIS A C 14
ATOM 5818 O O . HIS A 1 6 ? -4.374 -2.566 -7.356 1.00 0.00 5 HIS A O 14
ATOM 5833 N N . CYS A 1 7 ? -2.426 -3.630 -7.017 1.00 0.00 6 CYS A N 14
ATOM 5834 C CA . CYS A 1 7 ? -3.072 -4.715 -6.311 1.00 0.00 6 CYS A CA 14
ATOM 5835 C C . CYS A 1 7 ? -4.222 -4.135 -5.493 1.00 0.00 6 CYS A C 14
ATOM 5836 O O . CYS A 1 7 ? -4.142 -3.012 -4.999 1.00 0.00 6 CYS A O 14
ATOM 5843 N N . PRO A 1 8 ? -5.306 -4.887 -5.373 1.00 0.00 7 PRO A N 14
ATOM 5844 C CA . PRO A 1 8 ? -6.504 -4.473 -4.625 1.00 0.00 7 PRO A CA 14
ATOM 5845 C C . PRO A 1 8 ? -6.260 -4.251 -3.137 1.00 0.00 7 PRO A C 14
ATOM 5846 O O . PRO A 1 8 ? -6.421 -5.166 -2.328 1.00 0.00 7 PRO A O 14
ATOM 5857 N N . GLN A 1 9 ? -5.884 -3.026 -2.781 1.00 0.00 8 GLN A N 14
ATOM 5858 C CA . GLN A 1 9 ? -5.622 -2.679 -1.391 1.00 0.00 8 GLN A CA 14
ATOM 5859 C C . GLN A 1 9 ? -6.428 -1.455 -0.983 1.00 0.00 8 GLN A C 14
ATOM 5860 O O . GLN A 1 9 ? -6.509 -0.473 -1.722 1.00 0.00 8 GLN A O 14
ATOM 5874 N N . ALA A 1 10 ? -7.022 -1.524 0.199 1.00 0.00 9 ALA A N 14
ATOM 5875 C CA . ALA A 1 10 ? -7.819 -0.425 0.707 1.00 0.00 9 ALA A CA 14
ATOM 5876 C C . ALA A 1 10 ? -7.956 -0.499 2.221 1.00 0.00 9 ALA A C 14
ATOM 5877 O O . ALA A 1 10 ? -8.855 -1.157 2.744 1.00 0.00 9 ALA A O 14
ATOM 5884 N N . PHE A 1 11 ? -7.062 0.184 2.919 1.00 0.00 10 PHE A N 14
ATOM 5885 C CA . PHE A 1 11 ? -7.082 0.200 4.370 1.00 0.00 10 PHE A CA 14
ATOM 5886 C C . PHE A 1 11 ? -7.064 1.634 4.880 1.00 0.00 10 PHE A C 14
ATOM 5887 O O . PHE A 1 11 ? -6.570 2.536 4.204 1.00 0.00 10 PHE A O 14
ATOM 5904 N N . GLY A 1 12 ? -7.615 1.840 6.068 1.00 0.00 11 GLY A N 14
ATOM 5905 C CA . GLY A 1 12 ? -7.647 3.170 6.638 1.00 0.00 11 GLY A CA 14
ATOM 5906 C C . GLY A 1 12 ? -6.258 3.711 6.891 1.00 0.00 11 GLY A C 14
ATOM 5907 O O . GLY A 1 12 ? -6.013 4.910 6.757 1.00 0.00 11 GLY A O 14
ATOM 5911 N N . ASP A 1 13 ? -5.342 2.818 7.252 1.00 0.00 12 ASP A N 14
ATOM 5912 C CA . ASP A 1 13 ? -3.968 3.206 7.525 1.00 0.00 12 ASP A CA 14
ATOM 5913 C C . ASP A 1 13 ? -3.117 3.116 6.268 1.00 0.00 12 ASP A C 14
ATOM 5914 O O . ASP A 1 13 ? -2.879 2.031 5.734 1.00 0.00 12 ASP A O 14
ATOM 5923 N N . GLU A 1 14 ? -2.666 4.273 5.804 1.00 0.00 13 GLU A N 14
ATOM 5924 C CA . GLU A 1 14 ? -1.840 4.357 4.609 1.00 0.00 13 GLU A CA 14
ATOM 5925 C C . GLU A 1 14 ? -0.426 3.862 4.895 1.00 0.00 13 GLU A C 14
ATOM 5926 O O . GLU A 1 14 ? 0.399 3.759 3.988 1.00 0.00 13 GLU A O 14
ATOM 5938 N N . ARG A 1 15 ? -0.154 3.558 6.161 1.00 0.00 14 ARG A N 14
ATOM 5939 C CA . ARG A 1 15 ? 1.164 3.076 6.555 1.00 0.00 14 ARG A CA 14
ATOM 5940 C C . ARG A 1 15 ? 1.449 1.735 5.892 1.00 0.00 14 ARG A C 14
ATOM 5941 O O . ARG A 1 15 ? 2.562 1.485 5.425 1.00 0.00 14 ARG A O 14
ATOM 5962 N N . GLU A 1 16 ? 0.434 0.879 5.842 1.00 0.00 15 GLU A N 14
ATOM 5963 C CA . GLU A 1 16 ? 0.588 -0.439 5.228 1.00 0.00 15 GLU A CA 14
ATOM 5964 C C . GLU A 1 16 ? 1.037 -0.322 3.777 1.00 0.00 15 GLU A C 14
ATOM 5965 O O . GLU A 1 16 ? 1.907 -1.072 3.333 1.00 0.00 15 GLU A O 14
ATOM 5977 N N . LEU A 1 17 ? 0.452 0.614 3.031 1.00 0.00 16 LEU A N 14
ATOM 5978 C CA . LEU A 1 17 ? 0.823 0.793 1.639 1.00 0.00 16 LEU A CA 14
ATOM 5979 C C . LEU A 1 17 ? 2.279 1.198 1.575 1.00 0.00 16 LEU A C 14
ATOM 5980 O O . LEU A 1 17 ? 3.037 0.721 0.729 1.00 0.00 16 LEU A O 14
ATOM 5996 N N . GLN A 1 18 ? 2.670 2.069 2.495 1.00 0.00 17 GLN A N 14
ATOM 5997 C CA . GLN A 1 18 ? 4.041 2.532 2.544 1.00 0.00 17 GLN A CA 14
ATOM 5998 C C . GLN A 1 18 ? 4.983 1.333 2.565 1.00 0.00 17 GLN A C 14
ATOM 5999 O O . GLN A 1 18 ? 5.982 1.312 1.847 1.00 0.00 17 GLN A O 14
ATOM 6013 N N . ARG A 1 19 ? 4.649 0.327 3.371 1.00 0.00 18 ARG A N 14
ATOM 6014 C CA . ARG A 1 19 ? 5.471 -0.875 3.462 1.00 0.00 18 ARG A CA 14
ATOM 6015 C C . ARG A 1 19 ? 5.434 -1.614 2.132 1.00 0.00 18 ARG A C 14
ATOM 6016 O O . ARG A 1 19 ? 6.460 -2.088 1.644 1.00 0.00 18 ARG A O 14
ATOM 6037 N N . HIS A 1 20 ? 4.239 -1.701 1.543 1.00 0.00 19 HIS A N 14
ATOM 6038 C CA . HIS A 1 20 ? 4.072 -2.381 0.265 1.00 0.00 19 HIS A CA 14
ATOM 6039 C C . HIS A 1 20 ? 4.991 -1.762 -0.778 1.00 0.00 19 HIS A C 14
ATOM 6040 O O . HIS A 1 20 ? 5.750 -2.463 -1.444 1.00 0.00 19 HIS A O 14
ATOM 6054 N N . LEU A 1 21 ? 4.929 -0.441 -0.901 1.00 0.00 20 LEU A N 14
ATOM 6055 C CA . LEU A 1 21 ? 5.759 0.275 -1.853 1.00 0.00 20 LEU A CA 14
ATOM 6056 C C . LEU A 1 21 ? 7.221 0.145 -1.452 1.00 0.00 20 LEU A C 14
ATOM 6057 O O . LEU A 1 21 ? 8.108 0.045 -2.297 1.00 0.00 20 LEU A O 14
ATOM 6073 N N . ASP A 1 22 ? 7.455 0.134 -0.143 1.00 0.00 21 ASP A N 14
ATOM 6074 C CA . ASP A 1 22 ? 8.801 0.019 0.403 1.00 0.00 21 ASP A CA 14
ATOM 6075 C C . ASP A 1 22 ? 9.528 -1.179 -0.186 1.00 0.00 21 ASP A C 14
ATOM 6076 O O . ASP A 1 22 ? 10.693 -1.083 -0.575 1.00 0.00 21 ASP A O 14
ATOM 6085 N N . LEU A 1 23 ? 8.847 -2.313 -0.236 1.00 0.00 22 LEU A N 14
ATOM 6086 C CA . LEU A 1 23 ? 9.450 -3.524 -0.782 1.00 0.00 22 LEU A CA 14
ATOM 6087 C C . LEU A 1 23 ? 9.778 -3.356 -2.258 1.00 0.00 22 LEU A C 14
ATOM 6088 O O . LEU A 1 23 ? 10.866 -3.718 -2.709 1.00 0.00 22 LEU A O 14
ATOM 6104 N N . PHE A 1 24 ? 8.840 -2.784 -2.996 1.00 0.00 23 PHE A N 14
ATOM 6105 C CA . PHE A 1 24 ? 9.016 -2.559 -4.426 1.00 0.00 23 PHE A CA 14
ATOM 6106 C C . PHE A 1 24 ? 10.159 -1.591 -4.707 1.00 0.00 23 PHE A C 14
ATOM 6107 O O . PHE A 1 24 ? 10.943 -1.796 -5.632 1.00 0.00 23 PHE A O 14
ATOM 6124 N N . GLN A 1 25 ? 10.246 -0.533 -3.913 1.00 0.00 24 GLN A N 14
ATOM 6125 C CA . GLN A 1 25 ? 11.296 0.460 -4.093 1.00 0.00 24 GLN A CA 14
ATOM 6126 C C . GLN A 1 25 ? 12.672 -0.129 -3.804 1.00 0.00 24 GLN A C 14
ATOM 6127 O O . GLN A 1 25 ? 13.642 0.165 -4.503 1.00 0.00 24 GLN A O 14
ATOM 6141 N N . GLY A 1 26 ? 12.751 -0.966 -2.772 1.00 0.00 25 GLY A N 14
ATOM 6142 C CA . GLY A 1 26 ? 14.022 -1.577 -2.422 1.00 0.00 25 GLY A CA 14
ATOM 6143 C C . GLY A 1 26 ? 14.861 -1.854 -3.649 1.00 0.00 25 GLY A C 14
ATOM 6144 O O . GLY A 1 26 ? 15.965 -1.327 -3.794 1.00 0.00 25 GLY A O 14
ATOM 6148 N N . HIS A 1 27 ? 14.320 -2.674 -4.541 1.00 0.00 26 HIS A N 14
ATOM 6149 C CA . HIS A 1 27 ? 15.006 -3.033 -5.771 1.00 0.00 26 HIS A CA 14
ATOM 6150 C C . HIS A 1 27 ? 14.003 -3.465 -6.833 1.00 0.00 26 HIS A C 14
ATOM 6151 O O . HIS A 1 27 ? 12.804 -3.561 -6.570 1.00 0.00 26 HIS A O 14
ATOM 6166 N N . LYS A 1 28 ? 14.499 -3.720 -8.032 1.00 0.00 27 LYS A N 14
ATOM 6167 C CA . LYS A 1 28 ? 13.650 -4.141 -9.135 1.00 0.00 27 LYS A CA 14
ATOM 6168 C C . LYS A 1 28 ? 13.236 -5.601 -8.970 1.00 0.00 27 LYS A C 14
ATOM 6169 O O . LYS A 1 28 ? 14.072 -6.486 -9.245 1.00 0.00 27 LYS A O 14
ATOM 6189 N N . TYR A 1 2 ? -4.857 4.057 1.613 1.00 0.00 1 TYR A N 15
ATOM 6190 C CA . TYR A 1 2 ? -6.340 4.089 1.537 1.00 0.00 1 TYR A CA 15
ATOM 6191 C C . TYR A 1 2 ? -6.839 3.121 0.477 1.00 0.00 1 TYR A C 15
ATOM 6192 O O . TYR A 1 2 ? -7.391 2.069 0.790 1.00 0.00 1 TYR A O 15
ATOM 6210 N N . LYS A 1 3 ? -6.642 3.485 -0.783 1.00 0.00 2 LYS A N 15
ATOM 6211 C CA . LYS A 1 3 ? -7.071 2.648 -1.886 1.00 0.00 2 LYS A CA 15
ATOM 6212 C C . LYS A 1 3 ? -5.979 2.556 -2.938 1.00 0.00 2 LYS A C 15
ATOM 6213 O O . LYS A 1 3 ? -5.671 3.538 -3.612 1.00 0.00 2 LYS A O 15
ATOM 6232 N N . CYS A 1 4 ? -5.381 1.382 -3.066 1.00 0.00 3 CYS A N 15
ATOM 6233 C CA . CYS A 1 4 ? -4.326 1.182 -4.040 1.00 0.00 3 CYS A CA 15
ATOM 6234 C C . CYS A 1 4 ? -4.920 0.771 -5.380 1.00 0.00 3 CYS A C 15
ATOM 6235 O O . CYS A 1 4 ? -5.612 -0.248 -5.473 1.00 0.00 3 CYS A O 15
ATOM 6242 N N . GLU A 1 5 ? -4.665 1.575 -6.412 1.00 0.00 4 GLU A N 15
ATOM 6243 C CA . GLU A 1 5 ? -5.176 1.281 -7.740 1.00 0.00 4 GLU A CA 15
ATOM 6244 C C . GLU A 1 5 ? -4.514 0.017 -8.235 1.00 0.00 4 GLU A C 15
ATOM 6245 O O . GLU A 1 5 ? -5.149 -0.838 -8.852 1.00 0.00 4 GLU A O 15
ATOM 6257 N N . HIS A 1 6 ? -3.224 -0.098 -7.940 1.00 0.00 5 HIS A N 15
ATOM 6258 C CA . HIS A 1 6 ? -2.473 -1.267 -8.346 1.00 0.00 5 HIS A CA 15
ATOM 6259 C C . HIS A 1 6 ? -3.131 -2.450 -7.679 1.00 0.00 5 HIS A C 15
ATOM 6260 O O . HIS A 1 6 ? -4.356 -2.491 -7.577 1.00 0.00 5 HIS A O 15
ATOM 6275 N N . CYS A 1 7 ? -2.354 -3.406 -7.217 1.00 0.00 6 CYS A N 15
ATOM 6276 C CA . CYS A 1 7 ? -2.955 -4.546 -6.564 1.00 0.00 6 CYS A CA 15
ATOM 6277 C C . CYS A 1 7 ? -4.113 -4.045 -5.705 1.00 0.00 6 CYS A C 15
ATOM 6278 O O . CYS A 1 7 ? -3.976 -3.071 -4.967 1.00 0.00 6 CYS A O 15
ATOM 6285 N N . PRO A 1 8 ? -5.268 -4.695 -5.814 1.00 0.00 7 PRO A N 15
ATOM 6286 C CA . PRO A 1 8 ? -6.470 -4.332 -5.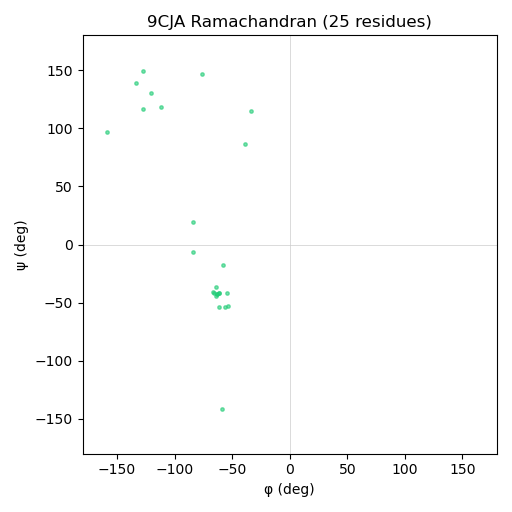062 1.00 0.00 7 PRO A CA 15
ATOM 6287 C C . PRO A 1 8 ? -6.252 -4.292 -3.552 1.00 0.00 7 PRO A C 15
ATOM 6288 O O . PRO A 1 8 ? -6.476 -5.283 -2.856 1.00 0.00 7 PRO A O 15
ATOM 6299 N N . GLN A 1 9 ? -5.811 -3.135 -3.052 1.00 0.00 8 GLN A N 15
ATOM 6300 C CA . GLN A 1 9 ? -5.566 -2.953 -1.625 1.00 0.00 8 GLN A CA 15
ATOM 6301 C C . GLN A 1 9 ? -6.365 -1.769 -1.091 1.00 0.00 8 GLN A C 15
ATOM 6302 O O . GLN A 1 9 ? -6.440 -0.719 -1.729 1.00 0.00 8 GLN A O 15
ATOM 6316 N N . ALA A 1 10 ? -6.957 -1.948 0.081 1.00 0.00 9 ALA A N 15
ATOM 6317 C CA . ALA A 1 10 ? -7.750 -0.900 0.706 1.00 0.00 9 ALA A CA 15
ATOM 6318 C C . ALA A 1 10 ? -7.629 -0.972 2.218 1.00 0.00 9 ALA A C 15
ATOM 6319 O O . ALA A 1 10 ? -8.268 -1.804 2.865 1.00 0.00 9 ALA A O 15
ATOM 6326 N N . PHE A 1 11 ? -6.800 -0.104 2.775 1.00 0.00 10 PHE A N 15
ATOM 6327 C CA . PHE A 1 11 ? -6.591 -0.067 4.209 1.00 0.00 10 PHE A CA 15
ATOM 6328 C C . PHE A 1 11 ? -6.798 1.344 4.748 1.00 0.00 10 PHE A C 15
ATOM 6329 O O . PHE A 1 11 ? -6.508 2.329 4.069 1.00 0.00 10 PHE A O 15
ATOM 6346 N N . GLY A 1 12 ? -7.302 1.426 5.972 1.00 0.00 11 GLY A N 15
ATOM 6347 C CA . GLY A 1 12 ? -7.547 2.715 6.594 1.00 0.00 11 GLY A CA 15
ATOM 6348 C C . GLY A 1 12 ? -6.273 3.490 6.870 1.00 0.00 11 GLY A C 15
ATOM 6349 O O . GLY A 1 12 ? -6.228 4.708 6.688 1.00 0.00 11 GLY A O 15
ATOM 6353 N N . ASP A 1 13 ? -5.237 2.789 7.315 1.00 0.00 12 ASP A N 15
ATOM 6354 C CA . ASP A 1 13 ? -3.963 3.422 7.615 1.00 0.00 12 ASP A CA 15
ATOM 6355 C C . ASP A 1 13 ? -3.033 3.322 6.418 1.00 0.00 12 ASP A C 15
ATOM 6356 O O . ASP A 1 13 ? -2.841 2.245 5.854 1.00 0.00 12 ASP A O 15
ATOM 6365 N N . GLU A 1 14 ? -2.458 4.449 6.040 1.00 0.00 13 GLU A N 15
ATOM 6366 C CA . GLU A 1 14 ? -1.550 4.489 4.908 1.00 0.00 13 GLU A CA 15
ATOM 6367 C C . GLU A 1 14 ? -0.187 3.947 5.300 1.00 0.00 13 GLU A C 15
ATOM 6368 O O . GLU A 1 14 ? 0.702 3.808 4.459 1.00 0.00 13 GLU A O 15
ATOM 6380 N N . ARG A 1 15 ? -0.025 3.636 6.580 1.00 0.00 14 ARG A N 15
ATOM 6381 C CA . ARG A 1 15 ? 1.241 3.107 7.060 1.00 0.00 14 ARG A CA 15
ATOM 6382 C C . ARG A 1 15 ? 1.526 1.774 6.390 1.00 0.00 14 ARG A C 15
ATOM 6383 O O . ARG A 1 15 ? 2.648 1.511 5.962 1.00 0.00 14 ARG A O 15
ATOM 6404 N N . GLU A 1 16 ? 0.501 0.936 6.284 1.00 0.00 15 GLU A N 15
ATOM 6405 C CA . GLU A 1 16 ? 0.672 -0.368 5.652 1.00 0.00 15 GLU A CA 15
ATOM 6406 C C . GLU A 1 16 ? 1.209 -0.192 4.232 1.00 0.00 15 GLU A C 15
ATOM 6407 O O . GLU A 1 16 ? 2.188 -0.832 3.848 1.00 0.00 15 GLU A O 15
ATOM 6419 N N . LEU A 1 17 ? 0.583 0.699 3.462 1.00 0.00 16 LEU A N 15
ATOM 6420 C CA . LEU A 1 17 ? 1.009 0.953 2.092 1.00 0.00 16 LEU A CA 15
ATOM 6421 C C . LEU A 1 17 ? 2.430 1.501 2.079 1.00 0.00 16 LEU A C 15
ATOM 6422 O O . LEU A 1 17 ? 3.247 1.112 1.242 1.00 0.00 16 LEU A O 15
ATOM 6438 N N . GLN A 1 18 ? 2.725 2.401 3.015 1.00 0.00 17 GLN A N 15
ATOM 6439 C CA . GLN A 1 18 ? 4.056 2.987 3.098 1.00 0.00 17 GLN A CA 15
ATOM 6440 C C . GLN A 1 18 ? 5.103 1.918 2.813 1.00 0.00 17 GLN A C 15
ATOM 6441 O O . GLN A 1 18 ? 6.013 2.121 2.008 1.00 0.00 17 GLN A O 15
ATOM 6455 N N . ARG A 1 19 ? 4.957 0.774 3.471 1.00 0.00 18 ARG A N 15
ATOM 6456 C CA . ARG A 1 19 ? 5.886 -0.334 3.289 1.00 0.00 18 ARG A CA 15
ATOM 6457 C C . ARG A 1 19 ? 5.716 -0.909 1.890 1.00 0.00 18 ARG A C 15
ATOM 6458 O O . ARG A 1 19 ? 6.693 -1.254 1.231 1.00 0.00 18 ARG A O 15
ATOM 6479 N N . HIS A 1 20 ? 4.465 -1.018 1.438 1.00 0.00 19 HIS A N 15
ATOM 6480 C CA . HIS A 1 20 ? 4.195 -1.550 0.111 1.00 0.00 19 HIS A CA 15
ATOM 6481 C C . HIS A 1 20 ? 5.244 -1.044 -0.865 1.00 0.00 19 HIS A C 15
ATOM 6482 O O . HIS A 1 20 ? 5.907 -1.829 -1.543 1.00 0.00 19 HIS A O 15
ATOM 6496 N N . LEU A 1 21 ? 5.404 0.271 -0.917 1.00 0.00 20 LEU A N 15
ATOM 6497 C CA . LEU A 1 21 ? 6.375 0.884 -1.806 1.00 0.00 20 LEU A CA 15
ATOM 6498 C C . LEU A 1 21 ? 7.777 0.450 -1.411 1.00 0.00 20 LEU A C 15
ATOM 6499 O O . LEU A 1 21 ? 8.620 0.189 -2.266 1.00 0.00 20 LEU A O 15
ATOM 6515 N N . ASP A 1 22 ? 8.015 0.367 -0.106 1.00 0.00 21 ASP A N 15
ATOM 6516 C CA . ASP A 1 22 ? 9.317 -0.038 0.399 1.00 0.00 21 ASP A CA 15
ATOM 6517 C C . ASP A 1 22 ? 9.682 -1.407 -0.159 1.00 0.00 21 ASP A C 15
ATOM 6518 O O . ASP A 1 22 ? 10.765 -1.596 -0.712 1.00 0.00 21 ASP A O 15
ATOM 6527 N N . LEU A 1 23 ? 8.760 -2.351 -0.017 1.00 0.00 22 LEU A N 15
ATOM 6528 C CA . LEU A 1 23 ? 8.967 -3.708 -0.503 1.00 0.00 22 LEU A CA 15
ATOM 6529 C C . LEU A 1 23 ? 9.061 -3.720 -2.020 1.00 0.00 22 LEU A C 15
ATOM 6530 O O . LEU A 1 23 ? 9.925 -4.378 -2.597 1.00 0.00 22 LEU A O 15
ATOM 6546 N N . PHE A 1 24 ? 8.170 -2.973 -2.658 1.00 0.00 23 PHE A N 15
ATOM 6547 C CA . PHE A 1 24 ? 8.145 -2.897 -4.109 1.00 0.00 23 PHE A CA 15
ATOM 6548 C C . PHE A 1 24 ? 9.454 -2.334 -4.640 1.00 0.00 23 PHE A C 15
ATOM 6549 O O . PHE A 1 24 ? 9.990 -2.822 -5.637 1.00 0.00 23 PHE A O 15
ATOM 6566 N N . GLN A 1 25 ? 9.962 -1.309 -3.975 1.00 0.00 24 GLN A N 15
ATOM 6567 C CA . GLN A 1 25 ? 11.211 -0.684 -4.381 1.00 0.00 24 GLN A CA 15
ATOM 6568 C C . GLN A 1 25 ? 12.363 -1.661 -4.175 1.00 0.00 24 GLN A C 15
ATOM 6569 O O . GLN A 1 25 ? 13.347 -1.650 -4.914 1.00 0.00 24 GLN A O 15
ATOM 6583 N N . GLY A 1 26 ? 12.214 -2.513 -3.167 1.00 0.00 25 GLY A N 15
ATOM 6584 C CA . GLY A 1 26 ? 13.243 -3.495 -2.864 1.00 0.00 25 GLY A CA 15
ATOM 6585 C C . GLY A 1 26 ? 13.478 -4.448 -4.015 1.00 0.00 25 GLY A C 15
ATOM 6586 O O . GLY A 1 26 ? 14.617 -4.819 -4.302 1.00 0.00 25 GLY A O 15
ATOM 6590 N N . HIS A 1 27 ? 12.399 -4.842 -4.681 1.00 0.00 26 HIS A N 15
ATOM 6591 C CA . HIS A 1 27 ? 12.488 -5.757 -5.810 1.00 0.00 26 HIS A CA 15
ATOM 6592 C C . HIS A 1 27 ? 12.059 -5.060 -7.096 1.00 0.00 26 HIS A C 15
ATOM 6593 O O . HIS A 1 27 ? 11.138 -4.242 -7.088 1.00 0.00 26 HIS A O 15
ATOM 6608 N N . LYS A 1 28 ? 12.727 -5.378 -8.202 1.00 0.00 27 LYS A N 15
ATOM 6609 C CA . LYS A 1 28 ? 12.402 -4.774 -9.479 1.00 0.00 27 LYS A CA 15
ATOM 6610 C C . LYS A 1 28 ? 11.273 -5.543 -10.156 1.00 0.00 27 LYS A C 15
ATOM 6611 O O . LYS A 1 28 ? 10.705 -6.446 -9.504 1.00 0.00 27 LYS A O 15
ATOM 6631 N N . TYR A 1 2 ? -3.929 3.154 2.580 1.00 0.00 1 TYR A N 16
ATOM 6632 C CA . TYR A 1 2 ? -5.031 3.801 1.826 1.00 0.00 1 TYR A CA 16
ATOM 6633 C C . TYR A 1 2 ? -5.443 2.949 0.636 1.00 0.00 1 TYR A C 16
ATOM 6634 O O . TYR A 1 2 ? -5.063 1.782 0.536 1.00 0.00 1 TYR A O 16
ATOM 6652 N N . LYS A 1 3 ? -6.220 3.534 -0.267 1.00 0.00 2 LYS A N 16
ATOM 6653 C CA . LYS A 1 3 ? -6.676 2.819 -1.448 1.00 0.00 2 LYS A CA 16
ATOM 6654 C C . LYS A 1 3 ? -5.537 2.677 -2.447 1.00 0.00 2 LYS A C 16
ATOM 6655 O O . LYS A 1 3 ? -4.858 3.652 -2.768 1.00 0.00 2 LYS A O 16
ATOM 6674 N N . CYS A 1 4 ? -5.326 1.465 -2.937 1.00 0.00 3 CYS A N 16
ATOM 6675 C CA . CYS A 1 4 ? -4.269 1.220 -3.899 1.00 0.00 3 CYS A CA 16
ATOM 6676 C C . CYS A 1 4 ? -4.865 0.766 -5.220 1.00 0.00 3 CYS A C 16
ATOM 6677 O O . CYS A 1 4 ? -5.492 -0.298 -5.295 1.00 0.00 3 CYS A O 16
ATOM 6684 N N . GLU A 1 5 ? -4.664 1.577 -6.257 1.00 0.00 4 GLU A N 16
ATOM 6685 C CA . GLU A 1 5 ? -5.180 1.266 -7.578 1.00 0.00 4 GLU A CA 16
ATOM 6686 C C . GLU A 1 5 ? -4.555 -0.021 -8.079 1.00 0.00 4 GLU A C 16
ATOM 6687 O O . GLU A 1 5 ? -5.245 -0.897 -8.600 1.00 0.00 4 GLU A O 16
ATOM 6699 N N . HIS A 1 6 ? -3.246 -0.135 -7.905 1.00 0.00 5 HIS A N 16
ATOM 6700 C CA . HIS A 1 6 ? -2.541 -1.327 -8.333 1.00 0.00 5 HIS A CA 16
ATOM 6701 C C . HIS A 1 6 ? -3.142 -2.511 -7.603 1.00 0.00 5 HIS A C 16
ATOM 6702 O O . HIS A 1 6 ? -4.355 -2.559 -7.401 1.00 0.00 5 HIS A O 16
ATOM 6717 N N . CYS A 1 7 ? -2.315 -3.459 -7.201 1.00 0.00 6 CYS A N 16
ATOM 6718 C CA . CYS A 1 7 ? -2.824 -4.610 -6.488 1.00 0.00 6 CYS A CA 16
ATOM 6719 C C . CYS A 1 7 ? -3.992 -4.179 -5.605 1.00 0.00 6 CYS A C 16
ATOM 6720 O O . CYS A 1 7 ? -4.006 -3.073 -5.066 1.00 0.00 6 CYS A O 16
ATOM 6727 N N . PRO A 1 8 ? -4.984 -5.049 -5.473 1.00 0.00 7 PRO A N 16
ATOM 6728 C CA . PRO A 1 8 ? -6.192 -4.801 -4.664 1.00 0.00 7 PRO A CA 16
ATOM 6729 C C . PRO A 1 8 ? -5.884 -4.528 -3.194 1.00 0.00 7 PRO A C 16
ATOM 6730 O O . PRO A 1 8 ? -5.922 -5.437 -2.365 1.00 0.00 7 PRO A O 16
ATOM 6741 N N . GLN A 1 9 ? -5.596 -3.268 -2.869 1.00 0.00 8 GLN A N 16
ATOM 6742 C CA . GLN A 1 9 ? -5.287 -2.900 -1.492 1.00 0.00 8 GLN A CA 16
ATOM 6743 C C . GLN A 1 9 ? -6.100 -1.686 -1.066 1.00 0.00 8 GLN A C 16
ATOM 6744 O O . GLN A 1 9 ? -6.271 -0.741 -1.830 1.00 0.00 8 GLN A O 16
ATOM 6758 N N . ALA A 1 10 ? -6.609 -1.726 0.158 1.00 0.00 9 ALA A N 16
ATOM 6759 C CA . ALA A 1 10 ? -7.403 -0.630 0.687 1.00 0.00 9 ALA A CA 16
ATOM 6760 C C . ALA A 1 10 ? -7.445 -0.681 2.204 1.00 0.00 9 ALA A C 16
ATOM 6761 O O . ALA A 1 10 ? -8.208 -1.449 2.791 1.00 0.00 9 ALA A O 16
ATOM 6768 N N . PHE A 1 11 ? -6.614 0.135 2.833 1.0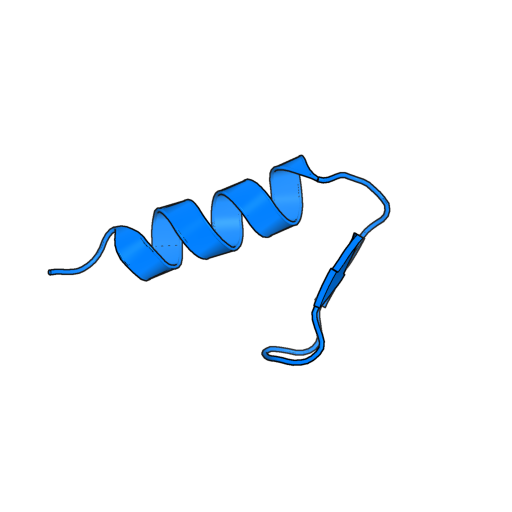0 0.00 10 PHE A N 16
ATOM 6769 C CA . PHE A 1 11 ? -6.550 0.189 4.277 1.00 0.00 10 PHE A CA 16
ATOM 6770 C C . PHE A 1 11 ? -6.668 1.630 4.753 1.00 0.00 10 PHE A C 16
ATOM 6771 O O . PHE A 1 11 ? -6.240 2.557 4.068 1.00 0.00 10 PHE A O 16
ATOM 6788 N N . GLY A 1 12 ? -7.261 1.812 5.923 1.00 0.00 11 GLY A N 16
ATOM 6789 C CA . GLY A 1 12 ? -7.427 3.149 6.465 1.00 0.00 11 GLY A CA 16
ATOM 6790 C C . GLY A 1 12 ? -6.111 3.815 6.819 1.00 0.00 11 GLY A C 16
ATOM 6791 O O . GLY A 1 12 ? -5.956 5.023 6.647 1.00 0.00 11 GLY A O 16
ATOM 6795 N N . ASP A 1 13 ? -5.158 3.031 7.319 1.00 0.00 12 ASP A N 16
ATOM 6796 C CA . ASP A 1 13 ? -3.852 3.567 7.698 1.00 0.00 12 ASP A CA 16
ATOM 6797 C C . ASP A 1 13 ? -2.867 3.460 6.534 1.00 0.00 12 ASP A C 16
ATOM 6798 O O . ASP A 1 13 ? -2.534 2.362 6.089 1.00 0.00 12 ASP A O 16
ATOM 6807 N N . GLU A 1 14 ? -2.410 4.607 6.038 1.00 0.00 13 GLU A N 16
ATOM 6808 C CA . GLU A 1 14 ? -1.466 4.639 4.920 1.00 0.00 13 GLU A CA 16
ATOM 6809 C C . GLU A 1 14 ? -0.189 3.855 5.225 1.00 0.00 13 GLU A C 16
ATOM 6810 O O . GLU A 1 14 ? 0.670 3.706 4.357 1.00 0.00 13 GLU A O 16
ATOM 6822 N N . ARG A 1 15 ? -0.058 3.348 6.448 1.00 0.00 14 ARG A N 16
ATOM 6823 C CA . ARG A 1 15 ? 1.136 2.589 6.817 1.00 0.00 14 ARG A CA 16
ATOM 6824 C C . ARG A 1 15 ? 1.309 1.386 5.897 1.00 0.00 14 ARG A C 16
ATOM 6825 O O . ARG A 1 15 ? 2.412 1.100 5.431 1.00 0.00 14 ARG A O 16
ATOM 6846 N N . GLU A 1 16 ? 0.213 0.681 5.643 1.00 0.00 15 GLU A N 16
ATOM 6847 C CA . GLU A 1 16 ? 0.251 -0.495 4.770 1.00 0.00 15 GLU A CA 16
ATOM 6848 C C . GLU A 1 16 ? 0.812 -0.144 3.396 1.00 0.00 15 GLU A C 16
ATOM 6849 O O . GLU A 1 16 ? 1.674 -0.851 2.874 1.00 0.00 15 GLU A O 16
ATOM 6861 N N . LEU A 1 17 ? 0.336 0.953 2.812 1.00 0.00 16 LEU A N 16
ATOM 6862 C CA . LEU A 1 17 ? 0.810 1.371 1.503 1.00 0.00 16 LEU A CA 16
ATOM 6863 C C . LEU A 1 17 ? 2.289 1.684 1.585 1.00 0.00 16 LEU A C 16
ATOM 6864 O O . LEU A 1 17 ? 3.069 1.321 0.705 1.00 0.00 16 LEU A O 16
ATOM 6880 N N . GLN A 1 18 ? 2.667 2.344 2.670 1.00 0.00 17 GLN A N 16
ATOM 6881 C CA . GLN A 1 18 ? 4.055 2.708 2.885 1.00 0.00 17 GLN A CA 16
ATOM 6882 C C . GLN A 1 18 ? 4.933 1.469 2.856 1.00 0.00 17 GLN A C 16
ATOM 6883 O O . GLN A 1 18 ? 5.951 1.432 2.166 1.00 0.00 17 GLN A O 16
ATOM 6897 N N . ARG A 1 19 ? 4.522 0.447 3.593 1.00 0.00 18 ARG A N 16
ATOM 6898 C CA . ARG A 1 19 ? 5.273 -0.800 3.643 1.00 0.00 18 ARG A CA 16
ATOM 6899 C C . ARG A 1 19 ? 5.203 -1.488 2.285 1.00 0.00 18 ARG A C 16
ATOM 6900 O O . ARG A 1 19 ? 6.197 -2.025 1.795 1.00 0.00 18 ARG A O 16
ATOM 6921 N N . HIS A 1 20 ? 4.017 -1.458 1.675 1.00 0.00 19 HIS A N 16
ATOM 6922 C CA . HIS A 1 20 ? 3.824 -2.080 0.373 1.00 0.00 19 HIS A CA 16
ATOM 6923 C C . HIS A 1 20 ? 4.838 -1.538 -0.626 1.00 0.00 19 HIS A C 16
ATOM 6924 O O . HIS A 1 20 ? 5.542 -2.300 -1.285 1.00 0.00 19 HIS A O 16
ATOM 6938 N N . LEU A 1 21 ? 4.920 -0.217 -0.712 1.00 0.00 20 LEU A N 16
ATOM 6939 C CA . LEU A 1 21 ? 5.848 0.440 -1.623 1.00 0.00 20 LEU A CA 16
ATOM 6940 C C . LEU A 1 21 ? 7.293 0.154 -1.234 1.00 0.00 20 LEU A C 16
ATOM 6941 O O . LEU A 1 21 ? 8.170 0.067 -2.094 1.00 0.00 20 LEU A O 16
ATOM 6957 N N . ASP A 1 22 ? 7.547 0.011 0.064 1.00 0.00 21 ASP A N 16
ATOM 6958 C CA . ASP A 1 22 ? 8.898 -0.260 0.533 1.00 0.00 21 ASP A CA 16
ATOM 6959 C C . ASP A 1 22 ? 9.479 -1.465 -0.200 1.00 0.00 21 ASP A C 16
ATOM 6960 O O . ASP A 1 22 ? 10.615 -1.426 -0.672 1.00 0.00 21 ASP A O 16
ATOM 6969 N N . LEU A 1 23 ? 8.690 -2.532 -0.301 1.00 0.00 22 LEU A N 16
ATOM 6970 C CA . LEU A 1 23 ? 9.134 -3.739 -0.981 1.00 0.00 22 LEU A CA 16
ATOM 6971 C C . LEU A 1 23 ? 9.377 -3.459 -2.454 1.00 0.00 22 LEU A C 16
ATOM 6972 O O . LEU A 1 23 ? 10.367 -3.914 -3.026 1.00 0.00 22 LEU A O 16
ATOM 6988 N N . PHE A 1 24 ? 8.476 -2.699 -3.064 1.00 0.00 23 PHE A N 16
ATOM 6989 C CA . PHE A 1 24 ? 8.611 -2.367 -4.472 1.00 0.00 23 PHE A CA 16
ATOM 6990 C C . PHE A 1 24 ? 9.914 -1.621 -4.710 1.00 0.00 23 PHE A C 16
ATOM 6991 O O . PHE A 1 24 ? 10.639 -1.904 -5.661 1.00 0.00 23 PHE A O 16
ATOM 7008 N N . GLN A 1 25 ? 10.210 -0.683 -3.822 1.00 0.00 24 GLN A N 16
ATOM 7009 C CA . GLN A 1 25 ? 11.426 0.107 -3.926 1.00 0.00 24 GLN A CA 16
ATOM 7010 C C . GLN A 1 25 ? 12.644 -0.802 -3.877 1.00 0.00 24 GLN A C 16
ATOM 7011 O O . GLN A 1 25 ? 13.642 -0.562 -4.555 1.00 0.00 24 GLN A O 16
ATOM 7025 N N . GLY A 1 26 ? 12.552 -1.855 -3.067 1.00 0.00 25 GLY A N 16
ATOM 7026 C CA . GLY A 1 26 ? 13.657 -2.793 -2.942 1.00 0.00 25 GLY A CA 16
ATOM 7027 C C . GLY A 1 26 ? 13.938 -3.495 -4.250 1.00 0.00 25 GLY A C 16
ATOM 7028 O O . GLY A 1 26 ? 15.092 -3.774 -4.582 1.00 0.00 25 GLY A O 16
ATOM 7032 N N . HIS A 1 27 ? 12.867 -3.794 -4.981 1.00 0.00 26 HIS A N 16
ATOM 7033 C CA . HIS A 1 27 ? 12.965 -4.469 -6.277 1.00 0.00 26 HIS A CA 16
ATOM 7034 C C . HIS A 1 27 ? 13.402 -3.488 -7.353 1.00 0.00 26 HIS A C 16
ATOM 7035 O O . HIS A 1 27 ? 13.147 -2.287 -7.244 1.00 0.00 26 HIS A O 16
ATOM 7050 N N . LYS A 1 28 ? 14.061 -3.994 -8.386 1.00 0.00 27 LYS A N 16
ATOM 7051 C CA . LYS A 1 28 ? 14.516 -3.137 -9.459 1.00 0.00 27 LYS A CA 16
ATOM 7052 C C . LYS A 1 28 ? 13.381 -2.234 -9.923 1.00 0.00 27 LYS A C 16
ATOM 7053 O O . LYS A 1 28 ? 12.311 -2.770 -10.287 1.00 0.00 27 LYS A O 16
ATOM 7073 N N . TYR A 1 2 ? -7.831 4.632 1.793 1.00 0.00 1 TYR A N 17
ATOM 7074 C CA . TYR A 1 2 ? -6.681 4.720 0.862 1.00 0.00 1 TYR A CA 17
ATOM 7075 C C . TYR A 1 2 ? -6.505 3.407 0.112 1.00 0.00 1 TYR A C 17
ATOM 7076 O O . TYR A 1 2 ? -5.567 2.656 0.364 1.00 0.00 1 TYR A O 17
ATOM 7094 N N . LYS A 1 3 ? -7.424 3.129 -0.809 1.00 0.00 2 LYS A N 17
ATOM 7095 C CA . LYS A 1 3 ? -7.360 1.903 -1.588 1.00 0.00 2 LYS A CA 17
ATOM 7096 C C . LYS A 1 3 ? -6.428 2.085 -2.776 1.00 0.00 2 LYS A C 17
ATOM 7097 O O . LYS A 1 3 ? -6.409 3.144 -3.401 1.00 0.00 2 LYS A O 17
ATOM 7116 N N . CYS A 1 4 ? -5.653 1.057 -3.081 1.00 0.00 3 CYS A N 17
ATOM 7117 C CA . CYS A 1 4 ? -4.726 1.126 -4.196 1.00 0.00 3 CYS A CA 17
ATOM 7118 C C . CYS A 1 4 ? -5.409 0.688 -5.482 1.00 0.00 3 CYS A C 17
ATOM 7119 O O . CYS A 1 4 ? -5.993 -0.395 -5.548 1.00 0.00 3 CYS A O 17
ATOM 7126 N N . GLU A 1 5 ? -5.338 1.547 -6.498 1.00 0.00 4 GLU A N 17
ATOM 7127 C CA . GLU A 1 5 ? -5.945 1.259 -7.792 1.00 0.00 4 GLU A CA 17
ATOM 7128 C C . GLU A 1 5 ? -5.259 0.066 -8.422 1.00 0.00 4 GLU A C 17
ATOM 7129 O O . GLU A 1 5 ? -5.906 -0.801 -9.012 1.00 0.00 4 GLU A O 17
ATOM 7141 N N . HIS A 1 6 ? -3.941 0.022 -8.287 1.00 0.00 5 HIS A N 17
ATOM 7142 C CA . HIS A 1 6 ? -3.177 -1.078 -8.838 1.00 0.00 5 HIS A CA 17
ATOM 7143 C C . HIS A 1 6 ? -3.637 -2.333 -8.142 1.00 0.00 5 HIS A C 17
ATOM 7144 O O . HIS A 1 6 ? -4.829 -2.491 -7.884 1.00 0.00 5 HIS A O 17
ATOM 7159 N N . CYS A 1 7 ? -2.718 -3.228 -7.834 1.00 0.00 6 CYS A N 17
ATOM 7160 C CA . CYS A 1 7 ? -3.109 -4.439 -7.154 1.00 0.00 6 CYS A CA 17
ATOM 7161 C C . CYS A 1 7 ? -4.175 -4.083 -6.125 1.00 0.00 6 CYS A C 17
ATOM 7162 O O . CYS A 1 7 ? -3.907 -3.369 -5.165 1.00 0.00 6 CYS A O 17
ATOM 7169 N N . PRO A 1 8 ? -5.405 -4.546 -6.346 1.00 0.00 7 PRO A N 17
ATOM 7170 C CA . PRO A 1 8 ? -6.529 -4.280 -5.449 1.00 0.00 7 PRO A CA 17
ATOM 7171 C C . PRO A 1 8 ? -6.171 -4.451 -3.979 1.00 0.00 7 PRO A C 17
ATOM 7172 O O . PRO A 1 8 ? -6.376 -5.516 -3.399 1.00 0.00 7 PRO A O 17
ATOM 7183 N N . GLN A 1 9 ? -5.633 -3.390 -3.382 1.00 0.00 8 GLN A N 17
ATOM 7184 C CA . GLN A 1 9 ? -5.252 -3.418 -1.982 1.00 0.00 8 GLN A CA 17
ATOM 7185 C C . GLN A 1 9 ? -6.016 -2.358 -1.202 1.00 0.00 8 GLN A C 17
ATOM 7186 O O . GLN A 1 9 ? -6.010 -1.180 -1.562 1.00 0.00 8 GLN A O 17
ATOM 7200 N N . ALA A 1 10 ? -6.670 -2.789 -0.135 1.00 0.00 9 ALA A N 17
ATOM 7201 C CA . ALA A 1 10 ? -7.448 -1.890 0.708 1.00 0.00 9 ALA A CA 17
ATOM 7202 C C . ALA A 1 10 ? -6.696 -1.556 1.984 1.00 0.00 9 ALA A C 17
ATOM 7203 O O . ALA A 1 10 ? -6.772 -2.296 2.964 1.00 0.00 9 ALA A O 17
ATOM 7210 N N . PHE A 1 11 ? -5.978 -0.443 1.984 1.00 0.00 10 PHE A N 17
ATOM 7211 C CA . PHE A 1 11 ? -5.226 -0.048 3.160 1.00 0.00 10 PHE A CA 17
ATOM 7212 C C . PHE A 1 11 ? -6.084 0.803 4.084 1.00 0.00 10 PHE A C 17
ATOM 7213 O O . PHE A 1 11 ? -6.891 1.616 3.633 1.00 0.00 10 PHE A O 17
ATOM 7230 N N . GLY A 1 12 ? -5.911 0.600 5.380 1.00 0.00 11 GLY A N 17
ATOM 7231 C CA . GLY A 1 12 ? -6.677 1.350 6.356 1.00 0.00 11 GLY A CA 17
ATOM 7232 C C . GLY A 1 12 ? -5.945 2.579 6.866 1.00 0.00 11 GLY A C 17
ATOM 7233 O O . GLY A 1 12 ? -6.554 3.456 7.479 1.00 0.00 11 GLY A O 17
ATOM 7237 N N . ASP A 1 13 ? -4.643 2.651 6.608 1.00 0.00 12 ASP A N 17
ATOM 7238 C CA . ASP A 1 13 ? -3.839 3.786 7.055 1.00 0.00 12 ASP A CA 17
ATOM 7239 C C . ASP A 1 13 ? -2.682 4.060 6.102 1.00 0.00 12 ASP A C 17
ATOM 7240 O O . ASP A 1 13 ? -2.526 3.386 5.085 1.00 0.00 12 ASP A O 17
ATOM 7249 N N . GLU A 1 14 ? -1.879 5.065 6.434 1.00 0.00 13 GLU A N 17
ATOM 7250 C CA . GLU A 1 14 ? -0.735 5.427 5.608 1.00 0.00 13 GLU A CA 17
ATOM 7251 C C . GLU A 1 14 ? 0.473 4.592 5.988 1.00 0.00 13 GLU A C 17
ATOM 7252 O O . GLU A 1 14 ? 1.451 4.519 5.241 1.00 0.00 13 GLU A O 17
ATOM 7264 N N . ARG A 1 15 ? 0.410 3.965 7.156 1.00 0.00 14 ARG A N 17
ATOM 7265 C CA . ARG A 1 15 ? 1.509 3.138 7.611 1.00 0.00 14 ARG A CA 17
ATOM 7266 C C . ARG A 1 15 ? 1.662 1.984 6.641 1.00 0.00 14 ARG A C 17
ATOM 7267 O O . ARG A 1 15 ? 2.767 1.651 6.215 1.00 0.00 14 ARG A O 17
ATOM 7288 N N . GLU A 1 16 ? 0.527 1.402 6.267 1.00 0.00 15 GLU A N 17
ATOM 7289 C CA . GLU A 1 16 ? 0.525 0.285 5.329 1.00 0.00 15 GLU A CA 17
ATOM 7290 C C . GLU A 1 16 ? 1.111 0.709 3.988 1.00 0.00 15 GLU A C 17
ATOM 7291 O O . GLU A 1 16 ? 1.889 -0.032 3.387 1.00 0.00 15 GLU A O 17
ATOM 7303 N N . LEU A 1 17 ? 0.752 1.905 3.518 1.00 0.00 16 LEU A N 17
ATOM 7304 C CA . LEU A 1 17 ? 1.267 2.390 2.249 1.00 0.00 16 LEU A CA 17
ATOM 7305 C C . LEU A 1 17 ? 2.774 2.522 2.359 1.00 0.00 16 LEU A C 17
ATOM 7306 O O . LEU A 1 17 ? 3.514 2.155 1.448 1.00 0.00 16 LEU A O 17
ATOM 7322 N N . GLN A 1 18 ? 3.229 3.028 3.500 1.00 0.00 17 GLN A N 17
ATOM 7323 C CA . GLN A 1 18 ? 4.655 3.189 3.721 1.00 0.00 17 GLN A CA 17
ATOM 7324 C C . GLN A 1 18 ? 5.364 1.881 3.380 1.00 0.00 17 GLN A C 17
ATOM 7325 O O . GLN A 1 18 ? 6.392 1.884 2.703 1.00 0.00 17 GLN A O 17
ATOM 7339 N N . ARG A 1 19 ? 4.793 0.763 3.827 1.00 0.00 18 ARG A N 17
ATOM 7340 C CA . ARG A 1 19 ? 5.379 -0.548 3.549 1.00 0.00 18 ARG A CA 17
ATOM 7341 C C . ARG A 1 19 ? 5.290 -0.802 2.051 1.00 0.00 18 ARG A C 17
ATOM 7342 O O . ARG A 1 19 ? 6.258 -1.226 1.420 1.00 0.00 18 ARG A O 17
ATOM 7363 N N . HIS A 1 20 ? 4.118 -0.505 1.487 1.00 0.00 19 HIS A N 17
ATOM 7364 C CA . HIS A 1 20 ? 3.877 -0.683 0.066 1.00 0.00 19 HIS A CA 17
ATOM 7365 C C . HIS A 1 20 ? 5.127 -0.345 -0.736 1.00 0.00 19 HIS A C 17
ATOM 7366 O O . HIS A 1 20 ? 5.612 -1.154 -1.524 1.00 0.00 19 HIS A O 17
ATOM 7380 N N . LEU A 1 21 ? 5.639 0.861 -0.527 1.00 0.00 20 LEU A N 17
ATOM 7381 C CA . LEU A 1 21 ? 6.829 1.316 -1.225 1.00 0.00 20 LEU A CA 17
ATOM 7382 C C . LEU A 1 21 ? 8.030 0.450 -0.865 1.00 0.00 20 LEU A C 17
ATOM 7383 O O . LEU A 1 21 ? 8.829 0.095 -1.732 1.00 0.00 20 LEU A O 17
ATOM 7399 N N . ASP A 1 22 ? 8.154 0.107 0.414 1.00 0.00 21 ASP A N 17
ATOM 7400 C CA . ASP A 1 22 ? 9.268 -0.719 0.871 1.00 0.00 21 ASP A CA 17
ATOM 7401 C C . ASP A 1 22 ? 9.258 -2.073 0.178 1.00 0.00 21 ASP A C 17
ATOM 7402 O O . ASP A 1 22 ? 10.269 -2.507 -0.373 1.00 0.00 21 ASP A O 17
ATOM 7411 N N . LEU A 1 23 ? 8.109 -2.731 0.207 1.00 0.00 22 LEU A N 17
ATOM 7412 C CA . LEU A 1 23 ? 7.970 -4.035 -0.420 1.00 0.00 22 LEU A CA 17
ATOM 7413 C C . LEU A 1 23 ? 8.126 -3.925 -1.929 1.00 0.00 22 LEU A C 17
ATOM 7414 O O . LEU A 1 23 ? 8.814 -4.730 -2.558 1.00 0.00 22 LEU A O 17
ATOM 7430 N N . PHE A 1 24 ? 7.498 -2.909 -2.501 1.00 0.00 23 PHE A N 17
ATOM 7431 C CA . PHE A 1 24 ? 7.564 -2.685 -3.937 1.00 0.00 23 PHE A CA 17
ATOM 7432 C C . PHE A 1 24 ? 8.998 -2.447 -4.380 1.00 0.00 23 PHE A C 17
ATOM 7433 O O . PHE A 1 24 ? 9.437 -2.975 -5.402 1.00 0.00 23 PHE A O 17
ATOM 7450 N N . GLN A 1 25 ? 9.727 -1.650 -3.610 1.00 0.00 24 GLN A N 17
ATOM 7451 C CA . GLN A 1 25 ? 11.111 -1.352 -3.932 1.00 0.00 24 GLN A CA 17
ATOM 7452 C C . GLN A 1 25 ? 11.965 -2.599 -3.755 1.00 0.00 24 GLN A C 17
ATOM 7453 O O . GLN A 1 25 ? 12.942 -2.806 -4.473 1.00 0.00 24 GLN A O 17
ATOM 7467 N N . GLY A 1 26 ? 11.575 -3.434 -2.797 1.00 0.00 25 GLY A N 17
ATOM 7468 C CA . GLY A 1 26 ? 12.313 -4.658 -2.539 1.00 0.00 25 GLY A CA 17
ATOM 7469 C C . GLY A 1 26 ? 12.298 -5.583 -3.734 1.00 0.00 25 GLY A C 17
ATOM 7470 O O . GLY A 1 26 ? 13.279 -6.270 -4.012 1.00 0.00 25 GLY A O 17
ATOM 7474 N N . HIS A 1 27 ? 11.179 -5.587 -4.450 1.00 0.00 26 HIS A N 17
ATOM 7475 C CA . HIS A 1 27 ? 11.024 -6.428 -5.626 1.00 0.00 26 HIS A CA 17
ATOM 7476 C C . HIS A 1 27 ? 10.929 -5.574 -6.880 1.00 0.00 26 HIS A C 17
ATOM 7477 O O . HIS A 1 27 ? 10.558 -4.400 -6.819 1.00 0.00 26 HIS A O 17
ATOM 7492 N N . LYS A 1 28 ? 11.276 -6.165 -8.014 1.00 0.00 27 LYS A N 17
ATOM 7493 C CA . LYS A 1 28 ? 11.232 -5.463 -9.284 1.00 0.00 27 LYS A CA 17
ATOM 7494 C C . LYS A 1 28 ? 9.934 -4.674 -9.417 1.00 0.00 27 LYS A C 17
ATOM 7495 O O . LYS A 1 28 ? 8.865 -5.237 -9.094 1.00 0.00 27 LYS A O 17
ATOM 7515 N N . TYR A 1 2 ? -4.161 3.475 1.942 1.00 0.00 1 TYR A N 18
ATOM 7516 C CA . TYR A 1 2 ? -5.480 4.073 1.609 1.00 0.00 1 TYR A CA 18
ATOM 7517 C C . TYR A 1 2 ? -6.153 3.295 0.487 1.00 0.00 1 TYR A C 18
ATOM 7518 O O . TYR A 1 2 ? -6.741 2.238 0.714 1.00 0.00 1 TYR A O 18
ATOM 7536 N N . LYS A 1 3 ? -6.064 3.827 -0.726 1.00 0.00 2 LYS A N 18
ATOM 7537 C CA . LYS A 1 3 ? -6.659 3.183 -1.887 1.00 0.00 2 LYS A CA 18
ATOM 7538 C C . LYS A 1 3 ? -5.599 2.938 -2.951 1.00 0.00 2 LYS A C 18
ATOM 7539 O O . LYS A 1 3 ? -4.787 3.815 -3.243 1.00 0.00 2 LYS A O 18
ATOM 7558 N N . CYS A 1 4 ? -5.606 1.743 -3.525 1.00 0.00 3 CYS A N 18
ATOM 7559 C CA . CYS A 1 4 ? -4.640 1.396 -4.555 1.00 0.00 3 CYS A CA 18
ATOM 7560 C C . CYS A 1 4 ? -5.313 0.643 -5.698 1.00 0.00 3 CYS A C 18
ATOM 7561 O O . CYS A 1 4 ? -5.764 -0.490 -5.523 1.00 0.00 3 CYS A O 18
ATOM 7568 N N . GLU A 1 5 ? -5.369 1.278 -6.868 1.00 0.00 4 GLU A N 18
ATOM 7569 C CA . GLU A 1 5 ? -5.981 0.664 -8.037 1.00 0.00 4 GLU A CA 18
ATOM 7570 C C . GLU A 1 5 ? -5.202 -0.574 -8.436 1.00 0.00 4 GLU A C 18
ATOM 7571 O O . GLU A 1 5 ? -5.779 -1.588 -8.834 1.00 0.00 4 GLU A O 18
ATOM 7583 N N . HIS A 1 6 ? -3.884 -0.484 -8.329 1.00 0.00 5 HIS A N 18
ATOM 7584 C CA . HIS A 1 6 ? -3.021 -1.602 -8.665 1.00 0.00 5 HIS A CA 18
ATOM 7585 C C . HIS A 1 6 ? -3.427 -2.798 -7.820 1.00 0.00 5 HIS A C 18
ATOM 7586 O O . HIS A 1 6 ? -4.609 -2.973 -7.524 1.00 0.00 5 HIS A O 18
ATOM 7601 N N . CYS A 1 7 ? -2.467 -3.622 -7.430 1.00 0.00 6 CYS A N 18
ATOM 7602 C CA . CYS A 1 7 ? -2.790 -4.777 -6.613 1.00 0.00 6 CYS A CA 18
ATOM 7603 C C . CYS A 1 7 ? -3.880 -4.391 -5.619 1.00 0.00 6 CYS A C 18
ATOM 7604 O O . CYS A 1 7 ? -3.821 -3.328 -5.006 1.00 0.00 6 CYS A O 18
ATOM 7611 N N . PRO A 1 8 ? -4.889 -5.252 -5.448 1.00 0.00 7 PRO A N 18
ATOM 7612 C CA . PRO A 1 8 ? -6.001 -4.990 -4.529 1.00 0.00 7 PRO A CA 18
ATOM 7613 C C . PRO A 1 8 ? -5.541 -4.537 -3.147 1.00 0.00 7 PRO A C 18
ATOM 7614 O O . PRO A 1 8 ? -5.387 -5.346 -2.235 1.00 0.00 7 PRO A O 18
ATOM 7625 N N . GLN A 1 9 ? -5.326 -3.231 -3.005 1.00 0.00 8 GLN A N 18
ATOM 7626 C CA . GLN A 1 9 ? -4.892 -2.660 -1.738 1.00 0.00 8 GLN A CA 18
ATOM 7627 C C . GLN A 1 9 ? -5.862 -1.581 -1.273 1.00 0.00 8 GLN A C 18
ATOM 7628 O O . GLN A 1 9 ? -6.177 -0.653 -2.018 1.00 0.00 8 GLN A O 18
ATOM 7642 N N . ALA A 1 10 ? -6.334 -1.713 -0.041 1.00 0.00 9 ALA A N 18
ATOM 7643 C CA . ALA A 1 10 ? -7.271 -0.753 0.527 1.00 0.00 9 ALA A CA 18
ATOM 7644 C C . ALA A 1 10 ? -7.265 -0.820 2.046 1.00 0.00 9 ALA A C 18
ATOM 7645 O O . ALA A 1 10 ? -7.991 -1.613 2.647 1.00 0.00 9 ALA A O 18
ATOM 7652 N N . PHE A 1 11 ? -6.442 0.018 2.662 1.00 0.00 10 PHE A N 18
ATOM 7653 C CA . PHE A 1 11 ? -6.336 0.062 4.105 1.00 0.00 10 PHE A CA 18
ATOM 7654 C C . PHE A 1 11 ? -6.463 1.498 4.608 1.00 0.00 10 PHE A C 18
ATOM 7655 O O . PHE A 1 11 ? -6.111 2.444 3.902 1.00 0.00 10 PHE A O 18
ATOM 7672 N N . GLY A 1 12 ? -6.971 1.658 5.825 1.00 0.00 11 GLY A N 18
ATOM 7673 C CA . GLY A 1 12 ? -7.133 2.985 6.394 1.00 0.00 11 GLY A CA 18
ATOM 7674 C C . GLY A 1 12 ? -5.863 3.493 7.042 1.00 0.00 11 GLY A C 18
ATOM 7675 O O . GLY A 1 12 ? -5.742 4.681 7.352 1.00 0.00 11 GLY A O 18
ATOM 7679 N N . ASP A 1 13 ? -4.917 2.587 7.253 1.00 0.00 12 ASP A N 18
ATOM 7680 C CA . ASP A 1 13 ? -3.644 2.931 7.866 1.00 0.00 12 ASP A CA 18
ATOM 7681 C C . ASP A 1 13 ? -2.622 3.297 6.797 1.00 0.00 12 ASP A C 18
ATOM 7682 O O . ASP A 1 13 ? -2.185 2.445 6.022 1.00 0.00 12 ASP A O 18
ATOM 7691 N N . GLU A 1 14 ? -2.241 4.569 6.758 1.00 0.00 13 GLU A N 18
ATOM 7692 C CA . GLU A 1 14 ? -1.269 5.038 5.777 1.00 0.00 13 GLU A CA 18
ATOM 7693 C C . GLU A 1 14 ? 0.029 4.254 5.903 1.00 0.00 13 GLU A C 18
ATOM 7694 O O . GLU A 1 14 ? 0.856 4.250 4.989 1.00 0.00 13 GLU A O 18
ATOM 7706 N N . ARG A 1 15 ? 0.207 3.592 7.042 1.00 0.00 14 ARG A N 18
ATOM 7707 C CA . ARG A 1 15 ? 1.404 2.798 7.283 1.00 0.00 14 ARG A CA 18
ATOM 7708 C C . ARG A 1 15 ? 1.471 1.660 6.273 1.00 0.00 14 ARG A C 18
ATOM 7709 O O . ARG A 1 15 ? 2.539 1.331 5.756 1.00 0.00 14 ARG A O 18
ATOM 7730 N N . GLU A 1 16 ? 0.314 1.064 6.001 1.00 0.00 15 GLU A N 18
ATOM 7731 C CA . GLU A 1 16 ? 0.226 -0.043 5.046 1.00 0.00 15 GLU A CA 18
ATOM 7732 C C . GLU A 1 16 ? 0.823 0.353 3.695 1.00 0.00 15 GLU A C 18
ATOM 7733 O O . GLU A 1 16 ? 1.502 -0.449 3.055 1.00 0.00 15 GLU A O 18
ATOM 7745 N N . LEU A 1 17 ? 0.571 1.589 3.259 1.00 0.00 16 LEU A N 18
ATOM 7746 C CA . LEU A 1 17 ? 1.102 2.059 1.986 1.00 0.00 16 LEU A CA 18
ATOM 7747 C C . LEU A 1 17 ? 2.622 2.040 2.029 1.00 0.00 16 LEU A C 18
ATOM 7748 O O . LEU A 1 17 ? 3.280 1.641 1.067 1.00 0.00 16 LEU A O 18
ATOM 7764 N N . GLN A 1 18 ? 3.173 2.480 3.156 1.00 0.00 17 GLN A N 18
ATOM 7765 C CA . GLN A 1 18 ? 4.617 2.508 3.336 1.00 0.00 17 GLN A CA 18
ATOM 7766 C C . GLN A 1 18 ? 5.215 1.127 3.064 1.00 0.00 17 GLN A C 18
ATOM 7767 O O . GLN A 1 18 ? 6.242 1.010 2.392 1.00 0.00 17 GLN A O 18
ATOM 7781 N N . ARG A 1 19 ? 4.569 0.087 3.590 1.00 0.00 18 ARG A N 18
ATOM 7782 C CA . ARG A 1 19 ? 5.043 -1.285 3.398 1.00 0.00 18 ARG A CA 18
ATOM 7783 C C . ARG A 1 19 ? 4.892 -1.711 1.937 1.00 0.00 18 ARG A C 18
ATOM 7784 O O . ARG A 1 19 ? 5.790 -2.337 1.378 1.00 0.00 18 ARG A O 18
ATOM 7805 N N . HIS A 1 20 ? 3.755 -1.372 1.317 1.00 0.00 19 HIS A N 18
ATOM 7806 C CA . HIS A 1 20 ? 3.531 -1.739 -0.078 1.00 0.00 19 HIS A CA 18
ATOM 7807 C C . HIS A 1 20 ? 4.659 -1.199 -0.954 1.00 0.00 19 HIS A C 18
ATOM 7808 O O . HIS A 1 20 ? 5.316 -1.961 -1.662 1.00 0.00 19 HIS A O 18
ATOM 7822 N N . LEU A 1 21 ? 4.887 0.114 -0.902 1.00 0.00 20 LEU A N 18
ATOM 7823 C CA . LEU A 1 21 ? 5.952 0.731 -1.684 1.00 0.00 20 LEU A CA 18
ATOM 7824 C C . LEU A 1 21 ? 7.291 0.206 -1.204 1.00 0.00 20 LEU A C 18
ATOM 7825 O O . LEU A 1 21 ? 8.203 -0.028 -1.997 1.00 0.00 20 LEU A O 18
ATOM 7841 N N . ASP A 1 22 ? 7.401 0.024 0.109 1.00 0.00 21 ASP A N 18
ATOM 7842 C CA . ASP A 1 22 ? 8.627 -0.478 0.700 1.00 0.00 21 ASP A CA 18
ATOM 7843 C C . ASP A 1 22 ? 9.086 -1.700 -0.082 1.00 0.00 21 ASP A C 18
ATOM 7844 O O . ASP A 1 22 ? 10.266 -1.851 -0.397 1.00 0.00 21 ASP A O 18
ATOM 7853 N N . LEU A 1 23 ? 8.133 -2.575 -0.385 1.00 0.00 22 LEU A N 18
ATOM 7854 C CA . LEU A 1 23 ? 8.415 -3.785 -1.135 1.00 0.00 22 LEU A CA 18
ATOM 7855 C C . LEU A 1 23 ? 8.906 -3.428 -2.534 1.00 0.00 22 LEU A C 18
ATOM 7856 O O . LEU A 1 23 ? 9.852 -4.026 -3.047 1.00 0.00 22 LEU A O 18
ATOM 7872 N N . PHE A 1 24 ? 8.248 -2.447 -3.145 1.00 0.00 23 PHE A N 18
ATOM 7873 C CA . PHE A 1 24 ? 8.611 -1.994 -4.480 1.00 0.00 23 PHE A CA 18
ATOM 7874 C C . PHE A 1 24 ? 10.039 -1.465 -4.487 1.00 0.00 23 PHE A C 18
ATOM 7875 O O . PHE A 1 24 ? 10.816 -1.752 -5.397 1.00 0.00 23 PHE A O 18
ATOM 7892 N N . GLN A 1 25 ? 10.376 -0.690 -3.461 1.00 0.00 24 GLN A N 18
ATOM 7893 C CA . GLN A 1 25 ? 11.713 -0.119 -3.349 1.00 0.00 24 GLN A CA 18
ATOM 7894 C C . GLN A 1 25 ? 12.753 -1.220 -3.177 1.00 0.00 24 GLN A C 18
ATOM 7895 O O . GLN A 1 25 ? 13.873 -1.112 -3.678 1.00 0.00 24 GLN A O 18
ATOM 7909 N N . GLY A 1 26 ? 12.375 -2.276 -2.465 1.00 0.00 25 GLY A N 18
ATOM 7910 C CA . GLY A 1 26 ? 13.295 -3.384 -2.242 1.00 0.00 25 GLY A CA 18
ATOM 7911 C C . GLY A 1 26 ? 13.703 -4.058 -3.537 1.00 0.00 25 GLY A C 18
ATOM 7912 O O . GLY A 1 26 ? 14.835 -4.520 -3.673 1.00 0.00 25 GLY A O 18
ATOM 7916 N N . HIS A 1 27 ? 12.777 -4.113 -4.490 1.00 0.00 26 HIS A N 18
ATOM 7917 C CA . HIS A 1 27 ? 13.045 -4.732 -5.783 1.00 0.00 26 HIS A CA 18
ATOM 7918 C C . HIS A 1 27 ? 13.022 -3.685 -6.897 1.00 0.00 26 HIS A C 18
ATOM 7919 O O . HIS A 1 27 ? 12.292 -2.698 -6.810 1.00 0.00 26 HIS A O 18
ATOM 7934 N N . LYS A 1 28 ? 13.823 -3.897 -7.940 1.00 0.00 27 LYS A N 18
ATOM 7935 C CA . LYS A 1 28 ? 13.881 -2.964 -9.057 1.00 0.00 27 LYS A CA 18
ATOM 7936 C C . LYS A 1 28 ? 12.551 -2.240 -9.231 1.00 0.00 27 LYS A C 18
ATOM 7937 O O . LYS A 1 28 ? 11.513 -2.928 -9.341 1.00 0.00 27 LYS A O 18
ATOM 7957 N N . TYR A 1 2 ? -7.114 4.940 2.413 1.00 0.00 1 TYR A N 19
ATOM 7958 C CA . TYR A 1 2 ? -6.464 5.000 1.080 1.00 0.00 1 TYR A CA 19
ATOM 7959 C C . TYR A 1 2 ? -6.659 3.687 0.326 1.00 0.00 1 TYR A C 19
ATOM 7960 O O . TYR A 1 2 ? -6.775 2.624 0.934 1.00 0.00 1 TYR A O 19
ATOM 7978 N N . LYS A 1 3 ? -6.697 3.768 -0.999 1.00 0.00 2 LYS A N 19
ATOM 7979 C CA . LYS A 1 3 ? -6.877 2.587 -1.826 1.00 0.00 2 LYS A CA 19
ATOM 7980 C C . LYS A 1 3 ? -5.894 2.606 -2.991 1.00 0.00 2 LYS A C 19
ATOM 7981 O O . LYS A 1 3 ? -5.855 3.566 -3.761 1.00 0.00 2 LYS A O 19
ATOM 8000 N N . CYS A 1 4 ? -5.102 1.548 -3.117 1.00 0.00 3 CYS A N 19
ATOM 8001 C CA . CYS A 1 4 ? -4.122 1.455 -4.190 1.00 0.00 3 CYS A CA 19
ATOM 8002 C C . CYS A 1 4 ? -4.737 0.816 -5.434 1.00 0.00 3 CYS A C 19
ATOM 8003 O O . CYS A 1 4 ? -5.293 -0.284 -5.366 1.00 0.00 3 CYS A O 19
ATOM 8010 N N . GLU A 1 5 ? -4.622 1.512 -6.567 1.00 0.00 4 GLU A N 19
ATOM 8011 C CA . GLU A 1 5 ? -5.166 1.026 -7.831 1.00 0.00 4 GLU A CA 19
ATOM 8012 C C . GLU A 1 5 ? -4.530 -0.297 -8.239 1.00 0.00 4 GLU A C 19
ATOM 8013 O O . GLU A 1 5 ? -5.220 -1.203 -8.704 1.00 0.00 4 GLU A O 19
ATOM 8025 N N . HIS A 1 6 ? -3.213 -0.404 -8.083 1.00 0.00 5 HIS A N 19
ATOM 8026 C CA . HIS A 1 6 ? -2.521 -1.639 -8.436 1.00 0.00 5 HIS A CA 19
ATOM 8027 C C . HIS A 1 6 ? -3.121 -2.752 -7.608 1.00 0.00 5 HIS A C 19
ATOM 8028 O O . HIS A 1 6 ? -4.334 -2.784 -7.405 1.00 0.00 5 HIS A O 19
ATOM 8043 N N . CYS A 1 7 ? -2.298 -3.670 -7.136 1.00 0.00 6 CYS A N 19
ATOM 8044 C CA . CYS A 1 7 ? -2.821 -4.748 -6.323 1.00 0.00 6 CYS A CA 19
ATOM 8045 C C . CYS A 1 7 ? -3.915 -4.179 -5.422 1.00 0.00 6 CYS A C 19
ATOM 8046 O O . CYS A 1 7 ? -3.734 -3.135 -4.799 1.00 0.00 6 CYS A O 19
ATOM 8053 N N . PRO A 1 8 ? -5.059 -4.852 -5.358 1.00 0.00 7 PRO A N 19
ATOM 8054 C CA . PRO A 1 8 ? -6.198 -4.414 -4.544 1.00 0.00 7 PRO A CA 19
ATOM 8055 C C . PRO A 1 8 ? -5.868 -4.216 -3.066 1.00 0.00 7 PRO A C 19
ATOM 8056 O O . PRO A 1 8 ? -6.024 -5.134 -2.263 1.00 0.00 7 PRO A O 19
ATOM 8067 N N . GLN A 1 9 ? -5.414 -3.012 -2.714 1.00 0.00 8 GLN A N 19
ATOM 8068 C CA . GLN A 1 9 ? -5.077 -2.698 -1.338 1.00 0.00 8 GLN A CA 19
ATOM 8069 C C . GLN A 1 9 ? -5.940 -1.546 -0.843 1.00 0.00 8 GLN A C 19
ATOM 8070 O O . GLN A 1 9 ? -6.086 -0.530 -1.524 1.00 0.00 8 GLN A O 19
ATOM 8084 N N . ALA A 1 10 ? -6.519 -1.717 0.337 1.00 0.00 9 ALA A N 19
ATOM 8085 C CA . ALA A 1 10 ? -7.369 -0.695 0.921 1.00 0.00 9 ALA A CA 19
ATOM 8086 C C . ALA A 1 10 ? -7.378 -0.805 2.435 1.00 0.00 9 ALA A C 19
ATOM 8087 O O . ALA A 1 10 ? -8.058 -1.657 3.010 1.00 0.00 9 ALA A O 19
ATOM 8094 N N . PHE A 1 11 ? -6.603 0.059 3.073 1.00 0.00 10 PHE A N 19
ATOM 8095 C CA . PHE A 1 11 ? -6.506 0.080 4.518 1.00 0.00 10 PHE A CA 19
ATOM 8096 C C . PHE A 1 11 ? -6.775 1.485 5.036 1.00 0.00 10 PHE A C 19
ATOM 8097 O O . PHE A 1 11 ? -6.554 2.469 4.329 1.00 0.00 10 PHE A O 19
ATOM 8114 N N . GLY A 1 12 ? -7.262 1.580 6.264 1.00 0.00 11 GLY A N 19
ATOM 8115 C CA . GLY A 1 12 ? -7.553 2.879 6.841 1.00 0.00 11 GLY A CA 19
ATOM 8116 C C . GLY A 1 12 ? -6.305 3.721 7.021 1.00 0.00 11 GLY A C 19
ATOM 8117 O O . GLY A 1 12 ? -6.318 4.927 6.768 1.00 0.00 11 GLY A O 19
ATOM 8121 N N . ASP A 1 13 ? -5.222 3.080 7.451 1.00 0.00 12 ASP A N 19
ATOM 8122 C CA . ASP A 1 13 ? -3.963 3.764 7.666 1.00 0.00 12 ASP A CA 19
ATOM 8123 C C . ASP A 1 13 ? -3.140 3.756 6.386 1.00 0.00 12 ASP A C 19
ATOM 8124 O O . ASP A 1 13 ? -3.399 2.976 5.469 1.00 0.00 12 ASP A O 19
ATOM 8133 N N . GLU A 1 14 ? -2.154 4.628 6.333 1.00 0.00 13 GLU A N 19
ATOM 8134 C CA . GLU A 1 14 ? -1.290 4.727 5.165 1.00 0.00 13 GLU A CA 19
ATOM 8135 C C . GLU A 1 14 ? -0.017 3.902 5.351 1.00 0.00 13 GLU A C 19
ATOM 8136 O O . GLU A 1 14 ? 0.793 3.784 4.432 1.00 0.00 13 GLU A O 19
ATOM 8148 N N . ARG A 1 15 ? 0.154 3.329 6.543 1.00 0.00 14 ARG A N 19
ATOM 8149 C CA . ARG A 1 15 ? 1.334 2.514 6.828 1.00 0.00 14 ARG A CA 19
ATOM 8150 C C . ARG A 1 15 ? 1.366 1.305 5.910 1.00 0.00 14 ARG A C 19
ATOM 8151 O O . ARG A 1 15 ? 2.419 0.931 5.389 1.00 0.00 14 ARG A O 19
ATOM 8172 N N . GLU A 1 16 ? 0.207 0.687 5.725 1.00 0.00 15 GLU A N 19
ATOM 8173 C CA . GLU A 1 16 ? 0.109 -0.483 4.858 1.00 0.00 15 GLU A CA 19
ATOM 8174 C C . GLU A 1 16 ? 0.658 -0.151 3.477 1.00 0.00 15 GLU A C 19
ATOM 8175 O O . GLU A 1 16 ? 1.484 -0.887 2.937 1.00 0.00 15 GLU A O 19
ATOM 8187 N N . LEU A 1 17 ? 0.205 0.966 2.910 1.00 0.00 16 LEU A N 19
ATOM 8188 C CA . LEU A 1 17 ? 0.673 1.385 1.600 1.00 0.00 16 LEU A CA 19
ATOM 8189 C C . LEU A 1 17 ? 2.162 1.641 1.685 1.00 0.00 16 LEU A C 19
ATOM 8190 O O . LEU A 1 17 ? 2.927 1.271 0.795 1.00 0.00 16 LEU A O 19
ATOM 8206 N N . GLN A 1 18 ? 2.565 2.276 2.780 1.00 0.00 17 GLN A N 19
ATOM 8207 C CA . GLN A 1 18 ? 3.965 2.580 3.004 1.00 0.00 17 GLN A CA 19
ATOM 8208 C C . GLN A 1 18 ? 4.797 1.308 2.873 1.00 0.00 17 GLN A C 19
ATOM 8209 O O . GLN A 1 18 ? 5.875 1.325 2.280 1.00 0.00 17 GLN A O 19
ATOM 8223 N N . ARG A 1 19 ? 4.289 0.204 3.424 1.00 0.00 18 ARG A N 19
ATOM 8224 C CA . ARG A 1 19 ? 4.995 -1.068 3.350 1.00 0.00 18 ARG A CA 19
ATOM 8225 C C . ARG A 1 19 ? 5.050 -1.549 1.902 1.00 0.00 18 ARG A C 19
ATOM 8226 O O . ARG A 1 19 ? 6.074 -2.063 1.454 1.00 0.00 18 ARG A O 19
ATOM 8247 N N . HIS A 1 20 ? 3.943 -1.379 1.165 1.00 0.00 19 HIS A N 19
ATOM 8248 C CA . HIS A 1 20 ? 3.904 -1.802 -0.230 1.00 0.00 19 HIS A CA 19
ATOM 8249 C C . HIS A 1 20 ? 5.024 -1.111 -1.016 1.00 0.00 19 HIS A C 19
ATOM 8250 O O . HIS A 1 20 ? 5.695 -1.739 -1.833 1.00 0.00 19 HIS A O 19
ATOM 8264 N N . LEU A 1 21 ? 5.223 0.188 -0.770 1.00 0.00 20 LEU A N 19
ATOM 8265 C CA . LEU A 1 21 ? 6.267 0.936 -1.456 1.00 0.00 20 LEU A CA 19
ATOM 8266 C C . LEU A 1 21 ? 7.632 0.377 -1.082 1.00 0.00 20 LEU A C 19
ATOM 8267 O O . LEU A 1 21 ? 8.520 0.280 -1.924 1.00 0.00 20 LEU A O 19
ATOM 8283 N N . ASP A 1 22 ? 7.795 0.009 0.188 1.00 0.00 21 ASP A N 19
ATOM 8284 C CA . ASP A 1 22 ? 9.062 -0.541 0.647 1.00 0.00 21 ASP A CA 19
ATOM 8285 C C . ASP A 1 22 ? 9.425 -1.742 -0.206 1.00 0.00 21 ASP A C 19
ATOM 8286 O O . ASP A 1 22 ? 10.565 -1.890 -0.649 1.00 0.00 21 ASP A O 19
ATOM 8295 N N . LEU A 1 23 ? 8.443 -2.600 -0.429 1.00 0.00 22 LEU A N 19
ATOM 8296 C CA . LEU A 1 23 ? 8.647 -3.792 -1.237 1.00 0.00 22 LEU A CA 19
ATOM 8297 C C . LEU A 1 23 ? 8.998 -3.392 -2.654 1.00 0.00 22 LEU A C 19
ATOM 8298 O O . LEU A 1 23 ? 9.887 -3.970 -3.278 1.00 0.00 22 LEU A O 19
ATOM 8314 N N . PHE A 1 24 ? 8.293 -2.390 -3.151 1.00 0.00 23 PHE A N 19
ATOM 8315 C CA . PHE A 1 24 ? 8.533 -1.896 -4.495 1.00 0.00 23 PHE A CA 19
ATOM 8316 C C . PHE A 1 24 ? 9.967 -1.417 -4.617 1.00 0.00 23 PHE A C 19
ATOM 8317 O O . PHE A 1 24 ? 10.647 -1.710 -5.600 1.00 0.00 23 PHE A O 19
ATOM 8334 N N . GLN A 1 25 ? 10.432 -0.697 -3.604 1.00 0.00 24 GLN A N 19
ATOM 8335 C CA . GLN A 1 25 ? 11.798 -0.191 -3.607 1.00 0.00 24 GLN A CA 19
ATOM 8336 C C . GLN A 1 25 ? 12.769 -1.354 -3.760 1.00 0.00 24 GLN A C 19
ATOM 8337 O O . GLN A 1 25 ? 13.839 -1.215 -4.353 1.00 0.00 24 GLN A O 19
ATOM 8351 N N . GLY A 1 26 ? 12.379 -2.504 -3.215 1.00 0.00 25 GLY A N 19
ATOM 8352 C CA . GLY A 1 26 ? 13.220 -3.691 -3.299 1.00 0.00 25 GLY A CA 19
ATOM 8353 C C . GLY A 1 26 ? 13.421 -4.127 -4.733 1.00 0.00 25 GLY A C 19
ATOM 8354 O O . GLY A 1 26 ? 14.485 -4.624 -5.099 1.00 0.00 25 GLY A O 19
ATOM 8358 N N . HIS A 1 27 ? 12.394 -3.928 -5.549 1.00 0.00 26 HIS A N 19
ATOM 8359 C CA . HIS A 1 27 ? 12.454 -4.301 -6.955 1.00 0.00 26 HIS A CA 19
ATOM 8360 C C . HIS A 1 27 ? 12.682 -3.064 -7.818 1.00 0.00 26 HIS A C 19
ATOM 8361 O O . HIS A 1 27 ? 11.758 -2.576 -8.468 1.00 0.00 26 HIS A O 19
ATOM 8376 N N . LYS A 1 28 ? 13.915 -2.548 -7.800 1.00 0.00 27 LYS A N 19
ATOM 8377 C CA . LYS A 1 28 ? 14.262 -1.367 -8.581 1.00 0.00 27 LYS A CA 19
ATOM 8378 C C . LYS A 1 28 ? 13.701 -1.477 -9.994 1.00 0.00 27 LYS A C 19
ATOM 8379 O O . LYS A 1 28 ? 12.698 -0.790 -10.284 1.00 0.00 27 LYS A O 19
ATOM 8399 N N . TYR A 1 2 ? -7.042 5.190 2.046 1.00 0.00 1 TYR A N 20
ATOM 8400 C CA . TYR A 1 2 ? -5.965 5.152 1.017 1.00 0.00 1 TYR A CA 20
ATOM 8401 C C . TYR A 1 2 ? -5.988 3.826 0.260 1.00 0.00 1 TYR A C 20
ATOM 8402 O O . TYR A 1 2 ? -5.201 2.928 0.551 1.00 0.00 1 TYR A O 20
ATOM 8420 N N . LYS A 1 3 ? -6.886 3.708 -0.714 1.00 0.00 2 LYS A N 20
ATOM 8421 C CA . LYS A 1 3 ? -6.998 2.481 -1.503 1.00 0.00 2 LYS A CA 20
ATOM 8422 C C . LYS A 1 3 ? -5.846 2.354 -2.497 1.00 0.00 2 LYS A C 20
ATOM 8423 O O . LYS A 1 3 ? -5.425 3.337 -3.107 1.00 0.00 2 LYS A O 20
ATOM 8442 N N . CYS A 1 4 ? -5.353 1.129 -2.663 1.00 0.00 3 CYS A N 20
ATOM 8443 C CA . CYS A 1 4 ? -4.247 0.856 -3.576 1.00 0.00 3 CYS A CA 20
ATOM 8444 C C . CYS A 1 4 ? -4.738 0.548 -4.988 1.00 0.00 3 CYS A C 20
ATOM 8445 O O . CYS A 1 4 ? -5.487 -0.412 -5.196 1.00 0.00 3 CYS A O 20
ATOM 8452 N N . GLU A 1 5 ? -4.286 1.351 -5.953 1.00 0.00 4 GLU A N 20
ATOM 8453 C CA . GLU A 1 5 ? -4.668 1.174 -7.350 1.00 0.00 4 GLU A CA 20
ATOM 8454 C C . GLU A 1 5 ? -4.199 -0.178 -7.877 1.00 0.00 4 GLU A C 20
ATOM 8455 O O . GLU A 1 5 ? -4.951 -0.883 -8.552 1.00 0.00 4 GLU A O 20
ATOM 8467 N N . HIS A 1 6 ? -2.952 -0.541 -7.574 1.00 0.00 5 HIS A N 20
ATOM 8468 C CA . HIS A 1 6 ? -2.413 -1.822 -8.028 1.00 0.00 5 HIS A CA 20
ATOM 8469 C C . HIS A 1 6 ? -3.221 -2.951 -7.420 1.00 0.00 5 HIS A C 20
ATOM 8470 O O . HIS A 1 6 ? -4.443 -2.855 -7.302 1.00 0.00 5 HIS A O 20
ATOM 8485 N N . CYS A 1 7 ? -2.545 -4.023 -7.033 1.00 0.00 6 CYS A N 20
ATOM 8486 C CA . CYS A 1 7 ? -3.229 -5.155 -6.434 1.00 0.00 6 CYS A CA 20
ATOM 8487 C C . CYS A 1 7 ? -4.412 -4.654 -5.614 1.00 0.00 6 CYS A C 20
ATOM 8488 O O . CYS A 1 7 ? -4.232 -4.067 -4.546 1.00 0.00 6 CYS A O 20
ATOM 8495 N N . PRO A 1 8 ? -5.635 -4.876 -6.108 1.00 0.00 7 PRO A N 20
ATOM 8496 C CA . PRO A 1 8 ? -6.851 -4.443 -5.430 1.00 0.00 7 PRO A CA 20
ATOM 8497 C C . PRO A 1 8 ? -6.779 -4.584 -3.910 1.00 0.00 7 PRO A C 20
ATOM 8498 O O . PRO A 1 8 ? -7.231 -5.583 -3.354 1.00 0.00 7 PRO A O 20
ATOM 8509 N N . GLN A 1 9 ? -6.208 -3.584 -3.235 1.00 0.00 8 GLN A N 20
ATOM 8510 C CA . GLN A 1 9 ? -6.102 -3.631 -1.776 1.00 0.00 8 GLN A CA 20
ATOM 8511 C C . GLN A 1 9 ? -6.402 -2.276 -1.157 1.00 0.00 8 GLN A C 20
ATOM 8512 O O . GLN A 1 9 ? -5.818 -1.261 -1.535 1.00 0.00 8 GLN A O 20
ATOM 8526 N N . ALA A 1 10 ? -7.309 -2.274 -0.190 1.00 0.00 9 ALA A N 20
ATOM 8527 C CA . ALA A 1 10 ? -7.694 -1.050 0.494 1.00 0.00 9 ALA A CA 20
ATOM 8528 C C . ALA A 1 10 ? -6.950 -0.913 1.811 1.00 0.00 9 ALA A C 20
ATOM 8529 O O . ALA A 1 10 ? -6.836 -1.872 2.575 1.00 0.00 9 ALA A O 20
ATOM 8536 N N . PHE A 1 11 ? -6.433 0.280 2.070 1.00 0.00 10 PHE A N 20
ATOM 8537 C CA . PHE A 1 11 ? -5.702 0.535 3.295 1.00 0.00 10 PHE A CA 20
ATOM 8538 C C . PHE A 1 11 ? -6.492 1.484 4.183 1.00 0.00 10 PHE A C 20
ATOM 8539 O O . PHE A 1 11 ? -7.176 2.383 3.696 1.00 0.00 10 PHE A O 20
ATOM 8556 N N . GLY A 1 12 ? -6.399 1.276 5.486 1.00 0.00 11 GLY A N 20
ATOM 8557 C CA . GLY A 1 12 ? -7.112 2.125 6.417 1.00 0.00 11 GLY A CA 20
ATOM 8558 C C . GLY A 1 12 ? -6.220 3.183 7.029 1.00 0.00 11 GLY A C 20
ATOM 8559 O O . GLY A 1 12 ? -6.698 4.095 7.702 1.00 0.00 11 GLY A O 20
ATOM 8563 N N . ASP A 1 13 ? -4.918 3.064 6.786 1.00 0.00 12 ASP A N 20
ATOM 8564 C CA . ASP A 1 13 ? -3.953 4.014 7.318 1.00 0.00 12 ASP A CA 20
ATOM 8565 C C . ASP A 1 13 ? -2.759 4.149 6.374 1.00 0.00 12 ASP A C 20
ATOM 8566 O O . ASP A 1 13 ? -2.528 3.292 5.521 1.00 0.00 12 ASP A O 20
ATOM 8575 N N . GLU A 1 14 ? -2.008 5.232 6.533 1.00 0.00 13 GLU A N 20
ATOM 8576 C CA . GLU A 1 14 ? -0.840 5.492 5.699 1.00 0.00 13 GLU A CA 20
ATOM 8577 C C . GLU A 1 14 ? 0.264 4.458 5.912 1.00 0.00 13 GLU A C 20
ATOM 8578 O O . GLU A 1 14 ? 1.136 4.294 5.060 1.00 0.00 13 GLU A O 20
ATOM 8590 N N . ARG A 1 15 ? 0.234 3.763 7.047 1.00 0.00 14 ARG A N 20
ATOM 8591 C CA . ARG A 1 15 ? 1.255 2.754 7.340 1.00 0.00 14 ARG A CA 20
ATOM 8592 C C . ARG A 1 15 ? 1.232 1.642 6.295 1.00 0.00 14 ARG A C 20
ATOM 8593 O O . ARG A 1 15 ? 2.287 1.183 5.850 1.00 0.00 14 ARG A O 20
ATOM 8614 N N . GLU A 1 16 ? 0.034 1.204 5.897 1.00 0.00 15 GLU A N 20
ATOM 8615 C CA . GLU A 1 16 ? -0.069 0.141 4.894 1.00 0.00 15 GLU A CA 20
ATOM 8616 C C . GLU A 1 16 ? 0.699 0.523 3.629 1.00 0.00 15 GLU A C 20
ATOM 8617 O O . GLU A 1 16 ? 1.364 -0.316 3.023 1.00 0.00 15 GLU A O 20
ATOM 8629 N N . LEU A 1 17 ? 0.605 1.793 3.235 1.00 0.00 16 LEU A N 20
ATOM 8630 C CA . LEU A 1 17 ? 1.293 2.278 2.048 1.00 0.00 16 LEU A CA 20
ATOM 8631 C C . LEU A 1 17 ? 2.800 2.139 2.211 1.00 0.00 16 LEU A C 20
ATOM 8632 O O . LEU A 1 17 ? 3.501 1.742 1.281 1.00 0.00 16 LEU A O 20
ATOM 8648 N N . GLN A 1 18 ? 3.297 2.463 3.402 1.00 0.00 17 GLN A N 20
ATOM 8649 C CA . GLN A 1 18 ? 4.727 2.366 3.673 1.00 0.00 17 GLN A CA 20
ATOM 8650 C C . GLN A 1 18 ? 5.243 0.969 3.340 1.00 0.00 17 GLN A C 20
ATOM 8651 O O . GLN A 1 18 ? 6.293 0.821 2.719 1.00 0.00 17 GLN A O 20
ATOM 8665 N N . ARG A 1 19 ? 4.496 -0.055 3.750 1.00 0.00 18 ARG A N 20
ATOM 8666 C CA . ARG A 1 19 ? 4.895 -1.436 3.481 1.00 0.00 18 ARG A CA 20
ATOM 8667 C C . ARG A 1 19 ? 4.850 -1.705 1.979 1.00 0.00 18 ARG A C 20
ATOM 8668 O O . ARG A 1 19 ? 5.729 -2.368 1.430 1.00 0.00 18 ARG A O 20
ATOM 8689 N N . HIS A 1 20 ? 3.819 -1.174 1.317 1.00 0.00 19 HIS A N 20
ATOM 8690 C CA . HIS A 1 20 ? 3.659 -1.355 -0.121 1.00 0.00 19 HIS A CA 20
ATOM 8691 C C . HIS A 1 20 ? 4.873 -0.827 -0.878 1.00 0.00 19 HIS A C 20
ATOM 8692 O O . HIS A 1 20 ? 5.412 -1.509 -1.749 1.00 0.00 19 HIS A O 20
ATOM 8706 N N . LEU A 1 21 ? 5.305 0.386 -0.544 1.00 0.00 20 LEU A N 20
ATOM 8707 C CA . LEU A 1 21 ? 6.457 0.985 -1.199 1.00 0.00 20 LEU A CA 20
ATOM 8708 C C . LEU A 1 21 ? 7.708 0.178 -0.902 1.00 0.00 20 LEU A C 20
ATOM 8709 O O . LEU A 1 21 ? 8.559 0.004 -1.773 1.00 0.00 20 LEU A O 20
ATOM 8725 N N . ASP A 1 22 ? 7.824 -0.326 0.325 1.00 0.00 21 ASP A N 20
ATOM 8726 C CA . ASP A 1 22 ? 8.992 -1.117 0.680 1.00 0.00 21 ASP A CA 20
ATOM 8727 C C . ASP A 1 22 ? 9.202 -2.150 -0.408 1.00 0.00 21 ASP A C 20
ATOM 8728 O O . ASP A 1 22 ? 10.320 -2.368 -0.876 1.00 0.00 21 ASP A O 20
ATOM 8737 N N . LEU A 1 23 ? 8.101 -2.772 -0.819 1.00 0.00 22 LEU A N 20
ATOM 8738 C CA . LEU A 1 23 ? 8.140 -3.782 -1.857 1.00 0.00 22 LEU A CA 20
ATOM 8739 C C . LEU A 1 23 ? 8.612 -3.165 -3.166 1.00 0.00 22 LEU A C 20
ATOM 8740 O O . LEU A 1 23 ? 9.435 -3.741 -3.878 1.00 0.00 22 LEU A O 20
ATOM 8756 N N . PHE A 1 24 ? 8.097 -1.975 -3.466 1.00 0.00 23 PHE A N 20
ATOM 8757 C CA . PHE A 1 24 ? 8.457 -1.261 -4.688 1.00 0.00 23 PHE A CA 20
ATOM 8758 C C . PHE A 1 24 ? 9.947 -0.937 -4.722 1.00 0.00 23 PHE A C 20
ATOM 8759 O O . PHE A 1 24 ? 10.596 -1.066 -5.759 1.00 0.00 23 PHE A O 20
ATOM 8776 N N . GLN A 1 25 ? 10.484 -0.511 -3.583 1.00 0.00 24 GLN A N 20
ATOM 8777 C CA . GLN A 1 25 ? 11.900 -0.167 -3.490 1.00 0.00 24 GLN A CA 20
ATOM 8778 C C . GLN A 1 25 ? 12.763 -1.395 -3.737 1.00 0.00 24 GLN A C 20
ATOM 8779 O O . GLN A 1 25 ? 13.765 -1.332 -4.451 1.00 0.00 24 GLN A O 20
ATOM 8793 N N . GLY A 1 26 ? 12.368 -2.511 -3.137 1.00 0.00 25 GLY A N 20
ATOM 8794 C CA . GLY A 1 26 ? 13.121 -3.743 -3.307 1.00 0.00 25 GLY A CA 20
ATOM 8795 C C . GLY A 1 26 ? 13.047 -4.256 -4.730 1.00 0.00 25 GLY A C 20
ATOM 8796 O O . GLY A 1 26 ? 14.038 -4.740 -5.277 1.00 0.00 25 GLY A O 20
ATOM 8800 N N . HIS A 1 27 ? 11.867 -4.145 -5.331 1.00 0.00 26 HIS A N 20
ATOM 8801 C CA . HIS A 1 27 ? 11.665 -4.599 -6.699 1.00 0.00 26 HIS A CA 20
ATOM 8802 C C . HIS A 1 27 ? 10.819 -3.596 -7.484 1.00 0.00 26 HIS A C 20
ATOM 8803 O O . HIS A 1 27 ? 9.990 -2.891 -6.907 1.00 0.00 26 HIS A O 20
ATOM 8818 N N . LYS A 1 28 ? 11.033 -3.531 -8.800 1.00 0.00 27 LYS A N 20
ATOM 8819 C CA . LYS A 1 28 ? 10.284 -2.612 -9.646 1.00 0.00 27 LYS A CA 20
ATOM 8820 C C . LYS A 1 28 ? 8.842 -3.083 -9.800 1.00 0.00 27 LYS A C 20
ATOM 8821 O O . LYS A 1 28 ? 8.156 -3.235 -8.767 1.00 0.00 27 LYS A O 20
#

Sequence (27 aa):
YKCEHCPQAFGDERELQRHLDLFQGHKYKCEHCPQAFGDERELQRHLDLFQGHKYKCEHCPQAFGDERELQRHLDLFQGHKYKCEHCPQAFGDERELQRHLDLFQGHKYKCEHCPQAFGDERELQRHLDLFQGHKYKCEHCPQAFGDERELQRHLDLFQGHKYKCEHCPQAFGDERELQRHLDLFQGHKYKCEHCPQAFGDERELQRHLDLFQGHKYKCEHCPQAFGDERELQRHLDLFQGHKYKCEHCPQAFGDERELQRHLDLFQGHKYKCEHCPQAFGDERELQRHLDLFQGHKYKCEHCPQAFGDERELQRHLDLFQGHKYKCEHCPQAFGDERELQRHLDLFQGHKYKCEHCPQAFGDERELQRHLDLFQGHKYKCEHCPQAFGDERELQRHLDLFQGHKYKCEHCPQAFGDERELQRHLDLFQGHKYKCEHCPQAFGDERELQRHLDLFQGHKYKCEHCPQAFGDERELQRHLDLFQGHKYKCEHCPQAFGDERELQRHLDLFQGHKYKCEHCPQAFGDERELQRHLDLFQGHK

Solvent-accessible surface area: 2833 Å² total; per-residue (Å²): 147,164,23,172,135,43,146,37,70,105,81,73,73,180,64,32,121,148,28,93,96,89,116,134,58,156,252

GO terms:
  GO:0043565 sequence-specific DNA binding (F, IDA)
  GO:0045893 positive regulation of DNA-templated transcription (P, IMP)
  GO:0005515 protein binding (F, IPI)
  GO:0005634 nucleus (C, IDA)
  GO:0008270 zinc ion binding (F, IDA)
  GO:0045944 positive regulation of transcription by RNA polymerase II (P, IDA)

Nearest PDB structures (foldseek):
  1ggj-assembly1_C  TM=5.265E-01  e=6.687E+00  Escherichia coli
  2iuf-assembly1_A  TM=5.342E-01  e=9.935E+00  Penicillium janthinellum
  2rv6-assembly1_A  TM=5.331E-01  e=8.537E-01  Homo sapiens
  5eh2-assembly1_F  TM=5.272E-01  e=1.000E+00  Homo sapiens
  6e93-assembly1_A  TM=5.034E-01  e=1.373E+00  Homo sapiens

Organism: Homo sapiens (NCBI:txid9606)